Protein AF-A0A9X5BFE5-F1 (afdb_monomer_lite)

Foldseek 3Di:
DDDDDDDDDDPPPPPPDPPPPDDDDDDDDDDDDDDDDDDDDDDDDDDDDDDDDPPPQDPPPAPFWDWDWFADDVDGPDIDIDIGGPPWDHDRQWIWDDDQQKTKIKGFDDDDALVVRVVVVLVVVQVVVVVLQALLHQFQDKDKDRWDDDPSKIKMKIWGWGADPVRHIFIKIWIWIWDQDPVRITMTMIMIGGLVRHDPCNVSVQVVVCVVSVHDDQCRDRPDDDDDPPAFQDADDDDPFWDFDDFPPASFKGWTWAADPVRPDIAIDIDGRTNPWDGDRAKTWDDDQQKIKIKGKDWQPDLHDPLNVVCVVVVVRQVSQVPPVVFKDPWDKDAWDAAPLADLKTKIKIKIWGQHRVDSDTAIKIWMWIWGDLDPTIIMTMIMIGRPNSHDPCSVVVVVVVCLQGVDDPVVRHDPVPPDDPCPVPPPPPPDPPDDDDDDDDPPDDDRTHHSSVRSVRPPDPPPDPFDPLLQLLLLLLCVLVLSNSVFDSSALLRDDQDPSLLVVLCVVCCPVPVDNALVSLVVLLVCLQPQNCLVVLQVLLVVCVVVVLLPDDPVVNVVVVVVDPDPPQLSNVLSSVCVVVVHHSCLLSSQSLSVSLSSLSSCCSNVNDPPQRSSVSSLVSLVVVLVSDPASVSSVVSNLSNVCSVVSFPVPDPPTPSVVSVVSQVVLVPDPNHSRVSGSPDDNDDDD

Organism: NCBI:txid2320879

Sequence (689 aa):
MKAVCKSRFMLVVLMVLPVVMLSGCEMRSNGASVSFRKETAAEKDSSEASDSGMEAEAESPYTYLAKKEIEDINDRGSVYEIYMPKDVDIIDGYASLSQHGISYSADVYGYGEAEERYASFEDHLTLKQKYAHEADSDYIDVADTGIIENGEDRYFIFMGKGVDYDGASFELRELYYLEMQPSGAGILWIVTVYDDYADEDTEPLIDELAACHSINLDLIKPGSTWEVSEDQDTYQAGEGDKVLEDLEGYQYMGLTSISDYYREAECNLMLPKARIADIDRTNAYSFLHGVLVSADVEEIYSGSALVTEMKSTADIKYETALHNTSTIRNVQRSAMMPVPGFENALQMAISYEKKGYQSDEYLPRVEALCYIPIDDTFYLALEIFLSYEQKDAATDAVIRELETAYGIDLFKYCNEQYQTDALDPGNAALEQRGANTGAKTDTAGEAAPLTMAMLMGGEGDIMQEPSLPDTVLWFNATYAPLTYSNGFNWHLVGGLKITEEHQELIDWGLRNSWSITDRESALEVVERLKEKGHRQTCQECMDQLKEMGLLDLDEKEFRKKFLQSQLSNDYRYVIAYNMYQEGHDANYMAAWDLCRVNQLYADFYICGYMTYEEAMDGSLENSLVLQQLYSSWEEMVDGYMLGFQFWSRDSASKDDSSTRERYRYYEMLKESDDSPYELDWNMELKKSW

pLDDT: mean 78.31, std 22.19, range [20.11, 98.69]

Structure (mmCIF, N/CA/C/O backbone):
data_AF-A0A9X5BFE5-F1
#
_entry.id   AF-A0A9X5BFE5-F1
#
loop_
_atom_site.group_PDB
_atom_site.id
_atom_site.type_symbol
_atom_site.label_atom_id
_atom_site.label_alt_id
_atom_site.label_comp_id
_atom_site.label_asym_id
_atom_site.label_entity_id
_atom_site.label_seq_id
_atom_site.p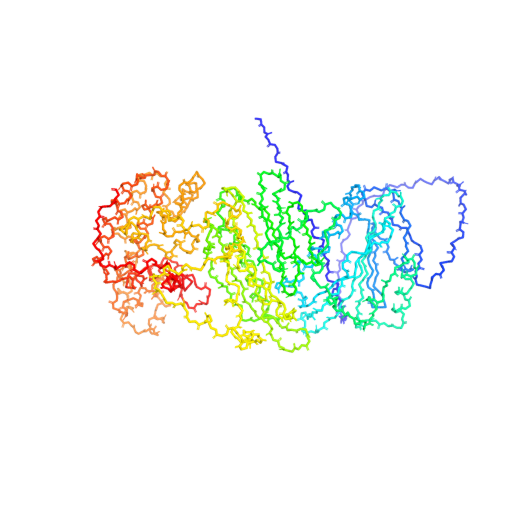dbx_PDB_ins_code
_atom_site.Cartn_x
_atom_site.Cartn_y
_atom_site.Cartn_z
_atom_site.occupancy
_atom_site.B_iso_or_equiv
_atom_site.auth_seq_id
_atom_site.auth_comp_id
_atom_site.auth_asym_id
_atom_site.auth_atom_id
_atom_site.pdbx_PDB_model_num
ATOM 1 N N . MET A 1 1 ? 27.709 -21.818 19.571 1.00 30.39 1 MET A N 1
ATOM 2 C CA . MET A 1 1 ? 28.479 -21.775 18.310 1.00 30.39 1 MET A CA 1
ATOM 3 C C . MET A 1 1 ? 27.759 -20.786 17.421 1.00 30.39 1 MET A C 1
ATOM 5 O O . MET A 1 1 ? 26.562 -20.932 17.248 1.00 30.39 1 MET A O 1
ATOM 9 N N . LYS A 1 2 ? 28.444 -19.700 17.056 1.00 24.75 2 LYS A N 1
ATOM 10 C CA . LYS A 1 2 ? 27.868 -18.501 16.438 1.00 24.75 2 LYS A CA 1
ATOM 11 C C . LYS A 1 2 ? 27.609 -18.757 14.951 1.00 24.75 2 LYS A C 1
ATOM 13 O O . LYS A 1 2 ? 28.565 -19.053 14.240 1.00 24.75 2 LYS A O 1
ATOM 18 N N . ALA A 1 3 ? 26.357 -18.633 14.515 1.00 23.02 3 ALA A N 1
ATOM 19 C CA . ALA A 1 3 ? 26.013 -18.451 13.112 1.00 23.02 3 ALA A CA 1
ATOM 20 C C . ALA A 1 3 ? 26.301 -16.988 12.751 1.00 23.02 3 ALA A C 1
ATOM 22 O O . ALA A 1 3 ? 25.899 -16.067 13.462 1.00 23.02 3 ALA A O 1
ATOM 23 N N . VAL A 1 4 ? 27.121 -16.800 11.725 1.00 24.89 4 VAL A N 1
ATOM 24 C CA . VAL A 1 4 ? 27.561 -15.501 11.227 1.00 24.89 4 VAL A CA 1
ATOM 25 C C . VAL A 1 4 ? 26.560 -15.059 10.170 1.00 24.89 4 VAL A C 1
ATOM 27 O O . VAL A 1 4 ? 26.432 -15.708 9.137 1.00 24.89 4 VAL A O 1
ATOM 30 N N . CYS A 1 5 ? 25.878 -13.957 10.478 1.00 24.69 5 CYS A N 1
ATOM 31 C CA . CYS A 1 5 ? 25.140 -13.092 9.565 1.00 24.69 5 CYS A CA 1
ATOM 32 C C . CYS A 1 5 ? 25.933 -12.886 8.263 1.00 24.69 5 CYS A C 1
ATOM 34 O O . CYS A 1 5 ? 27.031 -12.323 8.302 1.00 24.69 5 CYS A O 1
ATOM 36 N N . LYS A 1 6 ? 25.393 -13.326 7.123 1.00 23.80 6 LYS A N 1
ATOM 37 C CA . LYS A 1 6 ? 25.827 -12.858 5.805 1.00 23.80 6 LYS A CA 1
ATOM 38 C C . LYS A 1 6 ? 24.846 -11.782 5.360 1.00 23.80 6 LYS A C 1
ATOM 40 O O . LYS A 1 6 ? 23.656 -12.028 5.234 1.00 23.80 6 LYS A O 1
ATOM 45 N N . SER A 1 7 ? 25.397 -10.583 5.233 1.00 23.41 7 SER A N 1
ATOM 46 C CA . SER A 1 7 ? 24.735 -9.357 4.813 1.00 23.41 7 SER A CA 1
ATOM 47 C C . SER A 1 7 ? 24.173 -9.488 3.398 1.00 23.41 7 SER A C 1
ATOM 49 O O . SER A 1 7 ? 24.847 -10.029 2.522 1.00 23.41 7 SER A O 1
ATOM 51 N N . ARG A 1 8 ? 22.964 -8.946 3.221 1.00 27.58 8 ARG A N 1
ATOM 52 C CA . ARG A 1 8 ? 22.264 -8.693 1.958 1.00 27.58 8 ARG A CA 1
ATOM 53 C C . ARG A 1 8 ? 23.175 -7.979 0.947 1.00 27.58 8 ARG A C 1
ATOM 55 O O . ARG A 1 8 ? 23.847 -7.011 1.313 1.00 27.58 8 ARG A O 1
ATOM 62 N N . PHE A 1 9 ? 23.170 -8.455 -0.300 1.00 22.34 9 PHE A N 1
ATOM 63 C CA . PHE A 1 9 ? 23.581 -7.680 -1.470 1.00 22.34 9 PHE A CA 1
ATOM 64 C C . PHE A 1 9 ? 22.474 -6.660 -1.728 1.00 22.34 9 PHE A C 1
ATOM 66 O O . PHE A 1 9 ? 21.385 -7.004 -2.168 1.00 22.34 9 PHE A O 1
ATOM 73 N N . MET A 1 10 ? 22.736 -5.416 -1.347 1.00 22.00 10 MET A N 1
ATOM 74 C CA . MET A 1 10 ? 21.948 -4.271 -1.770 1.00 22.00 10 MET A CA 1
ATOM 75 C C . MET A 1 10 ? 22.433 -3.940 -3.182 1.00 22.00 10 MET A C 1
ATOM 77 O O . MET A 1 10 ? 23.614 -3.625 -3.350 1.00 22.00 10 MET A O 1
ATOM 81 N N . LEU A 1 11 ? 21.561 -4.082 -4.180 1.00 22.78 11 LEU A N 1
ATOM 82 C CA . LEU A 1 11 ? 21.797 -3.556 -5.519 1.00 22.78 11 LEU A CA 1
ATOM 83 C C . LEU A 1 11 ? 22.006 -2.044 -5.349 1.00 22.78 11 LEU A C 1
ATOM 85 O O . LEU A 1 11 ? 21.109 -1.321 -4.914 1.00 22.78 11 LEU A O 1
ATOM 89 N N . VAL A 1 12 ? 23.234 -1.577 -5.561 1.00 20.98 12 VAL A N 1
ATOM 90 C CA . VAL A 1 12 ? 23.532 -0.147 -5.564 1.00 20.98 12 VAL A CA 1
ATOM 91 C C . VAL A 1 12 ? 22.971 0.384 -6.873 1.00 20.98 12 VAL A C 1
ATOM 93 O O . VAL A 1 12 ? 23.605 0.250 -7.915 1.00 20.98 12 VAL A O 1
ATOM 96 N N . VAL A 1 13 ? 21.772 0.963 -6.813 1.00 24.44 13 VAL A N 1
ATOM 97 C CA . VAL A 1 13 ? 21.282 1.872 -7.849 1.00 24.44 13 VAL A CA 1
ATOM 98 C C . VAL A 1 13 ? 22.319 2.986 -7.962 1.00 24.44 13 VAL A C 1
ATOM 100 O O . VAL A 1 13 ? 22.527 3.768 -7.028 1.00 24.44 13 VAL A O 1
ATOM 103 N N . LEU A 1 14 ? 23.039 3.001 -9.079 1.00 23.00 14 LEU A N 1
ATOM 104 C CA . LEU A 1 14 ? 23.960 4.067 -9.430 1.00 23.00 14 LEU A CA 1
ATOM 105 C C . LEU A 1 14 ? 23.098 5.308 -9.690 1.00 23.00 14 LEU A C 1
ATOM 107 O O . LEU A 1 14 ? 22.490 5.448 -10.745 1.00 23.00 14 LEU A O 1
ATOM 111 N N . MET A 1 15 ? 22.984 6.180 -8.683 1.00 21.92 15 MET A N 1
ATOM 112 C CA . MET A 1 15 ? 22.417 7.515 -8.858 1.00 21.92 15 MET A CA 1
ATOM 113 C C . MET A 1 15 ? 23.209 8.227 -9.956 1.00 21.92 15 MET A C 1
ATOM 115 O O . MET A 1 15 ? 24.350 8.641 -9.735 1.00 21.92 15 MET A O 1
ATOM 119 N N . VAL A 1 16 ? 22.597 8.397 -11.125 1.00 25.27 16 VAL A N 1
ATOM 120 C CA . VAL A 1 16 ? 23.046 9.376 -12.111 1.00 25.27 16 VAL A CA 1
ATOM 121 C C . VAL A 1 16 ? 22.824 10.749 -11.480 1.00 25.27 16 VAL A C 1
ATOM 123 O O . VAL A 1 16 ? 21.698 11.186 -11.257 1.00 25.27 16 VAL A O 1
ATOM 126 N N . LEU A 1 17 ? 23.917 11.406 -11.096 1.00 20.81 17 LEU A N 1
ATOM 127 C CA . LEU A 1 17 ? 23.900 12.790 -10.634 1.00 20.81 17 LEU A CA 1
ATOM 128 C C . LEU A 1 17 ? 23.407 13.687 -11.782 1.00 20.81 17 LEU A C 1
ATOM 130 O O . LEU A 1 17 ? 24.047 13.689 -12.836 1.00 20.81 17 LEU A O 1
ATOM 134 N N . PRO A 1 18 ? 22.360 14.513 -11.602 1.00 24.31 18 PRO A N 1
ATOM 135 C CA . PRO A 1 18 ? 22.051 15.545 -12.577 1.00 24.31 18 PRO A CA 1
ATOM 136 C C . PRO A 1 18 ? 23.194 16.568 -12.587 1.00 24.31 18 PRO A C 1
ATOM 138 O O . PRO A 1 18 ? 23.511 17.205 -11.575 1.00 24.31 18 PRO A O 1
ATOM 141 N N . VAL A 1 19 ? 23.843 16.714 -13.743 1.00 24.97 19 VAL A N 1
ATOM 142 C CA . VAL A 1 19 ? 24.841 17.756 -13.996 1.00 24.97 19 VAL A CA 1
ATOM 143 C C . VAL A 1 19 ? 24.119 19.102 -14.012 1.00 24.97 19 VAL A C 1
ATOM 145 O O . VAL A 1 19 ? 23.584 19.544 -15.024 1.00 24.97 19 VAL A O 1
ATOM 148 N N . VAL A 1 20 ? 24.099 19.781 -12.865 1.00 24.25 20 VAL A N 1
ATOM 149 C CA . VAL A 1 20 ? 23.640 21.170 -12.776 1.00 24.25 20 VAL A CA 1
ATOM 150 C C . VAL A 1 20 ? 24.659 22.067 -13.487 1.00 24.25 20 VAL A C 1
ATOM 152 O O . VAL A 1 20 ? 25.732 22.369 -12.960 1.00 24.25 20 VAL A O 1
ATOM 155 N N . MET A 1 21 ? 24.307 22.533 -14.685 1.00 23.47 21 MET A N 1
ATOM 156 C CA . MET A 1 21 ? 25.000 23.605 -15.403 1.00 23.47 21 MET A CA 1
ATOM 157 C C . MET A 1 21 ? 24.857 24.937 -14.642 1.00 23.47 21 MET A C 1
ATOM 159 O O . MET A 1 21 ? 23.950 25.732 -14.887 1.00 23.47 21 MET A O 1
ATOM 163 N N . LEU A 1 22 ? 25.771 25.225 -13.711 1.00 22.89 22 LEU A N 1
ATOM 164 C CA . LEU A 1 22 ? 25.873 26.550 -13.091 1.00 22.89 22 LEU A CA 1
ATOM 165 C C . LEU A 1 22 ? 26.573 27.535 -14.037 1.00 22.89 22 LEU A C 1
ATOM 167 O O . LEU A 1 22 ? 27.797 27.677 -14.042 1.00 22.89 22 LEU A O 1
ATOM 171 N N . SER A 1 23 ? 25.767 28.268 -14.804 1.00 25.42 23 SER A N 1
ATOM 172 C CA . SER A 1 23 ? 26.195 29.493 -15.484 1.00 25.42 23 SER A CA 1
ATOM 173 C C . SER A 1 23 ? 26.510 30.591 -14.458 1.00 25.42 23 SER A C 1
ATOM 175 O O . SER A 1 23 ? 25.739 30.867 -13.540 1.00 25.42 23 SER A O 1
ATOM 177 N N . GLY A 1 24 ? 27.700 31.178 -14.591 1.00 21.36 24 GLY A N 1
ATOM 178 C CA . GLY A 1 24 ? 28.359 31.962 -13.552 1.00 21.36 24 GLY A CA 1
ATOM 179 C C . GLY A 1 24 ? 27.802 33.357 -13.252 1.00 21.36 24 GLY A C 1
ATOM 180 O O . GLY A 1 24 ? 27.110 33.989 -14.045 1.00 21.36 24 GLY A O 1
ATOM 181 N N . CYS A 1 25 ? 28.244 33.886 -12.109 1.00 22.38 25 CYS A N 1
ATOM 182 C CA . CYS A 1 25 ? 28.357 35.320 -11.876 1.00 22.38 25 CYS A CA 1
ATOM 183 C C . CYS A 1 25 ? 29.565 35.600 -10.957 1.00 22.38 25 CYS A C 1
ATOM 185 O O . CYS A 1 25 ? 29.637 35.124 -9.824 1.00 22.38 25 CYS A O 1
ATOM 187 N N . GLU A 1 26 ? 30.544 36.348 -11.471 1.00 20.81 26 GLU A N 1
ATOM 188 C CA . GLU A 1 26 ? 31.743 36.814 -10.761 1.00 20.81 26 GLU A CA 1
ATOM 189 C C . GLU A 1 26 ? 31.410 37.731 -9.564 1.00 20.81 26 GLU A C 1
ATOM 191 O O . GLU A 1 26 ? 30.596 38.639 -9.704 1.00 20.81 26 GLU A O 1
ATOM 196 N N . MET A 1 27 ? 32.116 37.601 -8.425 1.00 21.28 27 MET A N 1
ATOM 197 C CA . MET A 1 27 ? 33.156 38.561 -7.975 1.00 21.28 27 MET A CA 1
ATOM 198 C C . MET A 1 27 ? 33.677 38.305 -6.537 1.00 21.28 27 MET A C 1
ATOM 200 O O . MET A 1 27 ? 32.957 38.418 -5.554 1.00 21.28 27 MET A O 1
ATOM 204 N N . ARG A 1 28 ? 35.012 38.166 -6.456 1.00 21.81 28 ARG A N 1
ATOM 205 C CA . ARG A 1 28 ? 35.966 38.700 -5.449 1.00 21.81 28 ARG A CA 1
ATOM 206 C C . ARG A 1 28 ? 35.940 38.255 -3.965 1.00 21.81 28 ARG A C 1
ATOM 208 O O . ARG A 1 28 ? 35.337 38.886 -3.107 1.00 21.81 28 ARG A O 1
ATOM 215 N N . SER A 1 29 ? 36.990 37.482 -3.660 1.00 21.66 29 SER A N 1
ATOM 216 C CA . SER A 1 29 ? 38.187 37.877 -2.876 1.00 21.66 29 SER A CA 1
ATOM 217 C C . SER A 1 29 ? 38.419 37.271 -1.482 1.00 21.66 29 SER A C 1
ATOM 219 O O . SER A 1 29 ? 37.594 37.357 -0.584 1.00 21.66 29 SER A O 1
ATOM 221 N N . ASN A 1 30 ? 39.680 36.837 -1.338 1.00 21.73 30 ASN A N 1
ATOM 222 C CA . ASN A 1 30 ? 40.520 36.697 -0.145 1.00 21.73 30 ASN A CA 1
ATOM 223 C C . ASN A 1 30 ? 40.314 35.503 0.802 1.00 21.73 30 ASN A C 1
ATOM 225 O O . ASN A 1 30 ? 39.560 35.573 1.761 1.00 21.73 30 ASN A O 1
ATOM 229 N N . GLY A 1 31 ? 41.271 34.572 0.720 1.00 21.30 31 GLY A N 1
ATOM 230 C CA . GLY A 1 31 ? 42.332 34.573 1.731 1.00 21.30 31 GLY A CA 1
ATOM 231 C C . GLY A 1 31 ? 42.587 33.258 2.471 1.00 21.30 31 GLY A C 1
ATOM 232 O O . GLY A 1 31 ? 41.694 32.682 3.070 1.00 21.30 31 GLY A O 1
ATOM 233 N N . ALA A 1 32 ? 43.880 32.931 2.536 1.00 23.22 32 ALA A N 1
ATOM 234 C CA . ALA A 1 32 ? 44.555 32.095 3.533 1.00 23.22 32 ALA A CA 1
ATOM 235 C C . ALA A 1 32 ? 44.580 30.567 3.321 1.00 23.22 32 ALA A C 1
ATOM 237 O O . ALA A 1 32 ? 43.824 29.786 3.883 1.00 23.22 32 ALA A O 1
ATOM 238 N N . SER A 1 33 ? 45.630 30.184 2.597 1.00 22.16 33 SER A N 1
ATOM 239 C CA . SER A 1 33 ? 46.471 29.001 2.791 1.00 22.16 33 SER A CA 1
ATOM 240 C C . SER A 1 33 ? 46.660 28.539 4.245 1.00 22.16 33 SER A C 1
ATOM 242 O O . SER A 1 33 ? 47.031 29.356 5.091 1.00 22.16 33 SER A O 1
ATOM 244 N N . VAL A 1 34 ? 46.657 27.220 4.467 1.00 22.97 34 VAL A N 1
ATOM 245 C CA . VAL A 1 34 ? 47.535 26.556 5.448 1.00 22.97 34 VAL A CA 1
ATOM 246 C C . VAL A 1 34 ? 48.057 25.242 4.854 1.00 22.97 34 VAL A C 1
ATOM 248 O O . VAL A 1 34 ? 47.302 24.324 4.559 1.00 22.97 34 VAL A O 1
ATOM 251 N N . SER A 1 35 ? 49.376 25.185 4.663 1.00 21.62 35 SER A N 1
ATOM 252 C CA . SER A 1 35 ? 50.167 24.001 4.304 1.00 21.62 35 SER A CA 1
ATOM 253 C C . SER A 1 35 ? 50.472 23.130 5.525 1.00 21.62 35 SER A C 1
ATOM 255 O O . SER A 1 35 ? 50.530 23.688 6.610 1.00 21.62 35 SER A O 1
ATOM 257 N N . PHE A 1 36 ? 50.849 21.859 5.339 1.00 20.11 36 PHE A N 1
ATOM 258 C CA . PHE A 1 36 ? 52.134 21.245 5.772 1.00 20.11 36 PHE A CA 1
ATOM 259 C C . PHE A 1 36 ? 52.109 19.744 5.376 1.00 20.11 36 PHE A C 1
ATOM 261 O O . PHE A 1 36 ? 51.265 19.006 5.862 1.00 20.11 36 PHE A O 1
ATOM 268 N N . ARG A 1 37 ? 52.844 19.312 4.329 1.00 21.12 37 ARG A N 1
ATOM 269 C CA . ARG A 1 37 ? 54.184 18.648 4.350 1.00 21.12 37 ARG A CA 1
ATOM 270 C C . ARG A 1 37 ? 54.216 17.385 5.228 1.00 21.12 37 ARG A C 1
ATOM 272 O O . ARG A 1 37 ? 54.021 17.501 6.428 1.00 21.12 37 ARG A O 1
ATOM 279 N N . LYS A 1 38 ? 54.534 16.188 4.721 1.00 22.86 38 LYS A N 1
ATOM 280 C CA . LYS A 1 38 ? 55.826 15.658 4.199 1.00 22.86 38 LYS A CA 1
ATOM 281 C C . LYS A 1 38 ? 55.551 14.173 3.815 1.00 22.86 38 LYS A C 1
ATOM 283 O O . LYS A 1 38 ? 54.595 13.625 4.337 1.00 22.86 38 LYS A O 1
ATOM 288 N N . GLU A 1 39 ? 56.287 13.435 2.986 1.00 23.14 39 GLU A N 1
ATOM 289 C CA . GLU A 1 39 ? 57.735 13.360 2.797 1.00 23.14 39 GLU A CA 1
ATOM 290 C C . GLU A 1 39 ? 58.052 12.564 1.513 1.00 23.14 39 GLU A C 1
ATOM 292 O O . GLU A 1 39 ? 57.328 11.650 1.132 1.00 23.14 39 GLU A O 1
ATOM 297 N N . THR A 1 40 ? 59.146 12.936 0.858 1.00 23.12 40 THR A N 1
ATOM 298 C CA . THR A 1 40 ? 59.719 12.356 -0.359 1.00 23.12 40 THR A CA 1
ATOM 299 C C . THR A 1 40 ? 60.621 11.148 -0.073 1.00 23.12 40 THR A C 1
ATOM 301 O O . THR A 1 40 ? 61.417 11.179 0.863 1.00 23.12 40 THR A O 1
ATOM 304 N N . ALA A 1 41 ? 60.602 10.155 -0.965 1.00 23.92 41 ALA A N 1
ATOM 305 C CA . ALA A 1 41 ? 61.705 9.225 -1.240 1.00 23.92 41 ALA A CA 1
ATOM 306 C C . ALA A 1 41 ? 61.569 8.807 -2.719 1.00 23.92 41 ALA A C 1
ATOM 308 O O . ALA A 1 41 ? 60.558 8.234 -3.093 1.00 23.92 41 ALA A O 1
ATOM 309 N N . ALA A 1 42 ? 62.395 9.307 -3.638 1.00 24.64 42 ALA A N 1
ATOM 310 C CA . ALA A 1 42 ? 63.769 8.899 -3.951 1.00 24.64 42 ALA A CA 1
ATOM 311 C C . ALA A 1 42 ? 63.777 8.299 -5.370 1.00 24.64 42 ALA A C 1
ATOM 313 O O . ALA A 1 42 ? 63.386 7.154 -5.577 1.00 24.64 42 ALA A O 1
ATOM 314 N N . GLU A 1 43 ? 64.213 9.117 -6.330 1.00 23.78 43 GLU A N 1
ATOM 315 C CA . GLU A 1 43 ? 64.534 8.722 -7.701 1.00 23.78 43 GLU A CA 1
ATOM 316 C C . GLU A 1 43 ? 65.534 7.560 -7.715 1.00 23.78 43 GLU A C 1
ATOM 318 O O . GLU A 1 43 ? 66.582 7.599 -7.059 1.00 23.78 43 GLU A O 1
ATOM 323 N N . LYS A 1 44 ? 65.236 6.553 -8.535 1.00 25.78 44 LYS A N 1
ATOM 324 C CA . LYS A 1 44 ? 66.244 5.683 -9.129 1.00 25.78 44 LYS A CA 1
ATOM 325 C C . LYS A 1 44 ? 66.050 5.703 -10.634 1.00 25.78 44 LYS A C 1
ATOM 327 O O . LYS A 1 44 ? 65.154 5.070 -11.173 1.00 25.78 44 LYS A O 1
ATOM 332 N N . ASP A 1 45 ? 66.927 6.471 -11.253 1.00 22.84 45 ASP A N 1
ATOM 333 C CA . ASP A 1 45 ? 67.193 6.489 -12.676 1.00 22.84 45 ASP A CA 1
ATOM 334 C C . ASP A 1 45 ? 67.884 5.163 -13.048 1.00 22.84 45 ASP A C 1
ATOM 336 O O . ASP A 1 45 ? 68.972 4.849 -12.551 1.00 22.84 45 ASP A O 1
ATOM 340 N N . SER A 1 46 ? 67.237 4.353 -13.881 1.00 26.28 46 SER A N 1
ATOM 341 C CA . SER A 1 46 ? 67.901 3.312 -14.664 1.00 26.28 46 SER A CA 1
ATOM 342 C C . SER A 1 46 ? 67.223 3.232 -16.019 1.00 26.28 46 SER A C 1
ATOM 344 O O . SER A 1 46 ? 66.144 2.663 -16.168 1.00 26.28 46 SER A O 1
ATOM 346 N N . SER A 1 47 ? 67.889 3.843 -16.988 1.00 25.62 47 SER A N 1
ATOM 347 C CA . SER A 1 47 ? 67.628 3.714 -18.405 1.00 25.62 47 SER A CA 1
ATOM 348 C C . SER A 1 47 ? 67.909 2.286 -18.876 1.00 25.62 47 SER A C 1
ATOM 350 O O . SER A 1 47 ? 69.057 1.855 -18.945 1.00 25.62 47 SER A O 1
ATOM 352 N N . GLU A 1 48 ? 66.861 1.579 -19.281 1.00 25.33 48 GLU A N 1
ATOM 353 C CA . GLU A 1 48 ? 66.957 0.559 -20.320 1.00 25.33 48 GLU A CA 1
ATOM 354 C C . GLU A 1 48 ? 65.928 0.908 -21.391 1.00 25.33 48 GLU A C 1
ATOM 356 O O . GLU A 1 48 ? 64.721 0.819 -21.195 1.00 25.33 48 GLU A O 1
ATOM 361 N N . ALA A 1 49 ? 66.442 1.393 -22.520 1.00 28.30 49 ALA A N 1
ATOM 362 C CA . ALA A 1 49 ? 65.676 1.539 -23.738 1.00 28.30 49 ALA A CA 1
ATOM 363 C C . ALA A 1 49 ? 65.323 0.139 -24.249 1.00 28.30 49 ALA A C 1
ATOM 365 O O . ALA A 1 49 ? 66.206 -0.600 -24.688 1.00 28.30 49 ALA A O 1
ATOM 366 N N . SER A 1 50 ? 64.039 -0.201 -24.225 1.00 26.11 50 SER A N 1
ATOM 367 C CA . SER A 1 50 ? 63.472 -1.188 -25.134 1.00 26.11 50 SER A CA 1
ATOM 368 C C . SER A 1 50 ? 62.620 -0.436 -26.145 1.00 26.11 50 SER A C 1
ATOM 370 O O . SER A 1 50 ? 61.534 0.054 -25.846 1.00 26.11 50 SER A O 1
ATOM 372 N N . ASP A 1 51 ? 63.205 -0.314 -27.326 1.00 30.62 51 ASP A N 1
ATOM 373 C CA . ASP A 1 51 ? 62.576 0.033 -28.588 1.00 30.62 51 ASP A CA 1
ATOM 374 C C . ASP A 1 51 ? 61.416 -0.946 -28.837 1.00 30.62 51 ASP A C 1
ATOM 376 O O . ASP A 1 51 ? 61.635 -2.139 -29.052 1.00 30.62 51 ASP A O 1
ATOM 380 N N . SER A 1 52 ? 60.183 -0.456 -28.734 1.00 28.66 52 SER A N 1
ATOM 381 C CA . SER A 1 52 ? 59.004 -1.092 -29.319 1.00 28.66 52 SER A CA 1
ATOM 382 C C . SER A 1 52 ? 58.249 0.004 -30.060 1.00 28.66 52 SER A C 1
ATOM 384 O O . SER A 1 52 ? 58.111 1.122 -29.564 1.00 28.66 52 SER A O 1
ATOM 386 N N . GLY A 1 53 ? 57.969 -0.281 -31.328 1.00 29.48 53 GLY A N 1
ATOM 387 C CA . GLY A 1 53 ? 57.742 0.714 -32.359 1.00 29.48 53 GLY A CA 1
ATOM 388 C C . GLY A 1 53 ? 56.543 1.611 -32.096 1.00 29.48 53 GLY A C 1
ATOM 389 O O . GLY A 1 53 ? 55.519 1.178 -31.585 1.00 29.48 53 GLY A O 1
ATOM 390 N N . MET A 1 54 ? 56.676 2.859 -32.541 1.00 31.52 54 MET A N 1
ATOM 391 C CA . MET A 1 54 ? 55.534 3.665 -32.951 1.00 31.52 54 MET A CA 1
ATOM 392 C C . MET A 1 54 ? 54.773 2.886 -34.032 1.00 31.52 54 MET A C 1
ATOM 394 O O . MET A 1 54 ? 55.163 2.905 -35.203 1.00 31.52 54 MET A O 1
ATOM 398 N N . GLU A 1 55 ? 53.721 2.170 -33.645 1.00 33.47 55 GLU A N 1
ATOM 399 C CA . GLU A 1 55 ? 52.644 1.857 -34.572 1.00 33.47 55 GLU A CA 1
ATOM 400 C C . GLU A 1 55 ? 51.969 3.182 -34.917 1.00 33.47 55 GLU A C 1
ATOM 402 O O . GLU A 1 55 ? 51.591 3.964 -34.047 1.00 33.47 55 GLU A O 1
ATOM 407 N N . ALA A 1 56 ? 51.943 3.496 -36.209 1.00 35.78 56 ALA A N 1
ATOM 408 C CA . ALA A 1 56 ? 51.205 4.636 -36.711 1.00 35.78 56 ALA A CA 1
ATOM 409 C C . ALA A 1 56 ? 49.733 4.446 -36.325 1.00 35.78 56 ALA A C 1
ATOM 411 O O . ALA A 1 56 ? 49.146 3.444 -36.730 1.00 35.78 56 ALA A O 1
ATOM 412 N N . GLU A 1 57 ? 49.163 5.385 -35.562 1.00 43.25 57 GLU A N 1
ATOM 413 C CA . GLU A 1 57 ? 47.716 5.481 -35.361 1.00 43.25 57 GLU A CA 1
ATOM 414 C C . GLU A 1 57 ? 47.059 5.403 -36.742 1.00 43.25 57 GLU A C 1
ATOM 416 O O . GLU A 1 57 ? 47.242 6.285 -37.587 1.00 43.25 57 GLU A O 1
ATOM 421 N N . ALA A 1 58 ? 46.375 4.295 -37.023 1.00 51.97 58 ALA A N 1
ATOM 422 C CA . ALA A 1 58 ? 45.567 4.194 -38.221 1.00 51.97 58 ALA A CA 1
ATOM 423 C C . ALA A 1 58 ? 44.499 5.288 -38.118 1.00 51.97 58 ALA A C 1
ATOM 425 O O . ALA A 1 58 ? 43.723 5.288 -37.163 1.00 51.97 58 ALA A O 1
ATOM 426 N N . GLU A 1 59 ? 44.491 6.243 -39.057 1.00 61.78 59 GLU A N 1
ATOM 427 C CA . GLU A 1 59 ? 43.446 7.268 -39.115 1.00 61.78 59 GLU A CA 1
ATOM 428 C C . GLU A 1 59 ? 42.083 6.571 -39.064 1.00 61.78 59 GLU A C 1
ATOM 430 O O . GLU A 1 59 ? 41.797 5.693 -39.884 1.00 61.78 59 GLU A O 1
ATOM 435 N N . SER A 1 60 ? 41.273 6.935 -38.064 1.00 72.81 60 SER A N 1
ATOM 436 C CA . SER A 1 60 ? 39.915 6.416 -37.939 1.00 72.81 60 SER A CA 1
ATOM 437 C C . SER A 1 60 ? 39.170 6.647 -39.258 1.00 72.81 60 SER A C 1
ATOM 439 O O . SER A 1 60 ? 39.241 7.757 -39.794 1.00 72.81 60 SER A O 1
ATOM 441 N N . PRO A 1 61 ? 38.439 5.647 -39.789 1.00 82.31 61 PRO A N 1
ATOM 442 C CA . PRO A 1 61 ? 37.611 5.842 -40.978 1.00 82.31 61 PRO A CA 1
ATOM 443 C C . PRO A 1 61 ? 36.436 6.802 -40.722 1.00 82.31 61 PRO A C 1
ATOM 445 O O . PRO A 1 61 ? 35.750 7.176 -41.671 1.00 82.31 61 PRO A O 1
ATOM 448 N N . TYR A 1 62 ? 36.224 7.187 -39.460 1.00 87.50 62 TYR A N 1
ATOM 449 C CA . TYR A 1 62 ? 35.142 8.028 -38.974 1.00 87.50 62 TYR A CA 1
ATOM 450 C C . TYR A 1 62 ? 35.634 9.440 -38.618 1.00 87.50 62 TYR A C 1
ATOM 452 O O . TYR A 1 62 ? 36.763 9.662 -38.153 1.00 87.50 62 TYR A O 1
ATOM 460 N N . THR A 1 63 ? 34.769 10.420 -38.847 1.00 88.56 63 THR A N 1
ATOM 461 C CA . THR A 1 63 ? 34.992 11.847 -38.610 1.00 88.56 63 THR A CA 1
ATOM 462 C C . THR A 1 63 ? 34.947 12.158 -37.122 1.00 88.56 63 THR A C 1
ATOM 464 O O . THR A 1 63 ? 35.852 12.837 -36.632 1.00 88.56 63 THR A O 1
ATOM 467 N N . TYR A 1 64 ? 33.981 11.599 -36.395 1.00 88.12 64 TYR A N 1
ATOM 468 C CA . TYR A 1 64 ? 33.729 11.881 -34.982 1.00 88.12 64 TYR A CA 1
ATOM 469 C C . TYR A 1 64 ? 34.200 10.751 -34.063 1.00 88.12 64 TYR A C 1
ATOM 471 O O . TYR A 1 64 ? 34.669 11.025 -32.958 1.00 88.12 64 TYR A O 1
ATOM 479 N N . LEU A 1 65 ? 34.143 9.496 -34.522 1.00 89.88 65 LEU A N 1
ATOM 480 C CA . LEU A 1 65 ? 34.524 8.326 -33.723 1.00 89.88 65 LEU A CA 1
ATOM 481 C C . LEU A 1 65 ? 35.980 7.895 -33.955 1.00 89.88 65 LEU A C 1
ATOM 483 O O . LEU A 1 65 ? 36.555 8.091 -35.030 1.00 89.88 65 LEU A O 1
ATOM 487 N N . ALA A 1 66 ? 36.600 7.284 -32.952 1.00 89.94 66 ALA A N 1
ATOM 488 C CA . ALA A 1 66 ? 37.901 6.631 -33.033 1.00 89.94 66 ALA A CA 1
ATOM 489 C C . ALA A 1 66 ? 37.980 5.459 -32.053 1.00 89.94 66 ALA A C 1
ATOM 491 O O . ALA A 1 66 ? 37.287 5.427 -31.040 1.00 89.94 66 ALA A O 1
ATOM 492 N N . LYS A 1 67 ? 38.873 4.510 -32.339 1.00 89.38 67 LYS A N 1
ATOM 493 C CA . LYS A 1 67 ? 39.184 3.450 -31.385 1.00 89.38 67 LYS A CA 1
ATOM 494 C C . LYS A 1 67 ? 39.876 4.025 -30.150 1.00 89.38 67 LYS A C 1
ATOM 496 O O . LYS A 1 67 ? 40.796 4.836 -30.271 1.00 89.38 67 LYS A O 1
ATOM 501 N N . LYS A 1 68 ? 39.433 3.587 -28.981 1.00 89.62 68 LYS A N 1
ATOM 502 C CA . LYS A 1 68 ? 39.973 3.897 -27.659 1.00 89.62 68 LYS A CA 1
ATOM 503 C C . LYS A 1 68 ? 40.091 2.607 -26.856 1.00 89.62 68 LYS A C 1
ATOM 505 O O . LYS A 1 68 ? 39.512 1.592 -27.225 1.00 89.62 68 LYS A O 1
ATOM 510 N N . GLU A 1 69 ? 40.833 2.663 -25.763 1.00 89.88 69 GLU A N 1
ATOM 511 C CA . GLU A 1 69 ? 41.009 1.544 -24.843 1.00 89.88 69 GLU A CA 1
ATOM 512 C C . GLU A 1 69 ? 40.294 1.839 -23.523 1.00 89.88 69 GLU A C 1
ATOM 514 O O . GLU A 1 69 ? 40.424 2.940 -22.982 1.00 89.88 69 GLU A O 1
ATOM 519 N N . ILE A 1 70 ? 39.561 0.858 -22.998 1.00 88.19 70 ILE A N 1
ATOM 520 C CA . ILE A 1 70 ? 38.919 0.907 -21.681 1.00 88.19 70 ILE A CA 1
ATOM 521 C C . ILE A 1 70 ? 39.424 -0.261 -20.826 1.00 88.19 70 ILE A C 1
ATOM 523 O O . ILE A 1 70 ? 39.464 -1.403 -21.284 1.00 88.19 70 ILE A O 1
ATOM 527 N N . GLU A 1 71 ? 39.868 0.028 -19.601 1.00 86.94 71 GLU A N 1
ATOM 528 C CA . GLU A 1 71 ? 40.375 -0.976 -18.656 1.00 86.94 71 GLU A CA 1
ATOM 529 C C . GLU A 1 71 ? 39.269 -1.425 -17.697 1.00 86.94 71 GLU A C 1
ATOM 531 O O . GLU A 1 71 ? 38.530 -0.601 -17.161 1.00 86.94 71 GLU A O 1
ATOM 536 N N . ASP A 1 72 ? 39.208 -2.719 -17.399 1.00 83.50 72 ASP A N 1
ATOM 537 C CA . ASP A 1 72 ? 38.357 -3.240 -16.334 1.00 83.50 72 ASP A CA 1
ATOM 538 C C . ASP A 1 72 ? 38.934 -2.891 -14.944 1.00 83.50 72 ASP A C 1
ATOM 540 O O . ASP A 1 72 ? 39.804 -3.584 -14.414 1.00 83.50 72 ASP A O 1
ATOM 544 N N . ILE A 1 73 ? 38.417 -1.829 -14.314 1.00 79.50 73 ILE A N 1
ATOM 545 C CA . ILE A 1 73 ? 37.770 -1.972 -12.995 1.00 79.50 73 ILE A CA 1
ATOM 546 C C . ILE A 1 73 ? 38.370 -2.995 -12.022 1.00 79.50 73 ILE A C 1
ATOM 548 O O . ILE A 1 73 ? 39.207 -2.763 -11.136 1.00 79.50 73 ILE A O 1
ATOM 552 N N . ASN A 1 74 ? 37.806 -4.174 -12.181 1.00 76.88 74 ASN A N 1
ATOM 553 C CA . ASN A 1 74 ? 37.770 -5.268 -11.242 1.00 76.88 74 ASN A CA 1
ATOM 554 C C . ASN A 1 74 ? 38.793 -6.335 -11.608 1.00 76.88 74 ASN A C 1
ATOM 556 O O . ASN A 1 74 ? 39.147 -7.147 -10.752 1.00 76.88 74 ASN A O 1
ATOM 560 N N . ASP A 1 75 ? 39.317 -6.276 -12.832 1.00 79.31 75 ASP A N 1
ATOM 561 C CA . ASP A 1 75 ? 40.410 -7.094 -13.333 1.00 79.31 75 ASP A CA 1
ATOM 562 C C . ASP A 1 75 ? 41.489 -6.221 -13.986 1.00 79.31 75 ASP A C 1
ATOM 564 O O . ASP A 1 75 ? 41.666 -6.175 -15.205 1.00 79.31 75 ASP A O 1
ATOM 568 N N . ARG A 1 76 ? 42.227 -5.501 -13.132 1.00 77.12 76 ARG A N 1
ATOM 569 C CA . ARG A 1 76 ? 43.299 -4.592 -13.562 1.00 77.12 76 ARG A CA 1
ATOM 570 C C . ARG A 1 76 ? 44.298 -5.300 -14.478 1.00 77.12 76 ARG A C 1
ATOM 572 O O . ARG A 1 76 ? 44.979 -6.240 -14.054 1.00 77.12 76 ARG A O 1
ATOM 579 N N . GLY A 1 77 ? 44.441 -4.784 -15.696 1.00 75.62 77 GLY A N 1
ATOM 580 C CA . GLY A 1 77 ? 45.230 -5.365 -16.786 1.00 75.62 77 GLY A CA 1
ATOM 581 C C . GLY A 1 77 ? 44.410 -5.948 -17.943 1.00 75.62 77 GLY A C 1
ATOM 582 O O . GLY A 1 77 ? 44.995 -6.206 -18.997 1.00 75.62 77 GLY A O 1
ATOM 583 N N . SER A 1 78 ? 43.097 -6.118 -17.784 1.00 84.31 78 SER A N 1
ATOM 584 C CA . SER A 1 78 ? 42.178 -6.451 -18.875 1.00 84.31 78 SER A CA 1
ATOM 585 C C . SER A 1 78 ? 41.716 -5.168 -19.568 1.00 84.31 78 SER A C 1
ATOM 587 O O . SER A 1 78 ? 41.076 -4.318 -18.955 1.00 84.31 78 SER A O 1
ATOM 589 N N . VAL A 1 79 ? 42.091 -5.011 -20.841 1.00 87.00 79 VAL A N 1
ATOM 590 C CA . VAL A 1 79 ? 41.850 -3.806 -21.650 1.00 87.00 79 VAL A CA 1
ATOM 591 C C . VAL A 1 79 ? 41.106 -4.188 -22.924 1.00 87.00 79 VAL A C 1
ATOM 593 O O . VAL A 1 79 ? 41.491 -5.146 -23.600 1.00 87.00 79 VAL A O 1
ATOM 596 N N . TYR A 1 80 ? 40.065 -3.429 -23.253 1.00 88.00 80 TYR A N 1
ATOM 597 C CA . TYR A 1 80 ? 39.197 -3.658 -24.406 1.00 88.00 80 TYR A CA 1
ATOM 598 C C . TYR A 1 80 ? 39.236 -2.466 -25.364 1.00 88.00 80 TYR A C 1
ATOM 600 O O . TYR A 1 80 ? 39.290 -1.315 -24.928 1.00 88.00 80 TYR A O 1
ATOM 608 N N . GLU A 1 81 ? 39.215 -2.739 -26.670 1.00 88.44 81 GLU A N 1
ATOM 609 C CA . GLU A 1 81 ? 39.137 -1.702 -27.703 1.00 88.44 81 GLU A CA 1
ATOM 610 C C . GLU A 1 81 ? 37.672 -1.338 -27.977 1.00 88.44 81 GLU A C 1
ATOM 612 O O . GLU A 1 81 ? 36.885 -2.208 -28.334 1.00 88.44 81 GLU A O 1
ATOM 617 N N . ILE A 1 82 ? 37.329 -0.052 -27.886 1.00 86.56 82 ILE A N 1
ATOM 618 C CA . ILE A 1 82 ? 35.972 0.481 -28.076 1.00 86.56 82 ILE A CA 1
ATOM 619 C C . ILE A 1 82 ? 35.952 1.685 -29.026 1.00 86.56 82 ILE A C 1
ATOM 621 O O . ILE A 1 82 ? 36.905 2.464 -29.067 1.00 86.56 82 ILE A O 1
ATOM 625 N N . TYR A 1 83 ? 34.875 1.872 -29.794 1.00 86.81 83 TYR A N 1
ATOM 626 C CA . TYR A 1 83 ? 34.732 2.994 -30.738 1.00 86.81 83 TYR A CA 1
ATOM 627 C C . TYR A 1 83 ? 34.028 4.206 -30.130 1.00 86.81 83 TYR A C 1
ATOM 629 O O . TYR A 1 83 ? 32.811 4.319 -30.155 1.00 86.81 83 TYR A O 1
ATOM 637 N N . MET A 1 84 ? 34.798 5.155 -29.618 1.00 84.75 84 MET A N 1
ATOM 638 C CA . MET A 1 84 ? 34.269 6.301 -28.883 1.00 84.75 84 MET A CA 1
ATOM 639 C C . MET A 1 84 ? 34.438 7.618 -29.639 1.00 84.75 84 MET A C 1
ATOM 641 O O . MET A 1 84 ? 35.312 7.718 -30.508 1.00 84.75 84 MET A O 1
ATOM 645 N N . PRO A 1 85 ? 33.681 8.673 -29.283 1.00 86.75 85 PRO A N 1
ATOM 646 C CA . PRO A 1 85 ? 34.005 10.028 -29.704 1.00 86.75 85 PRO A CA 1
ATOM 647 C C . PRO A 1 85 ? 35.484 10.361 -29.468 1.00 86.75 85 PRO A C 1
ATOM 649 O O . PRO A 1 85 ? 36.060 10.030 -28.429 1.00 86.75 85 PRO A O 1
ATOM 652 N N . LYS A 1 86 ? 36.125 11.019 -30.438 1.00 88.06 86 LYS A N 1
ATOM 653 C CA . LYS A 1 86 ? 37.576 11.293 -30.412 1.00 88.06 86 LYS A CA 1
ATOM 654 C C . LYS A 1 86 ? 38.040 12.021 -29.151 1.00 88.06 86 LYS A C 1
ATOM 656 O O . LYS A 1 86 ? 39.128 11.713 -28.653 1.00 88.06 86 LYS A O 1
ATOM 661 N N . ASP A 1 87 ? 37.199 12.913 -28.642 1.00 86.75 87 ASP A N 1
ATOM 662 C CA . ASP A 1 87 ? 37.467 13.775 -27.491 1.00 86.75 87 ASP A CA 1
ATOM 663 C C . ASP A 1 87 ? 36.968 13.187 -26.158 1.00 86.75 87 ASP A C 1
ATOM 665 O O . ASP A 1 87 ? 36.933 13.896 -25.157 1.00 86.75 87 ASP A O 1
ATOM 669 N N . VAL A 1 88 ? 36.575 11.905 -26.124 1.00 86.00 88 VAL A N 1
ATOM 670 C CA . VAL A 1 88 ? 36.129 11.258 -24.884 1.00 86.00 88 VAL A CA 1
ATOM 671 C C . VAL A 1 88 ? 37.262 11.199 -23.856 1.00 86.00 88 VAL A C 1
ATOM 673 O O . VAL A 1 88 ? 38.397 10.823 -24.178 1.00 86.00 88 VAL A O 1
ATOM 676 N N . ASP A 1 89 ? 36.927 11.509 -22.606 1.00 82.88 89 ASP A N 1
ATOM 677 C CA . ASP A 1 89 ? 37.783 11.250 -21.455 1.00 82.88 89 ASP A CA 1
ATOM 678 C C . ASP A 1 89 ? 37.422 9.879 -20.863 1.00 82.88 89 ASP A C 1
ATOM 680 O O . ASP A 1 89 ? 36.262 9.612 -20.540 1.00 82.88 89 ASP A O 1
ATOM 684 N N . ILE A 1 90 ? 38.425 9.007 -20.720 1.00 84.50 90 ILE A N 1
ATOM 685 C CA . ILE A 1 90 ? 38.287 7.683 -20.096 1.00 84.50 90 ILE A CA 1
ATOM 686 C C . ILE A 1 90 ? 39.048 7.705 -18.776 1.00 84.50 90 ILE A C 1
ATOM 688 O O . ILE A 1 90 ? 40.257 7.951 -18.747 1.00 84.50 90 ILE A O 1
ATOM 692 N N . ILE A 1 91 ? 38.338 7.465 -17.678 1.00 80.25 91 ILE A N 1
ATOM 693 C CA . ILE A 1 91 ? 38.889 7.480 -16.324 1.00 80.25 91 ILE A CA 1
ATOM 694 C C . ILE A 1 91 ? 38.413 6.221 -15.622 1.00 80.25 91 ILE A C 1
ATOM 696 O O . ILE A 1 91 ? 37.212 6.013 -15.502 1.00 80.25 91 ILE A O 1
ATOM 700 N N . ASP A 1 92 ? 39.365 5.414 -15.145 1.00 76.56 92 ASP A N 1
ATOM 701 C CA . ASP A 1 92 ? 39.106 4.220 -14.338 1.00 76.56 92 ASP A CA 1
ATOM 702 C C . ASP A 1 92 ? 37.955 3.377 -14.916 1.00 76.56 92 ASP A C 1
ATOM 704 O O . ASP A 1 92 ? 36.929 3.236 -14.272 1.00 76.56 92 ASP A O 1
ATOM 708 N N . GLY A 1 93 ? 38.081 2.876 -16.150 1.00 77.06 93 GLY A N 1
ATOM 709 C CA . GLY A 1 93 ? 37.091 1.968 -16.755 1.00 77.06 93 GLY A CA 1
ATOM 710 C C . GLY A 1 93 ? 35.712 2.555 -17.069 1.00 77.06 93 GLY A C 1
ATOM 711 O O . GLY A 1 93 ? 34.801 1.796 -17.390 1.00 77.06 93 GLY A O 1
ATOM 712 N N . TYR A 1 94 ? 35.564 3.879 -17.002 1.00 84.69 94 TYR A N 1
ATOM 713 C CA . TYR A 1 94 ? 34.363 4.609 -17.393 1.00 84.69 94 TYR A CA 1
ATOM 714 C C . TYR A 1 94 ? 34.714 5.690 -18.419 1.00 84.69 94 TYR A C 1
ATOM 716 O O . TYR A 1 94 ? 35.648 6.477 -18.229 1.00 84.69 94 TYR A O 1
ATOM 724 N N . ALA A 1 95 ? 33.963 5.731 -19.513 1.00 85.44 95 ALA A N 1
ATOM 725 C CA . ALA A 1 95 ? 34.054 6.752 -20.545 1.00 85.44 95 ALA A CA 1
ATOM 726 C C . ALA A 1 95 ? 32.825 7.657 -20.465 1.00 85.44 95 ALA A C 1
ATOM 728 O O . ALA A 1 95 ? 31.712 7.150 -20.351 1.00 85.44 95 ALA A O 1
ATOM 729 N N . SER A 1 96 ? 32.997 8.979 -20.565 1.00 88.12 96 SER A N 1
ATOM 730 C CA . SER A 1 96 ? 31.853 9.882 -20.749 1.00 88.12 96 SER A CA 1
ATOM 731 C C . SER A 1 96 ? 32.195 11.138 -21.534 1.00 88.12 96 SER A C 1
ATOM 733 O O . SER A 1 96 ? 33.297 11.675 -21.415 1.00 88.12 96 SER A O 1
ATOM 735 N N . LEU A 1 97 ? 31.240 11.616 -22.328 1.00 88.56 97 LEU A N 1
ATOM 736 C CA . LEU A 1 97 ? 31.346 12.868 -23.072 1.00 88.56 97 LEU A CA 1
ATOM 737 C C . LEU A 1 97 ? 29.954 13.394 -23.407 1.00 88.56 97 LEU A C 1
ATOM 739 O O . LEU A 1 97 ? 29.105 12.623 -23.835 1.00 88.56 97 LEU A O 1
ATOM 743 N N . SER A 1 98 ? 29.742 14.705 -23.312 1.00 87.94 98 SER A N 1
ATOM 744 C CA . SER A 1 98 ? 28.530 15.341 -23.839 1.00 87.94 98 SER A CA 1
ATOM 745 C C . SER A 1 98 ? 28.902 16.391 -24.884 1.00 87.94 98 SER A C 1
ATOM 747 O O . SER A 1 98 ? 29.607 17.353 -24.576 1.00 87.94 98 SER A O 1
ATOM 749 N N . GLN A 1 99 ? 28.442 16.206 -26.121 1.00 87.88 99 GLN A N 1
ATOM 750 C CA . GLN A 1 99 ? 28.687 17.112 -27.247 1.00 87.88 99 GLN A CA 1
ATOM 751 C C . GLN A 1 99 ? 27.588 16.981 -28.303 1.00 87.88 99 GLN A C 1
ATOM 753 O O . GLN A 1 99 ? 27.003 15.911 -28.443 1.00 87.88 99 GLN A O 1
ATOM 758 N N . HIS A 1 100 ? 27.331 18.048 -29.065 1.00 90.88 100 HIS A N 1
ATOM 759 C CA . HIS A 1 100 ? 26.374 18.029 -30.182 1.00 90.88 100 HIS A CA 1
ATOM 760 C C . HIS A 1 100 ? 24.983 17.498 -29.790 1.00 90.88 100 HIS A C 1
ATOM 762 O O . HIS A 1 100 ? 24.375 16.722 -30.518 1.00 90.88 100 HIS A O 1
ATOM 768 N N . GLY A 1 101 ? 24.514 17.832 -28.583 1.00 88.00 101 GLY A N 1
ATOM 769 C CA . GLY A 1 101 ? 23.237 17.342 -28.053 1.00 88.00 101 GLY A CA 1
ATOM 770 C C . GLY A 1 101 ? 23.200 15.855 -27.691 1.00 88.00 101 GLY A C 1
ATOM 771 O O . GLY A 1 101 ? 22.130 15.346 -27.372 1.00 88.00 101 GLY A O 1
ATOM 772 N N . ILE A 1 102 ? 24.342 15.163 -27.705 1.00 91.38 102 ILE A N 1
ATOM 773 C CA . ILE A 1 102 ? 24.452 13.746 -27.361 1.00 91.38 102 ILE A CA 1
ATOM 774 C C . ILE A 1 102 ? 25.330 13.581 -26.124 1.00 91.38 102 ILE A C 1
ATOM 776 O O . ILE A 1 102 ? 26.447 14.102 -26.067 1.00 91.38 102 ILE A O 1
ATOM 780 N N . SER A 1 103 ? 24.837 12.836 -25.141 1.00 92.25 103 SER A N 1
ATOM 781 C CA . SER A 1 103 ? 25.616 12.349 -24.010 1.00 92.25 103 SER A CA 1
ATOM 782 C C . SER A 1 103 ? 25.979 10.885 -24.225 1.00 92.25 103 SER A C 1
ATOM 784 O O . SER A 1 103 ? 25.110 10.057 -24.470 1.00 92.25 103 SER A O 1
ATOM 786 N N . TYR A 1 104 ? 27.264 10.577 -24.121 1.00 89.31 104 TYR A N 1
ATOM 787 C CA . TYR A 1 104 ? 27.827 9.238 -24.213 1.00 89.31 104 TYR A CA 1
ATOM 788 C C . TYR A 1 104 ? 28.295 8.802 -22.838 1.00 89.31 104 TYR A C 1
ATOM 790 O O . TYR A 1 104 ? 29.002 9.557 -22.162 1.00 89.31 104 TYR A O 1
ATOM 798 N N . SER A 1 105 ? 28.004 7.560 -22.485 1.00 91.12 105 SER A N 1
ATOM 799 C CA . SER A 1 105 ? 28.762 6.832 -21.482 1.00 91.12 105 SER A CA 1
ATOM 800 C C . SER A 1 105 ? 29.007 5.396 -21.914 1.00 91.12 105 SER A C 1
ATOM 802 O O . SER A 1 105 ? 28.163 4.796 -22.578 1.00 91.12 105 SER A O 1
ATOM 804 N N . ALA A 1 106 ? 30.143 4.836 -21.511 1.00 90.50 106 ALA A N 1
ATOM 805 C CA . ALA A 1 106 ? 30.278 3.389 -21.470 1.00 90.50 106 ALA A CA 1
ATOM 806 C C . ALA A 1 106 ? 31.138 2.923 -20.309 1.00 90.50 106 ALA A C 1
ATOM 808 O O . ALA A 1 106 ? 32.066 3.612 -19.872 1.00 90.50 106 ALA A O 1
ATOM 809 N N . ASP A 1 107 ? 30.848 1.707 -19.881 1.00 90.25 107 ASP A N 1
ATOM 810 C CA . ASP A 1 107 ? 31.547 1.000 -18.827 1.00 90.25 107 ASP A CA 1
ATOM 811 C C . ASP A 1 107 ? 31.583 -0.501 -19.109 1.00 90.25 107 ASP A C 1
ATOM 813 O O . ASP A 1 107 ? 30.792 -1.047 -19.884 1.00 90.25 107 ASP A O 1
ATOM 817 N N . VAL A 1 108 ? 32.551 -1.171 -18.485 1.00 86.06 108 VAL A N 1
ATOM 818 C CA . VAL A 1 108 ? 32.608 -2.633 -18.489 1.00 86.06 108 VAL A CA 1
ATOM 819 C C . VAL A 1 108 ? 31.449 -3.159 -17.639 1.00 86.06 108 VAL A C 1
ATOM 821 O O . VAL A 1 108 ? 31.383 -2.901 -16.437 1.00 86.06 108 VAL A O 1
ATOM 824 N N . TYR A 1 109 ? 30.551 -3.913 -18.272 1.00 81.00 109 TYR A N 1
ATOM 825 C CA . TYR A 1 109 ? 29.236 -4.256 -17.748 1.00 81.00 109 TYR A CA 1
ATOM 826 C C . TYR A 1 109 ? 29.105 -5.734 -17.374 1.00 81.00 109 TYR A C 1
ATOM 828 O O . TYR A 1 109 ? 29.380 -6.636 -18.173 1.00 81.00 109 TYR A O 1
ATOM 836 N N . GLY A 1 110 ? 28.595 -5.960 -16.160 1.00 66.75 110 GLY A N 1
ATOM 837 C CA . GLY A 1 110 ? 28.212 -7.273 -15.645 1.00 66.75 110 GLY A CA 1
ATOM 838 C C . GLY A 1 110 ? 29.382 -8.213 -15.315 1.00 66.75 110 GLY A C 1
ATOM 839 O O . GLY A 1 110 ? 30.429 -8.229 -15.963 1.00 66.75 110 GLY A O 1
ATOM 840 N N . TYR A 1 111 ? 29.182 -9.067 -14.309 1.00 62.97 111 TYR A N 1
ATOM 841 C CA . TYR A 1 111 ? 30.090 -10.172 -13.971 1.00 62.97 111 TYR A CA 1
ATOM 842 C C . TYR A 1 111 ? 29.332 -11.484 -14.119 1.00 62.97 111 TYR A C 1
ATOM 844 O O . TYR A 1 111 ? 28.190 -11.558 -13.681 1.00 62.97 111 TYR A O 1
ATOM 852 N N . GLY A 1 112 ? 29.968 -12.509 -14.687 1.00 70.44 112 GLY A N 1
ATOM 853 C CA . GLY A 1 112 ? 29.310 -13.795 -14.909 1.00 70.44 112 GLY A CA 1
ATOM 854 C C . GLY A 1 112 ? 29.643 -14.438 -16.248 1.00 70.44 112 GLY A C 1
ATOM 855 O O . GLY A 1 112 ? 30.548 -13.996 -16.966 1.00 70.44 112 GLY A O 1
ATOM 856 N N . GLU A 1 113 ? 28.905 -15.487 -16.587 1.00 80.00 113 GLU A N 1
ATOM 857 C CA . GLU A 1 113 ? 28.882 -16.045 -17.945 1.00 80.00 113 GLU A CA 1
ATOM 858 C C . GLU A 1 113 ? 28.033 -15.155 -18.878 1.00 80.00 113 GLU A C 1
ATOM 860 O O . GLU A 1 113 ? 27.367 -14.223 -18.431 1.00 80.00 113 GLU A O 1
ATOM 865 N N . ALA A 1 114 ? 28.087 -15.377 -20.195 1.00 81.56 114 ALA A N 1
ATOM 866 C CA . ALA A 1 114 ? 27.364 -14.537 -21.164 1.00 81.56 114 ALA A CA 1
ATOM 867 C C . ALA A 1 114 ? 25.844 -14.492 -20.905 1.00 81.56 114 ALA A C 1
ATOM 869 O O . ALA A 1 114 ? 25.261 -13.413 -20.923 1.00 81.56 114 ALA A O 1
ATOM 870 N N . GLU A 1 115 ? 25.236 -15.636 -20.576 1.00 80.44 115 GLU A N 1
ATOM 871 C CA . GLU A 1 115 ? 23.800 -15.754 -20.272 1.00 80.44 115 GLU A CA 1
ATOM 872 C C . GLU A 1 115 ? 23.367 -14.852 -19.102 1.00 80.44 115 GLU A C 1
ATOM 874 O O . GLU A 1 115 ? 22.343 -14.184 -19.185 1.00 80.44 115 GLU A O 1
ATOM 879 N N . GLU A 1 116 ? 24.179 -14.758 -18.042 1.00 80.25 116 GLU A N 1
ATOM 880 C CA . GLU A 1 116 ? 23.883 -13.908 -16.877 1.00 80.25 116 GLU A CA 1
ATOM 881 C C . GLU A 1 116 ? 23.943 -12.409 -17.224 1.00 80.25 116 GLU A C 1
ATOM 883 O O . GLU A 1 116 ? 23.228 -11.604 -16.629 1.00 80.25 116 GLU A O 1
ATOM 888 N N . ARG A 1 117 ? 24.773 -12.017 -18.203 1.00 86.12 117 ARG A N 1
ATOM 889 C CA . ARG A 1 117 ? 24.836 -10.622 -18.675 1.00 86.12 117 ARG A CA 1
ATOM 890 C C . ARG A 1 117 ? 23.655 -10.252 -19.546 1.00 86.12 117 ARG A C 1
ATOM 892 O O . ARG A 1 117 ? 23.182 -9.127 -19.422 1.00 86.12 117 ARG A O 1
ATOM 899 N N . TYR A 1 118 ? 23.218 -11.163 -20.415 1.00 85.19 118 TYR A N 1
ATOM 900 C CA . TYR A 1 118 ? 22.011 -10.935 -21.198 1.00 85.19 118 TYR A CA 1
ATOM 901 C C . TYR A 1 118 ? 20.838 -10.726 -20.251 1.00 85.19 118 TYR A C 1
ATOM 903 O O . TYR A 1 118 ? 20.286 -9.637 -20.282 1.00 85.19 118 TYR A O 1
ATOM 911 N N . ALA A 1 119 ? 20.598 -11.645 -19.308 1.00 80.75 119 ALA A N 1
ATOM 912 C CA . ALA A 1 119 ? 19.543 -11.502 -18.300 1.00 80.75 119 ALA A CA 1
ATOM 913 C C . ALA A 1 119 ? 19.612 -10.157 -17.549 1.00 80.75 119 ALA A C 1
ATOM 915 O O . ALA A 1 119 ? 18.633 -9.426 -17.503 1.00 80.75 119 ALA A O 1
ATOM 916 N N . SER A 1 120 ? 20.796 -9.755 -17.064 1.00 83.38 120 SER A N 1
ATOM 917 C CA . SER A 1 120 ? 20.969 -8.451 -16.398 1.00 83.38 120 SER A CA 1
ATOM 918 C C . SER A 1 120 ? 20.647 -7.248 -17.298 1.00 83.38 120 SER A C 1
ATOM 920 O O . SER A 1 120 ? 20.281 -6.185 -16.792 1.00 83.38 120 SER A O 1
ATOM 922 N N . PHE A 1 121 ? 20.849 -7.368 -18.610 1.00 87.50 121 PHE A N 1
ATOM 923 C CA . PHE A 1 121 ? 20.513 -6.330 -19.580 1.00 87.50 121 PHE A CA 1
ATOM 924 C C . PHE A 1 121 ? 19.007 -6.285 -19.862 1.00 87.50 121 PHE A C 1
ATOM 926 O O . PHE A 1 121 ? 18.461 -5.193 -20.023 1.00 87.50 121 PHE A O 1
ATOM 933 N N . GLU A 1 122 ? 18.331 -7.437 -19.862 1.00 83.00 122 GLU A N 1
ATOM 934 C CA . GLU A 1 122 ? 16.868 -7.516 -19.966 1.00 83.00 122 GLU A CA 1
ATOM 935 C C . GLU A 1 122 ? 16.201 -6.932 -18.715 1.00 83.00 122 GLU A C 1
ATOM 937 O O . GLU A 1 122 ? 15.390 -6.011 -18.838 1.00 83.00 122 GLU A O 1
ATOM 942 N N . ASP A 1 123 ? 16.682 -7.307 -17.522 1.00 81.81 123 ASP A N 1
ATOM 943 C CA . ASP A 1 123 ? 16.271 -6.729 -16.233 1.00 81.81 123 ASP A CA 1
ATOM 944 C C . ASP A 1 123 ? 16.358 -5.195 -16.245 1.00 81.81 123 ASP A C 1
ATOM 946 O O . ASP A 1 123 ? 15.528 -4.496 -15.658 1.00 81.81 123 ASP A O 1
ATOM 950 N N . HIS A 1 124 ? 17.376 -4.640 -16.913 1.00 86.00 124 HIS A N 1
ATOM 951 C CA . HIS A 1 124 ? 17.555 -3.196 -16.998 1.00 86.00 124 HIS A CA 1
ATOM 952 C C . HIS A 1 124 ? 16.422 -2.514 -17.773 1.00 86.00 124 HIS A C 1
ATOM 954 O O . HIS A 1 124 ? 15.949 -1.458 -17.344 1.00 86.00 124 HIS A O 1
ATOM 960 N N . LEU A 1 125 ? 15.967 -3.103 -18.884 1.00 84.94 125 LEU A N 1
ATOM 961 C CA . LEU A 1 125 ? 14.816 -2.601 -19.635 1.00 84.94 125 LEU A CA 1
ATOM 962 C C . LEU A 1 125 ? 13.535 -2.708 -18.797 1.00 84.94 125 LEU A C 1
ATOM 964 O O . LEU A 1 125 ? 12.814 -1.716 -18.668 1.00 84.94 125 LEU A O 1
ATOM 968 N N . THR A 1 126 ? 13.298 -3.864 -18.173 1.00 79.94 126 THR A N 1
ATOM 969 C CA . THR A 1 126 ? 12.115 -4.132 -17.340 1.00 79.94 126 THR A CA 1
ATOM 970 C C . THR A 1 126 ? 12.014 -3.154 -16.169 1.00 79.94 126 THR A C 1
ATOM 972 O O . THR A 1 126 ? 10.987 -2.496 -15.979 1.00 79.94 126 THR A O 1
ATOM 975 N N . LEU A 1 127 ? 13.106 -2.952 -15.422 1.00 83.69 127 LEU A N 1
ATOM 976 C CA . LEU A 1 127 ? 13.162 -1.966 -14.338 1.00 83.69 127 LEU A CA 1
ATOM 977 C C . LEU A 1 127 ? 12.917 -0.550 -14.851 1.00 83.69 127 LEU A C 1
ATOM 979 O O . LEU A 1 127 ? 12.199 0.227 -14.223 1.00 83.69 127 LEU A O 1
ATOM 983 N N . LYS A 1 128 ? 13.497 -0.199 -15.998 1.00 85.75 128 LYS A N 1
ATOM 984 C CA . LYS A 1 128 ? 13.337 1.134 -16.565 1.00 85.75 128 LYS A CA 1
ATOM 985 C C . LYS A 1 128 ? 11.892 1.423 -16.951 1.00 85.75 128 LYS A C 1
ATOM 987 O O . LYS A 1 128 ? 11.407 2.516 -16.661 1.00 85.75 128 LYS A O 1
ATOM 992 N N . GLN A 1 129 ? 11.200 0.455 -17.545 1.00 79.50 129 GLN A N 1
ATOM 993 C CA . GLN A 1 129 ? 9.771 0.582 -17.784 1.00 79.50 129 GLN A CA 1
ATOM 994 C C . GLN A 1 129 ? 8.987 0.683 -16.475 1.00 79.50 129 GLN A C 1
ATOM 996 O O . GLN A 1 129 ? 8.188 1.600 -16.328 1.00 79.50 129 GLN A O 1
ATOM 1001 N N . LYS A 1 130 ? 9.246 -0.184 -15.487 1.00 80.62 130 LYS A N 1
ATOM 1002 C CA . LYS A 1 130 ? 8.580 -0.132 -14.173 1.00 80.62 130 LYS A CA 1
ATOM 1003 C C . LYS A 1 130 ? 8.679 1.260 -13.532 1.00 80.62 130 LYS A C 1
ATOM 1005 O O . LYS A 1 130 ? 7.653 1.854 -13.206 1.00 80.62 130 LYS A O 1
ATOM 1010 N N . TYR A 1 131 ? 9.887 1.815 -13.430 1.00 83.94 131 TYR A N 1
ATOM 1011 C CA . TYR A 1 131 ? 10.130 3.124 -12.807 1.00 83.94 131 TYR A CA 1
ATOM 1012 C C . TYR A 1 131 ? 9.654 4.314 -13.651 1.00 83.94 131 TYR A C 1
ATOM 1014 O O . TYR A 1 131 ? 9.414 5.402 -13.125 1.00 83.94 131 TYR A O 1
ATOM 1022 N N . ALA A 1 132 ? 9.480 4.142 -14.961 1.00 83.56 132 ALA A N 1
ATOM 1023 C CA . ALA A 1 132 ? 8.947 5.198 -15.816 1.00 83.56 132 ALA A CA 1
ATOM 1024 C C . ALA A 1 132 ? 7.496 5.583 -15.485 1.00 83.56 132 ALA A C 1
ATOM 1026 O O . ALA A 1 132 ? 7.050 6.678 -15.826 1.00 83.56 132 ALA A O 1
ATOM 1027 N N . HIS A 1 133 ? 6.762 4.696 -14.818 1.00 78.88 133 HIS A N 1
ATOM 1028 C CA . HIS A 1 133 ? 5.346 4.876 -14.520 1.00 78.88 133 HIS A CA 1
ATOM 1029 C C . HIS A 1 133 ? 5.064 5.303 -13.073 1.00 78.88 133 HIS A C 1
ATOM 1031 O O . HIS A 1 133 ? 3.912 5.562 -12.731 1.00 78.88 133 HIS A O 1
ATOM 1037 N N . GLU A 1 134 ? 6.092 5.431 -12.233 1.00 80.81 134 GLU A N 1
ATOM 1038 C CA . GLU A 1 134 ? 5.934 5.882 -10.849 1.00 80.81 134 GLU A CA 1
ATOM 1039 C C . GLU A 1 134 ? 5.561 7.376 -10.750 1.00 80.81 134 GLU A C 1
ATOM 1041 O O . GLU A 1 134 ? 5.770 8.187 -11.665 1.00 80.81 134 GLU A O 1
ATOM 1046 N N . ALA A 1 135 ? 4.974 7.761 -9.615 1.00 75.62 135 ALA A N 1
ATOM 1047 C CA . ALA A 1 135 ? 4.465 9.112 -9.389 1.00 75.62 135 ALA A CA 1
ATOM 1048 C C . ALA A 1 135 ? 5.553 10.211 -9.401 1.00 75.62 135 ALA A C 1
ATOM 1050 O O . ALA A 1 135 ? 5.275 11.348 -9.792 1.00 75.62 135 ALA A O 1
ATOM 1051 N N . ASP A 1 136 ? 6.781 9.909 -8.980 1.00 77.94 136 ASP A N 1
ATOM 1052 C CA . ASP A 1 136 ? 7.941 10.814 -9.024 1.00 77.94 136 ASP A CA 1
ATOM 1053 C C . ASP A 1 136 ? 8.710 10.774 -10.342 1.00 77.94 136 ASP A C 1
ATOM 1055 O O . ASP A 1 136 ? 9.608 11.589 -10.539 1.00 77.94 136 ASP A O 1
ATOM 1059 N N . SER A 1 137 ? 8.346 9.876 -11.255 1.00 84.06 137 SER A N 1
ATOM 1060 C CA . SER A 1 137 ? 8.961 9.833 -12.569 1.00 84.06 137 SER A CA 1
ATOM 1061 C C . SER A 1 137 ? 8.694 11.132 -13.329 1.00 84.06 137 SER A C 1
ATOM 1063 O O . SER A 1 137 ? 7.542 11.568 -13.443 1.00 84.06 137 SER A O 1
ATOM 1065 N N . ASP A 1 138 ? 9.738 11.730 -13.902 1.00 81.38 138 ASP A N 1
ATOM 1066 C CA . ASP A 1 138 ? 9.597 12.881 -14.804 1.00 81.38 138 ASP A CA 1
ATOM 1067 C C . ASP A 1 138 ? 8.924 12.475 -16.130 1.00 81.38 138 ASP A C 1
ATOM 1069 O O . ASP A 1 138 ? 8.429 13.323 -16.880 1.00 81.38 138 ASP A O 1
ATOM 1073 N N . TYR A 1 139 ? 8.861 11.167 -16.408 1.00 84.62 139 TYR A N 1
ATOM 1074 C CA . TYR A 1 139 ? 8.163 10.614 -17.554 1.00 84.62 139 TYR A CA 1
ATOM 1075 C C . TYR A 1 139 ? 6.639 10.637 -17.363 1.00 84.62 139 TYR A C 1
ATOM 1077 O O . TYR A 1 139 ? 6.074 10.360 -16.298 1.00 84.62 139 TYR A O 1
ATOM 1085 N N . ILE A 1 140 ? 5.959 10.989 -18.447 1.00 77.44 140 ILE A N 1
ATOM 1086 C CA . ILE A 1 140 ? 4.501 10.952 -18.586 1.00 77.44 140 ILE A CA 1
ATOM 1087 C C . ILE A 1 140 ? 4.101 9.826 -19.539 1.00 77.44 140 ILE A C 1
ATOM 1089 O O . ILE A 1 140 ? 3.086 9.164 -19.311 1.00 77.44 140 ILE A O 1
ATOM 1093 N N . ASP A 1 141 ? 4.908 9.633 -20.582 1.00 79.50 141 ASP A N 1
ATOM 1094 C CA . ASP A 1 141 ? 4.749 8.627 -21.621 1.00 79.50 141 ASP A CA 1
ATOM 1095 C C . ASP A 1 141 ? 6.131 8.076 -21.985 1.00 79.50 141 ASP A C 1
ATOM 1097 O O . ASP A 1 141 ? 7.099 8.836 -22.112 1.00 79.50 141 ASP A O 1
ATOM 1101 N N . VAL A 1 142 ? 6.224 6.758 -22.127 1.00 83.12 142 VAL A N 1
ATOM 1102 C CA . VAL A 1 142 ? 7.462 6.064 -22.483 1.00 83.12 142 VAL A CA 1
ATOM 1103 C C . VAL A 1 142 ? 7.195 4.988 -23.515 1.00 83.12 142 VAL A C 1
ATOM 1105 O O . VAL A 1 142 ? 6.096 4.442 -23.600 1.00 83.12 142 VAL A O 1
ATOM 1108 N N . ALA A 1 143 ? 8.221 4.689 -24.299 1.00 80.50 143 ALA A N 1
ATOM 1109 C CA . ALA A 1 143 ? 8.204 3.622 -25.278 1.00 80.50 143 ALA A CA 1
ATOM 1110 C C . ALA A 1 143 ? 9.606 3.055 -25.479 1.00 80.50 143 ALA A C 1
ATOM 1112 O O . ALA A 1 143 ? 10.604 3.732 -25.230 1.00 80.50 143 ALA A O 1
ATOM 1113 N N . ASP A 1 144 ? 9.684 1.843 -26.008 1.00 84.94 144 ASP A N 1
ATOM 1114 C CA . ASP A 1 144 ? 10.945 1.212 -26.358 1.00 84.94 144 ASP A CA 1
ATOM 1115 C C . ASP A 1 144 ? 10.790 0.207 -27.505 1.00 84.94 144 ASP A C 1
ATOM 1117 O O . ASP A 1 144 ? 9.691 -0.185 -27.905 1.00 84.94 144 ASP A O 1
ATOM 1121 N N . THR A 1 145 ? 11.923 -0.209 -28.061 1.00 82.69 145 THR A N 1
ATOM 1122 C CA . THR A 1 145 ? 11.977 -1.153 -29.183 1.00 82.69 145 THR A CA 1
ATOM 1123 C C . THR A 1 145 ? 11.785 -2.617 -28.792 1.00 82.69 145 THR A C 1
ATOM 1125 O O . THR A 1 145 ? 11.673 -3.466 -29.682 1.00 82.69 145 THR A O 1
ATOM 1128 N N . GLY A 1 146 ? 11.781 -2.939 -27.501 1.00 78.81 146 GLY A N 1
ATOM 1129 C CA . GLY A 1 146 ? 12.226 -4.230 -27.000 1.00 78.81 146 GLY A CA 1
ATOM 1130 C C . GLY A 1 146 ? 13.710 -4.461 -27.294 1.00 78.81 146 GLY A C 1
ATOM 1131 O O . GLY A 1 146 ? 14.393 -3.631 -27.911 1.00 78.81 146 GLY A O 1
ATOM 1132 N N . ILE A 1 147 ? 14.201 -5.620 -26.875 1.00 84.69 147 ILE A N 1
ATOM 1133 C CA . ILE A 1 147 ? 15.588 -6.024 -27.092 1.00 84.69 147 ILE A CA 1
ATOM 1134 C C . ILE A 1 147 ? 15.757 -6.526 -28.523 1.00 84.69 147 ILE A C 1
ATOM 1136 O O . ILE A 1 147 ? 15.019 -7.385 -29.006 1.00 84.69 147 ILE A O 1
ATOM 1140 N N . ILE A 1 148 ? 16.746 -5.970 -29.211 1.00 87.31 148 ILE A N 1
ATOM 1141 C CA . ILE A 1 148 ? 17.126 -6.317 -30.572 1.00 87.31 148 ILE A CA 1
ATOM 1142 C C . ILE A 1 148 ? 18.458 -7.064 -30.520 1.00 87.31 148 ILE A C 1
ATOM 1144 O O . ILE A 1 148 ? 19.449 -6.577 -29.969 1.00 87.31 148 ILE A O 1
ATOM 1148 N N . GLU A 1 149 ? 18.491 -8.245 -31.133 1.00 89.62 149 GLU A N 1
ATOM 1149 C CA . GLU A 1 149 ? 19.715 -9.029 -31.283 1.00 89.62 149 GLU A CA 1
ATOM 1150 C C . GLU A 1 149 ? 20.576 -8.521 -32.448 1.00 89.62 149 GLU A C 1
ATOM 1152 O O . GLU A 1 149 ? 20.088 -8.337 -33.567 1.00 89.62 149 GLU A O 1
ATOM 1157 N N . ASN A 1 150 ? 21.879 -8.356 -32.210 1.00 91.19 150 ASN A N 1
ATOM 1158 C CA . ASN A 1 150 ? 22.875 -7.997 -33.220 1.00 91.19 150 ASN A CA 1
ATOM 1159 C C . ASN A 1 150 ? 24.088 -8.941 -33.141 1.00 91.19 150 ASN A C 1
ATOM 1161 O O . ASN A 1 150 ? 25.174 -8.578 -32.695 1.00 91.19 150 ASN A O 1
ATOM 1165 N N . GLY A 1 151 ? 23.897 -10.197 -33.552 1.00 90.62 151 GLY A N 1
ATOM 1166 C CA . GLY A 1 151 ? 24.901 -11.240 -33.328 1.00 90.62 151 GLY A CA 1
ATOM 1167 C C . GLY A 1 151 ? 24.969 -11.612 -31.845 1.00 90.62 151 GLY A C 1
ATOM 1168 O O . GLY A 1 151 ? 23.961 -12.033 -31.281 1.00 90.62 151 GLY A O 1
ATOM 1169 N N . GLU A 1 152 ? 26.139 -11.460 -31.222 1.00 90.81 152 GLU A N 1
ATOM 1170 C CA . GLU A 1 152 ? 26.296 -11.607 -29.762 1.00 90.81 152 GLU A CA 1
ATOM 1171 C C . GLU A 1 152 ? 25.915 -10.317 -29.014 1.00 90.81 152 GLU A C 1
ATOM 1173 O O . GLU A 1 152 ? 25.663 -10.342 -27.819 1.00 90.81 152 GLU A O 1
ATOM 1178 N N . ASP A 1 153 ? 25.807 -9.184 -29.706 1.00 93.25 153 ASP A N 1
ATOM 1179 C CA . ASP A 1 153 ? 25.452 -7.922 -29.066 1.00 93.25 153 ASP A CA 1
ATOM 1180 C C . ASP A 1 153 ? 23.931 -7.824 -28.885 1.00 93.25 153 ASP A C 1
ATOM 1182 O O . ASP A 1 153 ? 23.145 -8.469 -29.598 1.00 93.25 153 ASP A O 1
ATOM 1186 N N . ARG A 1 154 ? 23.496 -7.012 -27.924 1.00 92.62 154 ARG A N 1
ATOM 1187 C CA . ARG A 1 154 ? 22.078 -6.742 -27.642 1.00 92.62 154 ARG A CA 1
ATOM 1188 C C . ARG A 1 154 ? 21.872 -5.252 -27.480 1.00 92.62 154 ARG A C 1
ATOM 1190 O O . ARG A 1 154 ? 22.723 -4.573 -26.915 1.00 92.62 154 ARG A O 1
ATOM 1197 N N . TYR A 1 155 ? 20.753 -4.729 -27.962 1.00 93.81 155 TYR A N 1
ATOM 1198 C CA . TYR A 1 155 ? 20.447 -3.322 -27.750 1.00 93.81 155 TYR A CA 1
ATOM 1199 C C . TYR A 1 155 ? 18.959 -3.037 -27.724 1.00 93.81 155 TYR A C 1
ATOM 1201 O O . TYR A 1 155 ? 18.168 -3.766 -28.312 1.00 93.81 155 TYR A O 1
ATOM 1209 N N . PHE A 1 156 ? 18.587 -1.945 -27.076 1.00 91.50 156 PHE A N 1
ATOM 1210 C CA . PHE A 1 156 ? 17.248 -1.384 -27.170 1.00 91.50 156 PHE A CA 1
ATOM 1211 C C . PHE A 1 156 ? 17.334 0.137 -27.230 1.00 91.50 156 PHE A C 1
ATOM 1213 O O . PHE A 1 156 ? 18.310 0.748 -26.786 1.00 91.50 156 PHE A O 1
ATOM 1220 N N . ILE A 1 157 ? 16.304 0.751 -27.801 1.00 91.38 157 ILE A N 1
ATOM 1221 C CA . ILE A 1 157 ? 16.118 2.198 -27.769 1.00 91.38 157 ILE A CA 1
ATOM 1222 C C . ILE A 1 157 ? 14.939 2.475 -26.854 1.00 91.38 157 ILE A C 1
ATOM 1224 O O . ILE A 1 157 ? 13.863 1.926 -27.069 1.00 91.38 157 ILE A O 1
ATOM 1228 N N . PHE A 1 158 ? 15.154 3.324 -25.859 1.00 90.19 158 PHE A N 1
ATOM 1229 C CA . PHE A 1 158 ? 14.142 3.839 -24.953 1.00 90.19 158 PHE A CA 1
ATOM 1230 C C . PHE A 1 158 ? 13.841 5.293 -25.305 1.00 90.19 158 PHE A C 1
ATOM 1232 O O . PHE A 1 158 ? 14.745 6.083 -25.578 1.00 90.19 158 PHE A O 1
ATOM 1239 N N . MET A 1 159 ? 12.571 5.662 -25.276 1.00 88.25 159 MET A N 1
ATOM 1240 C CA . MET A 1 159 ? 12.112 7.025 -25.473 1.00 88.25 159 MET A CA 1
ATOM 1241 C C . MET A 1 159 ? 11.248 7.439 -24.303 1.00 88.25 159 MET A C 1
ATOM 1243 O O . MET A 1 159 ? 10.313 6.736 -23.925 1.00 88.25 159 MET A O 1
ATOM 1247 N N . GLY A 1 160 ? 11.559 8.608 -23.763 1.00 87.44 160 GLY A N 1
ATOM 1248 C CA . GLY A 1 160 ? 10.821 9.205 -22.670 1.00 87.44 160 GLY A CA 1
ATOM 1249 C C . GLY A 1 160 ? 10.308 10.579 -23.056 1.00 87.44 160 GLY A C 1
ATOM 1250 O O . GLY A 1 160 ? 11.048 11.413 -23.582 1.00 87.44 160 GLY A O 1
ATOM 1251 N N . LYS A 1 161 ? 9.035 10.819 -22.768 1.00 84.88 161 LYS A N 1
ATOM 1252 C CA . LYS A 1 161 ? 8.391 12.122 -22.885 1.00 84.88 161 LYS A CA 1
ATOM 1253 C C . LYS A 1 161 ? 7.908 12.543 -21.519 1.00 84.88 161 LYS A C 1
ATOM 1255 O O . LYS A 1 161 ? 7.253 11.773 -20.814 1.00 84.88 161 LYS A O 1
ATOM 1260 N N . GLY A 1 162 ? 8.231 13.766 -21.147 1.00 84.12 162 GLY A N 1
ATOM 1261 C CA . GLY A 1 162 ? 8.017 14.218 -19.788 1.00 84.12 162 GLY A CA 1
ATOM 1262 C C . GLY A 1 162 ? 7.954 15.721 -19.665 1.00 84.12 162 GLY A C 1
ATOM 1263 O O . GLY A 1 162 ? 7.982 16.456 -20.655 1.00 84.12 162 GLY A O 1
ATOM 1264 N N . VAL A 1 163 ? 7.841 16.163 -18.423 1.00 78.19 163 VAL A N 1
ATOM 1265 C CA . VAL A 1 163 ? 7.878 17.570 -18.047 1.00 78.19 163 VAL A CA 1
ATOM 1266 C C . VAL A 1 163 ? 8.904 17.708 -16.934 1.00 78.19 163 VAL A C 1
ATOM 1268 O O . VAL A 1 163 ? 8.819 17.002 -15.935 1.00 78.19 163 VAL A O 1
ATOM 1271 N N . ASP A 1 164 ? 9.880 18.590 -17.124 1.00 76.19 164 ASP A N 1
ATOM 1272 C CA . ASP A 1 164 ? 10.931 18.821 -16.140 1.00 76.19 164 ASP A CA 1
ATOM 1273 C C . ASP A 1 164 ? 10.422 19.600 -14.910 1.00 76.19 164 ASP A C 1
ATOM 1275 O O . ASP A 1 164 ? 9.265 20.029 -14.825 1.00 76.19 164 ASP A O 1
ATOM 1279 N N . TYR A 1 165 ? 11.315 19.827 -13.943 1.00 69.56 165 TYR A N 1
ATOM 1280 C CA . TYR A 1 165 ? 11.007 20.573 -12.720 1.00 69.56 165 TYR A CA 1
ATOM 1281 C C . TYR A 1 165 ? 10.473 21.998 -12.973 1.00 69.56 165 TYR A C 1
ATOM 1283 O O . TYR A 1 165 ? 9.679 22.511 -12.178 1.00 69.56 165 TYR A O 1
ATOM 1291 N N . ASP A 1 166 ? 10.887 22.639 -14.070 1.00 74.44 166 ASP A N 1
ATOM 1292 C CA . ASP A 1 166 ? 10.465 23.990 -14.449 1.00 74.44 166 ASP A CA 1
ATOM 1293 C C . ASP A 1 166 ? 9.148 23.994 -15.251 1.00 74.44 166 ASP A C 1
ATOM 1295 O O . ASP A 1 166 ? 8.606 25.060 -15.571 1.00 74.44 166 ASP A O 1
ATOM 1299 N N . GLY A 1 167 ? 8.584 22.817 -15.533 1.00 71.62 167 GLY A N 1
ATOM 1300 C CA . GLY A 1 167 ? 7.354 22.662 -16.295 1.00 71.62 167 GLY A CA 1
ATOM 1301 C C . GLY A 1 167 ? 7.568 22.649 -17.810 1.00 71.62 167 GLY A C 1
ATOM 1302 O O . GLY A 1 167 ? 6.583 22.769 -18.547 1.00 71.62 167 GLY A O 1
ATOM 1303 N N . ALA A 1 168 ? 8.812 22.542 -18.285 1.00 79.69 168 ALA A N 1
ATOM 1304 C CA . ALA A 1 168 ? 9.133 22.444 -19.701 1.00 79.69 168 ALA A CA 1
ATOM 1305 C C . ALA A 1 168 ? 9.025 20.992 -20.176 1.00 79.69 168 ALA A C 1
ATOM 1307 O O . ALA A 1 168 ? 9.560 20.072 -19.561 1.00 79.69 168 ALA A O 1
ATOM 1308 N N . SER A 1 169 ? 8.311 20.789 -21.281 1.00 82.50 169 SER A N 1
ATOM 1309 C CA . SER A 1 169 ? 8.233 19.483 -21.926 1.00 82.50 169 SER A CA 1
ATOM 1310 C C . SER A 1 169 ? 9.602 19.093 -22.472 1.00 82.50 169 SER A C 1
ATOM 1312 O O . SER A 1 169 ? 10.237 19.904 -23.143 1.00 82.50 169 SER A O 1
ATOM 1314 N N . PHE A 1 170 ? 10.012 17.850 -22.248 1.00 83.62 170 PHE A N 1
ATOM 1315 C CA . PHE A 1 170 ? 11.214 17.289 -22.852 1.00 83.62 170 PHE A CA 1
ATOM 1316 C C . PHE A 1 170 ? 10.888 16.003 -23.606 1.00 83.62 170 PHE A C 1
ATOM 1318 O O . PHE A 1 170 ? 9.958 15.267 -23.263 1.00 83.62 170 PHE A O 1
ATOM 1325 N N . GLU A 1 171 ? 11.678 15.741 -24.641 1.00 86.19 171 G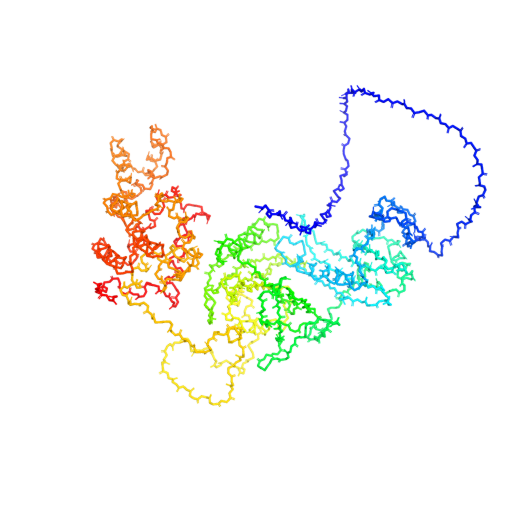LU A N 1
ATOM 1326 C CA . GLU A 1 171 ? 11.743 14.449 -25.308 1.00 86.19 171 GLU A CA 1
ATOM 1327 C C . GLU A 1 171 ? 13.189 13.969 -25.265 1.00 86.19 171 GLU A C 1
ATOM 1329 O O . GLU A 1 171 ? 14.131 14.714 -25.544 1.00 86.19 171 GLU A O 1
ATOM 1334 N N . LEU A 1 172 ? 13.338 12.726 -24.840 1.00 88.38 172 LEU A N 1
ATOM 1335 C CA . LEU A 1 172 ? 14.599 12.070 -24.570 1.00 88.38 172 LEU A CA 1
ATOM 1336 C C . LEU A 1 172 ? 14.624 10.759 -25.347 1.00 88.38 172 LEU A C 1
ATOM 1338 O O . LEU A 1 172 ? 13.651 10.002 -25.312 1.00 88.38 172 LEU A O 1
ATOM 1342 N N . ARG A 1 173 ? 15.750 10.468 -26.000 1.00 90.81 173 ARG A N 1
ATOM 1343 C CA . ARG A 1 173 ? 15.966 9.212 -26.724 1.00 90.81 173 ARG A CA 1
ATOM 1344 C C . ARG A 1 173 ? 17.269 8.593 -26.268 1.00 90.81 173 ARG A C 1
ATOM 1346 O O . ARG A 1 173 ? 18.302 9.258 -26.284 1.00 90.81 173 ARG A O 1
ATOM 1353 N N . GLU A 1 174 ? 17.232 7.331 -25.883 1.00 93.62 174 GLU A N 1
ATOM 1354 C CA . GLU A 1 174 ? 18.378 6.658 -25.287 1.00 93.62 174 GLU A CA 1
ATOM 1355 C C . GLU A 1 174 ? 18.602 5.303 -25.938 1.00 93.62 174 GLU A C 1
ATOM 1357 O O . GLU A 1 174 ? 17.708 4.463 -25.966 1.00 93.62 174 GLU A O 1
ATOM 1362 N N . LEU A 1 175 ? 19.806 5.079 -26.449 1.00 94.94 175 LEU A N 1
ATOM 1363 C CA . LEU A 1 175 ? 20.283 3.770 -26.867 1.00 94.94 175 LEU A CA 1
ATOM 1364 C C . LEU A 1 175 ? 21.017 3.130 -25.697 1.00 94.94 175 LEU A C 1
ATOM 1366 O O . LEU A 1 175 ? 21.962 3.712 -25.168 1.00 94.94 175 LEU A O 1
ATOM 1370 N N . TYR A 1 176 ? 20.628 1.904 -25.385 1.00 94.94 176 TYR A N 1
ATOM 1371 C CA . TYR A 1 176 ? 21.382 0.993 -24.541 1.00 94.94 176 TYR A CA 1
ATOM 1372 C C . TYR A 1 176 ? 21.932 -0.097 -25.441 1.00 94.94 176 TYR A C 1
ATOM 1374 O O . TYR A 1 176 ? 21.154 -0.793 -26.089 1.00 94.94 176 TYR A O 1
ATOM 1382 N N . TYR A 1 177 ? 23.251 -0.226 -25.518 1.00 95.19 177 TYR A N 1
ATOM 1383 C CA . TYR A 1 177 ? 23.917 -1.194 -26.386 1.00 95.19 177 TYR A CA 1
ATOM 1384 C C . TYR A 1 177 ? 24.925 -2.006 -25.578 1.00 95.19 177 TYR A C 1
ATOM 1386 O O . TYR A 1 177 ? 25.931 -1.476 -25.115 1.00 95.19 177 TYR A O 1
ATOM 1394 N N . LEU A 1 178 ? 24.642 -3.291 -25.393 1.00 94.25 178 LEU A N 1
ATOM 1395 C CA . LEU A 1 178 ? 25.542 -4.261 -24.792 1.00 94.25 178 LEU A CA 1
ATOM 1396 C C . LEU A 1 178 ? 26.420 -4.877 -25.886 1.00 94.25 178 LEU A C 1
ATOM 1398 O O . LEU A 1 178 ? 25.962 -5.708 -26.672 1.00 94.25 178 LEU A O 1
ATOM 1402 N N . GLU A 1 179 ? 27.687 -4.476 -25.908 1.00 92.81 179 GLU A N 1
ATOM 1403 C CA . GLU A 1 179 ? 28.715 -5.012 -26.798 1.00 92.81 179 GLU A CA 1
ATOM 1404 C C . GLU A 1 179 ? 29.447 -6.181 -26.129 1.00 92.81 179 GLU A C 1
ATOM 1406 O O . GLU A 1 179 ? 30.096 -6.010 -25.091 1.00 92.81 179 GLU A O 1
ATOM 1411 N N . MET A 1 180 ? 29.393 -7.365 -26.733 1.00 91.19 180 MET A N 1
ATOM 1412 C CA . MET A 1 180 ? 30.045 -8.567 -26.227 1.00 91.19 180 MET A CA 1
ATOM 1413 C C . MET A 1 180 ? 31.444 -8.726 -26.821 1.00 91.19 180 MET A C 1
ATOM 1415 O O . MET A 1 180 ? 31.647 -9.001 -28.005 1.00 91.19 180 MET A O 1
ATOM 1419 N N . GLN A 1 181 ? 32.451 -8.604 -25.961 1.00 87.56 181 GLN A N 1
ATOM 1420 C CA . GLN A 1 181 ? 33.847 -8.768 -26.339 1.00 87.56 181 GLN A CA 1
ATOM 1421 C C . GLN A 1 181 ? 34.192 -10.250 -26.558 1.00 87.56 181 GLN A C 1
ATOM 1423 O O . GLN A 1 181 ? 33.676 -11.122 -25.855 1.00 87.56 181 GLN A O 1
ATOM 1428 N N . PRO A 1 182 ? 35.163 -10.580 -27.435 1.00 84.06 182 PRO A N 1
ATOM 1429 C CA . PRO A 1 182 ? 35.611 -11.962 -27.647 1.00 84.06 182 PRO A CA 1
ATOM 1430 C C . PRO A 1 182 ? 36.143 -12.671 -26.391 1.00 84.06 182 PRO A C 1
ATOM 1432 O O . PRO A 1 182 ? 36.215 -13.898 -26.357 1.00 84.06 182 PRO A O 1
ATOM 1435 N N . SER A 1 183 ? 36.557 -11.909 -25.374 1.00 80.12 183 SER A N 1
ATOM 1436 C CA . SER A 1 183 ? 36.946 -12.422 -24.054 1.00 80.12 183 SER A CA 1
ATOM 1437 C C . SER A 1 183 ? 35.760 -12.931 -23.226 1.00 80.12 183 SER A C 1
ATOM 1439 O O . SER A 1 183 ? 35.978 -13.608 -22.224 1.00 80.12 183 SER A O 1
ATOM 1441 N N . GLY A 1 184 ? 34.532 -12.593 -23.625 1.00 80.56 184 GLY A N 1
ATOM 1442 C CA . GLY A 1 184 ? 33.300 -12.777 -22.866 1.00 80.56 184 GLY A CA 1
ATOM 1443 C C . GLY A 1 184 ? 32.910 -11.571 -22.006 1.00 80.56 184 GLY A C 1
ATOM 1444 O O . GLY A 1 184 ? 31.870 -11.628 -21.363 1.00 80.56 184 GLY A O 1
ATOM 1445 N N . ALA A 1 185 ? 33.704 -10.494 -21.964 1.00 84.75 185 ALA A N 1
ATOM 1446 C CA . ALA A 1 185 ? 33.337 -9.277 -21.236 1.00 84.75 185 ALA A CA 1
ATOM 1447 C C . ALA A 1 185 ? 32.233 -8.498 -21.969 1.00 84.75 185 ALA A C 1
ATOM 1449 O O . ALA A 1 185 ? 32.269 -8.404 -23.191 1.00 84.75 185 ALA A O 1
ATOM 1450 N N . GLY A 1 186 ? 31.282 -7.929 -21.228 1.00 89.19 186 GLY A N 1
ATOM 1451 C CA . GLY A 1 186 ? 30.282 -7.014 -21.775 1.00 89.19 186 GLY A CA 1
ATOM 1452 C C . GLY A 1 186 ? 30.736 -5.566 -21.621 1.00 89.19 186 GLY A C 1
ATOM 1453 O O . GLY A 1 186 ? 31.359 -5.217 -20.619 1.00 89.19 186 GLY A O 1
ATOM 1454 N N . ILE A 1 187 ? 30.429 -4.719 -22.595 1.00 90.12 187 ILE A N 1
ATOM 1455 C CA . ILE A 1 187 ? 30.592 -3.266 -22.501 1.00 90.12 187 ILE A CA 1
ATOM 1456 C C . ILE A 1 187 ? 29.221 -2.653 -22.736 1.00 90.12 187 ILE A C 1
ATOM 1458 O O . ILE A 1 187 ? 28.648 -2.830 -23.810 1.00 90.12 187 ILE A O 1
ATOM 1462 N N . LEU A 1 188 ? 28.682 -1.965 -21.731 1.00 92.44 188 LEU A N 1
ATOM 1463 C CA . LEU A 1 188 ? 27.408 -1.272 -21.864 1.00 92.44 188 LEU A CA 1
ATOM 1464 C C . LEU A 1 188 ? 27.665 0.147 -22.338 1.00 92.44 188 LEU A C 1
ATOM 1466 O O . LEU A 1 188 ? 28.356 0.920 -21.681 1.00 92.44 188 LEU A O 1
ATOM 1470 N N . TRP A 1 189 ? 27.060 0.487 -23.462 1.00 92.38 189 TRP A N 1
ATOM 1471 C CA . TRP A 1 189 ? 27.001 1.834 -23.988 1.00 92.38 189 TRP A CA 1
ATOM 1472 C C . TRP A 1 189 ? 25.635 2.423 -23.696 1.00 92.38 189 TRP A C 1
ATOM 1474 O O . TRP A 1 189 ? 24.611 1.795 -23.971 1.00 92.38 189 TRP A O 1
ATOM 1484 N N . ILE A 1 190 ? 25.632 3.653 -23.202 1.00 94.19 190 ILE A N 1
ATOM 1485 C CA . ILE A 1 190 ? 24.431 4.463 -23.057 1.00 94.19 190 ILE A CA 1
ATOM 1486 C C . ILE A 1 190 ? 24.658 5.731 -23.868 1.00 94.19 190 ILE A C 1
ATOM 1488 O O . ILE A 1 190 ? 25.611 6.481 -23.636 1.00 94.19 190 ILE A O 1
ATOM 1492 N N . VAL A 1 191 ? 23.803 5.944 -24.861 1.00 94.12 191 VAL A N 1
ATOM 1493 C CA . VAL A 1 191 ? 23.842 7.129 -25.715 1.00 94.12 191 VAL A CA 1
ATOM 1494 C C . VAL A 1 191 ? 22.513 7.834 -25.591 1.00 94.12 191 VAL A C 1
ATOM 1496 O O . VAL A 1 191 ? 21.492 7.296 -25.998 1.00 94.12 191 VAL A O 1
ATOM 1499 N N . THR A 1 192 ? 22.540 9.042 -25.053 1.00 94.44 192 THR A N 1
ATOM 1500 C CA . THR A 1 192 ? 21.361 9.856 -24.794 1.00 94.44 192 THR A CA 1
ATOM 1501 C C . THR A 1 192 ? 21.346 11.056 -25.732 1.00 94.44 192 THR A C 1
ATOM 1503 O O . THR A 1 192 ? 22.279 11.857 -25.722 1.00 94.44 192 THR A O 1
ATOM 1506 N N . VAL A 1 193 ? 20.289 11.206 -26.526 1.00 93.19 193 VAL A N 1
ATOM 1507 C CA . VAL A 1 193 ? 20.079 12.335 -27.438 1.00 93.19 193 VAL A CA 1
ATOM 1508 C C . VAL A 1 193 ? 19.041 13.279 -26.843 1.00 93.19 193 VAL A C 1
ATOM 1510 O O . VAL A 1 193 ? 17.936 12.866 -26.486 1.00 93.19 193 VAL A O 1
ATOM 1513 N N . TYR A 1 194 ? 19.416 14.554 -26.756 1.00 87.81 194 TYR A N 1
ATOM 1514 C CA . TYR A 1 194 ? 18.547 15.643 -26.338 1.00 87.81 194 TYR A CA 1
ATOM 1515 C C . TYR A 1 194 ? 18.195 16.506 -27.548 1.00 87.81 194 TYR A C 1
ATOM 1517 O O . TYR A 1 194 ? 19.029 17.282 -28.026 1.00 87.81 194 TYR A O 1
ATOM 1525 N N . ASP A 1 195 ? 16.953 16.398 -28.019 1.00 85.88 195 ASP A N 1
ATOM 1526 C CA . ASP A 1 195 ? 16.489 17.065 -29.243 1.00 85.88 195 ASP A CA 1
ATOM 1527 C C . ASP A 1 195 ? 16.708 18.595 -29.193 1.00 85.88 195 ASP A C 1
ATOM 1529 O O . ASP A 1 195 ? 17.120 19.194 -30.186 1.00 85.88 195 ASP A O 1
ATOM 1533 N N . ASP A 1 196 ? 16.542 19.226 -28.024 1.00 83.25 196 ASP A N 1
ATOM 1534 C CA . ASP A 1 196 ? 16.720 20.677 -27.829 1.00 83.25 196 ASP A CA 1
ATOM 1535 C C . ASP A 1 196 ? 18.169 21.170 -27.974 1.00 83.25 196 ASP A C 1
ATOM 1537 O O . ASP A 1 196 ? 18.412 22.364 -28.187 1.00 83.25 196 ASP A O 1
ATOM 1541 N N . TYR A 1 197 ? 19.141 20.266 -27.844 1.00 86.69 197 TYR A N 1
ATOM 1542 C CA . TYR A 1 197 ? 20.568 20.575 -27.925 1.00 86.69 197 TYR A CA 1
ATOM 1543 C C . TYR A 1 197 ? 21.227 20.018 -29.190 1.00 86.69 197 TYR A C 1
ATOM 1545 O O . TYR A 1 197 ? 22.440 20.173 -29.351 1.00 86.69 197 TYR A O 1
ATOM 1553 N N . ALA A 1 198 ? 20.454 19.382 -30.074 1.00 89.81 198 ALA A N 1
ATOM 1554 C CA . ALA A 1 198 ? 20.948 18.865 -31.339 1.00 89.81 198 ALA A CA 1
ATOM 1555 C C . ALA A 1 198 ? 21.395 19.995 -32.288 1.00 89.81 198 ALA A C 1
ATOM 1557 O O . ALA A 1 198 ? 20.783 21.064 -32.367 1.00 89.81 198 ALA A O 1
ATOM 1558 N N . ASP A 1 199 ? 22.468 19.749 -33.033 1.00 93.44 199 ASP A N 1
ATOM 1559 C CA . ASP A 1 199 ? 23.054 20.648 -34.021 1.00 93.44 199 ASP A CA 1
ATOM 1560 C C . ASP A 1 199 ? 23.347 19.921 -35.351 1.00 93.44 199 ASP A C 1
ATOM 1562 O O . ASP A 1 199 ? 22.876 18.810 -35.598 1.00 93.44 199 ASP A O 1
ATOM 1566 N N . GLU A 1 200 ? 24.072 20.579 -36.263 1.00 93.25 200 GLU A N 1
ATOM 1567 C CA . GLU A 1 200 ? 24.362 20.035 -37.598 1.00 93.25 200 GLU A CA 1
ATOM 1568 C C . GLU A 1 200 ? 25.267 18.790 -37.591 1.00 93.25 200 GLU A C 1
ATOM 1570 O O . GLU A 1 200 ? 25.300 18.068 -38.589 1.00 93.25 200 GLU A O 1
ATOM 1575 N N . ASP A 1 201 ? 25.963 18.525 -36.482 1.00 93.38 201 ASP A N 1
ATOM 1576 C CA . ASP A 1 201 ? 26.877 17.396 -36.313 1.00 93.38 201 ASP A CA 1
ATOM 1577 C C . ASP A 1 201 ? 26.218 16.205 -35.585 1.00 93.38 201 ASP A C 1
ATOM 1579 O O . ASP A 1 201 ? 26.744 15.092 -35.642 1.00 93.38 201 ASP A O 1
ATOM 1583 N N . THR A 1 202 ? 25.046 16.389 -34.959 1.00 93.50 202 THR A N 1
ATOM 1584 C CA . THR A 1 202 ? 24.317 15.339 -34.217 1.00 93.50 202 THR A CA 1
ATOM 1585 C C . THR A 1 202 ? 23.972 14.125 -35.084 1.00 93.50 202 THR A C 1
ATOM 1587 O O . THR A 1 202 ? 24.373 13.005 -34.769 1.00 93.50 202 THR A O 1
ATOM 1590 N N . GLU A 1 203 ? 23.232 14.319 -36.182 1.00 94.12 203 GLU A N 1
ATOM 1591 C CA . GLU A 1 203 ? 22.825 13.218 -37.071 1.00 94.12 203 GLU A CA 1
ATOM 1592 C C . GLU A 1 203 ? 24.022 12.513 -37.737 1.00 94.12 203 GLU A C 1
ATOM 1594 O O . GLU A 1 203 ? 24.059 11.281 -37.697 1.00 94.12 203 GLU A O 1
ATOM 1599 N N . PRO A 1 204 ? 25.028 13.229 -38.291 1.00 94.31 204 PRO A N 1
ATOM 1600 C CA . PRO A 1 204 ? 26.241 12.598 -38.807 1.00 94.31 204 PRO A CA 1
ATOM 1601 C C . PRO A 1 204 ? 26.963 11.714 -37.787 1.00 94.31 204 PRO A C 1
ATOM 1603 O O . PRO A 1 204 ? 27.468 10.651 -38.149 1.00 94.31 204 PRO A O 1
ATOM 1606 N N . LEU A 1 205 ? 27.007 12.125 -36.517 1.00 91.69 205 LEU A N 1
ATOM 1607 C CA . LEU A 1 205 ? 27.617 11.328 -35.458 1.00 91.69 205 LEU A CA 1
ATOM 1608 C C . LEU A 1 205 ? 26.812 10.040 -35.211 1.00 91.69 205 LEU A C 1
ATOM 1610 O O . LEU A 1 205 ? 27.389 8.953 -35.164 1.00 91.69 205 LEU A O 1
ATOM 1614 N N . ILE A 1 206 ? 25.482 10.138 -35.121 1.00 93.25 206 ILE A N 1
ATOM 1615 C CA . ILE A 1 206 ? 24.594 8.972 -34.974 1.00 93.25 206 ILE A CA 1
ATOM 1616 C C . ILE A 1 206 ? 24.758 8.005 -36.158 1.00 93.25 206 ILE A C 1
ATOM 1618 O O . ILE A 1 206 ? 24.827 6.794 -35.951 1.00 93.25 206 ILE A O 1
ATOM 1622 N N . ASP A 1 207 ? 24.874 8.514 -37.387 1.00 94.12 207 ASP A N 1
ATOM 1623 C CA . ASP A 1 207 ? 25.109 7.695 -38.583 1.00 94.12 207 ASP A CA 1
ATOM 1624 C C . ASP A 1 207 ? 26.465 6.968 -38.534 1.00 94.12 207 ASP A C 1
ATOM 1626 O O . ASP A 1 207 ? 26.560 5.805 -38.936 1.00 94.12 207 ASP A O 1
ATOM 1630 N N . GLU A 1 208 ? 27.519 7.614 -38.021 1.00 93.50 208 GLU A N 1
ATOM 1631 C CA . GLU A 1 208 ? 28.815 6.960 -37.804 1.00 93.50 208 GLU A CA 1
ATOM 1632 C C . GLU A 1 208 ? 28.735 5.866 -36.733 1.00 93.50 208 GLU A C 1
ATOM 1634 O O . GLU A 1 208 ? 29.308 4.793 -36.931 1.00 93.50 208 GLU A O 1
ATOM 1639 N N . LEU A 1 209 ? 27.994 6.091 -35.643 1.00 90.75 209 LEU A N 1
ATOM 1640 C CA . LEU A 1 209 ? 27.763 5.087 -34.599 1.00 90.75 209 LEU A CA 1
ATOM 1641 C C . LEU A 1 209 ? 26.995 3.877 -35.152 1.00 90.75 209 LEU A C 1
ATOM 1643 O O . LEU A 1 209 ? 27.416 2.732 -34.973 1.00 90.75 209 LEU A O 1
ATOM 1647 N N . ALA A 1 210 ? 25.921 4.130 -35.902 1.00 92.31 210 ALA A N 1
ATOM 1648 C CA . ALA A 1 210 ? 25.136 3.107 -36.583 1.00 92.31 210 ALA A CA 1
ATOM 1649 C C . ALA A 1 210 ? 25.998 2.276 -37.548 1.00 92.31 210 ALA A C 1
ATOM 1651 O O . ALA A 1 210 ? 25.954 1.045 -37.530 1.00 92.31 210 ALA A O 1
ATOM 1652 N N . ALA A 1 211 ? 26.836 2.934 -38.357 1.00 91.94 211 ALA A N 1
ATOM 1653 C CA . ALA A 1 211 ? 27.751 2.265 -39.280 1.00 91.94 211 ALA A CA 1
ATOM 1654 C C . ALA A 1 211 ? 28.834 1.454 -38.555 1.00 91.94 211 ALA A C 1
ATOM 1656 O O . ALA A 1 211 ? 29.202 0.373 -39.019 1.00 91.94 211 ALA A O 1
ATOM 1657 N N . CYS A 1 212 ? 29.327 1.957 -37.422 1.00 88.56 212 CYS A N 1
ATOM 1658 C CA . CYS A 1 212 ? 30.356 1.306 -36.622 1.00 88.56 212 CYS A CA 1
ATOM 1659 C C . CYS A 1 212 ? 29.888 -0.037 -36.056 1.00 88.56 212 CYS A C 1
ATOM 1661 O O . CYS A 1 212 ? 30.586 -1.040 -36.210 1.00 88.56 212 CYS A O 1
ATOM 1663 N N . HIS A 1 213 ? 28.686 -0.069 -35.485 1.00 87.62 213 HIS A N 1
ATOM 1664 C CA . HIS A 1 213 ? 28.122 -1.265 -34.851 1.00 87.62 213 HIS A CA 1
ATOM 1665 C C . HIS A 1 213 ? 27.188 -2.063 -35.777 1.00 87.62 213 HIS A C 1
ATOM 1667 O O . HIS A 1 213 ? 26.684 -3.118 -35.403 1.00 87.62 213 HIS A O 1
ATOM 1673 N N . SER A 1 214 ? 26.992 -1.604 -37.019 1.00 90.38 214 SER A N 1
ATOM 1674 C CA . SER A 1 214 ? 26.070 -2.202 -37.999 1.00 90.38 214 SER A CA 1
ATOM 1675 C C . SER A 1 214 ? 24.619 -2.306 -37.499 1.00 90.38 214 SER A C 1
ATOM 1677 O O . SER A 1 214 ? 23.917 -3.262 -37.825 1.00 90.38 214 SER A O 1
ATOM 1679 N N . ILE A 1 215 ? 24.163 -1.303 -36.746 1.00 91.31 215 ILE A N 1
ATOM 1680 C CA . ILE A 1 215 ? 22.820 -1.229 -36.149 1.00 91.31 215 ILE A CA 1
ATOM 1681 C C . ILE A 1 215 ? 21.973 -0.114 -36.766 1.00 91.31 215 ILE A C 1
ATOM 1683 O O . ILE A 1 215 ? 22.496 0.815 -37.379 1.00 91.31 215 ILE A O 1
ATOM 1687 N N . ASN A 1 216 ? 20.650 -0.194 -36.599 1.00 89.94 216 ASN A N 1
ATOM 1688 C CA . ASN A 1 216 ? 19.736 0.878 -36.997 1.00 89.94 216 ASN A CA 1
ATOM 1689 C C . ASN A 1 216 ? 19.471 1.818 -35.811 1.00 89.94 216 ASN A C 1
ATOM 1691 O O . ASN A 1 216 ? 18.921 1.382 -34.801 1.00 89.94 216 ASN A O 1
ATOM 1695 N N . LEU A 1 217 ? 19.826 3.098 -35.973 1.00 92.38 217 LEU A N 1
ATOM 1696 C CA . LEU A 1 217 ? 19.615 4.166 -34.989 1.00 92.38 217 LEU A CA 1
ATOM 1697 C C . LEU A 1 217 ? 18.702 5.289 -35.501 1.00 92.38 217 LEU A C 1
ATOM 1699 O O . LEU A 1 217 ? 18.735 6.399 -34.981 1.00 92.38 217 LEU A O 1
ATOM 1703 N N . ASP A 1 218 ? 17.866 5.043 -36.510 1.00 90.50 218 ASP A N 1
ATOM 1704 C CA . ASP A 1 218 ? 16.978 6.083 -37.049 1.00 90.50 218 ASP A CA 1
ATOM 1705 C C . ASP A 1 218 ? 16.002 6.631 -35.989 1.00 90.50 218 ASP A C 1
ATOM 1707 O O . ASP A 1 218 ? 15.654 7.808 -36.033 1.00 90.50 218 ASP A O 1
ATOM 1711 N N . LEU A 1 219 ? 15.620 5.811 -35.002 1.00 88.56 219 LEU A N 1
ATOM 1712 C CA . LEU A 1 219 ? 14.717 6.188 -33.904 1.00 88.56 219 LEU A CA 1
ATOM 1713 C C . LEU A 1 219 ? 15.355 7.064 -32.817 1.00 88.56 219 LEU A C 1
ATOM 1715 O O . LEU A 1 219 ? 14.629 7.668 -32.028 1.00 88.56 219 LEU A O 1
ATOM 1719 N N . ILE A 1 220 ? 16.689 7.134 -32.746 1.00 90.81 220 ILE A N 1
ATOM 1720 C CA . ILE A 1 220 ? 17.373 8.014 -31.785 1.00 90.81 220 ILE A CA 1
ATOM 1721 C C . ILE A 1 220 ? 17.655 9.400 -32.378 1.00 90.81 220 ILE A C 1
ATOM 1723 O O . ILE A 1 220 ? 18.075 10.309 -31.667 1.00 90.81 220 ILE A O 1
ATOM 1727 N N . LYS A 1 221 ? 17.430 9.585 -33.685 1.00 91.38 221 LYS A N 1
ATOM 1728 C CA . LYS A 1 221 ? 17.669 10.868 -34.350 1.00 91.38 221 LYS A CA 1
ATOM 1729 C C . LYS A 1 221 ? 16.665 11.924 -33.870 1.00 91.38 221 LYS A C 1
ATOM 1731 O O . LYS A 1 221 ? 15.487 11.587 -33.693 1.00 91.38 221 LYS A O 1
ATOM 1736 N N . PRO A 1 222 ? 17.092 13.191 -33.715 1.00 88.25 222 PRO A N 1
ATOM 1737 C CA . PRO A 1 222 ? 16.202 14.272 -33.309 1.00 88.25 222 PRO A CA 1
ATOM 1738 C C . PRO A 1 222 ? 14.965 14.387 -34.205 1.00 88.25 222 PRO A C 1
ATOM 1740 O O . PRO A 1 222 ? 15.056 14.314 -35.431 1.00 88.25 222 PRO A O 1
ATOM 1743 N N . GLY A 1 223 ? 13.791 14.562 -33.598 1.00 83.38 223 GLY A N 1
ATOM 1744 C CA . GLY A 1 223 ? 12.520 14.694 -34.315 1.00 83.38 223 GLY A CA 1
ATOM 1745 C C . GLY A 1 223 ? 12.005 13.422 -35.001 1.00 83.38 223 GLY A C 1
ATOM 1746 O O . GLY A 1 223 ? 11.018 13.495 -35.740 1.00 83.38 223 GLY A O 1
ATOM 1747 N N . SER A 1 224 ? 12.632 12.262 -34.781 1.00 83.81 224 SER A N 1
ATOM 1748 C CA . SER A 1 224 ? 12.091 10.988 -35.256 1.00 83.81 224 SER A CA 1
ATOM 1749 C C . SER A 1 224 ? 10.779 10.658 -34.535 1.00 83.81 224 SER A C 1
ATOM 1751 O O . SER A 1 224 ? 10.666 10.697 -33.311 1.00 83.81 224 SER A O 1
ATOM 1753 N N . THR A 1 225 ? 9.736 10.347 -35.298 1.00 72.62 225 THR A N 1
ATOM 1754 C CA . THR A 1 225 ? 8.455 9.943 -34.716 1.00 72.62 225 THR A CA 1
ATOM 1755 C C . THR A 1 225 ? 8.487 8.463 -34.390 1.00 72.62 225 THR A C 1
ATOM 1757 O O . THR A 1 225 ? 8.731 7.640 -35.273 1.00 72.62 225 THR A O 1
ATOM 1760 N N . TRP A 1 226 ? 8.168 8.123 -33.149 1.00 68.38 226 TRP A N 1
ATOM 1761 C CA . TRP A 1 226 ? 7.804 6.760 -32.803 1.00 68.38 226 TRP A CA 1
ATOM 1762 C C . TRP A 1 226 ? 6.380 6.473 -33.281 1.00 68.38 226 TRP A C 1
ATOM 1764 O O . TRP A 1 226 ? 5.428 7.108 -32.822 1.00 68.38 226 TRP A O 1
ATOM 1774 N N . GLU A 1 227 ? 6.234 5.532 -34.211 1.00 55.53 227 GLU A N 1
ATOM 1775 C CA . GLU A 1 227 ? 4.956 4.853 -34.408 1.00 55.53 227 GLU A CA 1
ATOM 1776 C C . GLU A 1 227 ? 4.866 3.772 -33.330 1.00 55.53 227 GLU A C 1
ATOM 1778 O O . GLU A 1 227 ? 5.720 2.887 -33.268 1.00 55.53 227 GLU A O 1
ATOM 1783 N N . VAL A 1 228 ? 3.854 3.862 -32.460 1.00 53.06 228 VAL A N 1
ATOM 1784 C CA . VAL A 1 228 ? 3.503 2.765 -31.550 1.00 53.06 228 VAL A CA 1
ATOM 1785 C C . VAL A 1 228 ? 3.377 1.515 -32.412 1.00 53.06 228 VAL A C 1
ATOM 1787 O O . VAL A 1 228 ? 2.633 1.530 -33.392 1.00 53.06 228 VAL A O 1
ATOM 1790 N N . SER A 1 229 ? 4.124 0.458 -32.087 1.00 51.00 229 SER A N 1
ATOM 1791 C CA . SER A 1 229 ? 3.885 -0.859 -32.677 1.00 51.00 229 SER A CA 1
ATOM 1792 C C . SER A 1 229 ? 2.389 -1.146 -32.567 1.00 51.00 229 SER A C 1
ATOM 1794 O O . SER A 1 229 ? 1.898 -1.322 -31.456 1.00 51.00 229 SER A O 1
ATOM 1796 N N . GLU A 1 230 ? 1.661 -1.157 -33.692 1.00 53.25 230 GLU A N 1
ATOM 1797 C CA . GLU A 1 230 ? 0.203 -1.381 -33.684 1.00 53.25 230 GLU A CA 1
ATOM 1798 C C . GLU A 1 230 ? -0.160 -2.731 -33.041 1.00 53.25 230 GLU A C 1
ATOM 1800 O O . GLU A 1 230 ? -1.285 -2.925 -32.595 1.00 53.25 230 GLU A O 1
ATOM 1805 N N . ASP A 1 231 ? 0.805 -3.649 -32.969 1.00 70.00 231 ASP A N 1
ATOM 1806 C CA . ASP A 1 231 ? 0.664 -4.969 -32.376 1.00 70.00 231 ASP A CA 1
ATOM 1807 C C . ASP A 1 231 ? 1.294 -5.014 -30.971 1.00 70.00 231 ASP A C 1
ATOM 1809 O O . ASP A 1 231 ? 2.496 -5.261 -30.820 1.00 70.00 231 ASP A O 1
ATOM 1813 N N . GLN A 1 232 ? 0.488 -4.698 -29.951 1.00 74.31 232 GLN A N 1
ATOM 1814 C CA . GLN A 1 232 ? 0.816 -4.899 -28.528 1.00 74.31 232 GLN A CA 1
ATOM 1815 C C . GLN A 1 232 ? 0.381 -6.290 -28.026 1.00 74.31 232 GLN A C 1
ATOM 1817 O O . GLN A 1 232 ? 0.939 -6.792 -27.049 1.00 74.31 232 GLN A O 1
ATOM 1822 N N . ASP A 1 233 ? -0.575 -6.913 -28.724 1.00 82.94 233 ASP A N 1
ATOM 1823 C CA . ASP A 1 233 ? -1.252 -8.162 -28.348 1.00 82.94 233 ASP A CA 1
ATOM 1824 C C . ASP A 1 233 ? -0.438 -9.427 -28.655 1.00 82.94 233 ASP A C 1
ATOM 1826 O O . ASP A 1 233 ? -0.744 -10.522 -28.171 1.00 82.94 233 ASP A O 1
ATOM 1830 N N . THR A 1 234 ? 0.593 -9.319 -29.496 1.00 82.12 234 THR A N 1
ATOM 1831 C CA . THR A 1 234 ? 1.446 -10.462 -29.832 1.00 82.12 234 THR A CA 1
ATOM 1832 C C . THR A 1 234 ? 2.436 -10.758 -28.710 1.00 82.12 234 THR A C 1
ATOM 1834 O O . THR A 1 234 ? 3.525 -10.191 -28.648 1.00 82.12 234 THR A O 1
ATOM 1837 N N . TYR A 1 235 ? 2.074 -11.717 -27.860 1.00 83.50 235 TYR A N 1
ATOM 1838 C CA . TYR A 1 235 ? 2.973 -12.330 -26.883 1.00 83.50 235 TYR A CA 1
ATOM 1839 C C . TYR A 1 235 ? 3.899 -13.370 -27.527 1.00 83.50 235 TYR A C 1
ATOM 1841 O O . TYR A 1 235 ? 3.453 -14.272 -28.247 1.00 83.50 235 TYR A O 1
ATOM 1849 N N . GLN A 1 236 ? 5.185 -13.295 -27.190 1.00 79.00 236 GLN A N 1
ATOM 1850 C CA . GLN A 1 236 ? 6.178 -14.316 -27.498 1.00 79.00 236 GLN A CA 1
ATOM 1851 C C . GLN A 1 236 ? 7.076 -14.519 -26.274 1.00 79.00 236 GLN A C 1
ATOM 1853 O O . GLN A 1 236 ? 7.716 -13.578 -25.830 1.00 79.00 236 GLN A O 1
ATOM 1858 N N . ALA A 1 237 ? 7.127 -15.745 -25.746 1.00 75.81 237 ALA A N 1
ATOM 1859 C CA . ALA A 1 237 ? 8.009 -16.078 -24.627 1.00 75.81 237 ALA A CA 1
ATOM 1860 C C . ALA A 1 237 ? 9.489 -15.998 -25.041 1.00 75.81 237 ALA A C 1
ATOM 1862 O O . ALA A 1 237 ? 9.840 -16.491 -26.124 1.00 75.81 237 ALA A O 1
ATOM 1863 N N . GLY A 1 238 ? 10.338 -15.427 -24.181 1.00 66.94 238 GLY A N 1
ATOM 1864 C CA . GLY A 1 238 ? 11.789 -15.454 -24.333 1.00 66.94 238 GLY A CA 1
ATOM 1865 C C . GLY A 1 238 ? 12.365 -16.865 -24.186 1.00 66.94 238 GLY A C 1
ATOM 1866 O O . GLY A 1 238 ? 11.711 -17.806 -23.719 1.00 66.94 238 GLY A O 1
ATOM 1867 N N . GLU A 1 239 ? 13.598 -17.060 -24.654 1.00 62.31 239 GLU A N 1
ATOM 1868 C CA . GLU A 1 239 ? 14.264 -18.361 -24.576 1.00 62.31 239 GLU A CA 1
ATOM 1869 C C . GLU A 1 239 ? 14.742 -18.633 -23.142 1.00 62.31 239 GLU A C 1
ATOM 1871 O O . GLU A 1 239 ? 15.786 -18.154 -22.722 1.00 62.31 239 GLU A O 1
ATOM 1876 N N . GLY A 1 240 ? 13.991 -19.452 -22.401 1.00 65.19 240 GLY A N 1
ATOM 1877 C CA . GLY A 1 240 ? 14.298 -19.800 -21.006 1.00 65.19 240 GLY A CA 1
ATOM 1878 C C . GLY A 1 240 ? 13.245 -19.316 -20.010 1.00 65.19 240 GLY A C 1
ATOM 1879 O O . GLY A 1 240 ? 13.161 -19.875 -18.912 1.00 65.19 240 GLY A O 1
ATOM 1880 N N . ASP A 1 241 ? 12.399 -18.378 -20.435 1.00 69.12 241 ASP A N 1
ATOM 1881 C CA . ASP A 1 241 ? 11.312 -17.823 -19.637 1.00 69.12 241 ASP A CA 1
ATOM 1882 C C . ASP A 1 241 ? 10.183 -18.821 -19.427 1.00 69.12 241 ASP A C 1
ATOM 1884 O O . ASP A 1 241 ? 9.976 -19.786 -20.183 1.00 69.12 241 ASP A O 1
ATOM 1888 N N . LYS A 1 242 ? 9.387 -18.556 -18.393 1.00 78.38 242 LYS A N 1
ATOM 1889 C CA . LYS A 1 242 ? 8.117 -19.253 -18.233 1.00 78.38 242 LYS A CA 1
ATOM 1890 C C . LYS A 1 242 ? 7.103 -18.718 -19.241 1.00 78.38 242 LYS A C 1
ATOM 1892 O O . LYS A 1 242 ? 6.919 -17.518 -19.408 1.00 78.38 242 LYS A O 1
ATOM 1897 N N . VAL A 1 243 ? 6.409 -19.644 -19.893 1.00 86.56 243 VAL A N 1
ATOM 1898 C CA . VAL A 1 243 ? 5.412 -19.327 -20.919 1.00 86.56 243 VAL A CA 1
ATOM 1899 C C . VAL A 1 243 ? 4.080 -18.955 -20.263 1.00 86.56 243 VAL A C 1
ATOM 1901 O O . VAL A 1 243 ? 3.609 -19.686 -19.395 1.00 86.56 243 VAL A O 1
ATOM 1904 N N . LEU A 1 244 ? 3.441 -17.876 -20.728 1.00 90.19 244 LEU A N 1
ATOM 1905 C CA . LEU A 1 244 ? 2.033 -17.586 -20.442 1.00 90.19 244 LEU A CA 1
ATOM 1906 C C . LEU A 1 244 ? 1.131 -18.494 -21.277 1.00 90.19 244 LEU A C 1
ATOM 1908 O O . LEU A 1 244 ? 1.001 -18.327 -22.494 1.00 90.19 244 LEU A O 1
ATOM 1912 N N . GLU A 1 245 ? 0.494 -19.452 -20.614 1.00 91.81 245 GLU A N 1
ATOM 1913 C CA . GLU A 1 245 ? -0.484 -20.347 -21.223 1.00 91.81 245 GLU A CA 1
ATOM 1914 C C . GLU A 1 245 ? -1.819 -19.627 -21.464 1.00 91.81 245 GLU A C 1
ATOM 1916 O O . GLU A 1 245 ? -2.241 -18.789 -20.668 1.00 91.81 245 GLU A O 1
ATOM 1921 N N . ASP A 1 246 ? -2.500 -19.962 -22.565 1.00 90.31 246 ASP A N 1
ATOM 1922 C CA . ASP A 1 246 ? -3.824 -19.415 -22.877 1.00 90.31 246 ASP A CA 1
ATOM 1923 C C . ASP A 1 246 ? -4.866 -19.818 -21.825 1.00 90.31 246 ASP A C 1
ATOM 1925 O O . ASP A 1 246 ? -4.925 -20.971 -21.387 1.00 90.31 246 ASP A O 1
ATOM 1929 N N . LEU A 1 247 ? -5.750 -18.881 -21.487 1.00 89.75 247 LEU A N 1
ATOM 1930 C CA . LEU A 1 247 ? -6.826 -19.074 -20.522 1.00 89.75 247 LEU A CA 1
ATOM 1931 C C . LEU A 1 247 ? -8.199 -19.020 -21.199 1.00 89.75 247 LEU A C 1
ATOM 1933 O O . LEU A 1 247 ? -8.546 -18.060 -21.882 1.00 89.75 247 LEU A O 1
ATOM 1937 N N . GLU A 1 248 ? -9.025 -20.047 -20.987 1.00 89.06 248 GLU A N 1
ATOM 1938 C CA . GLU A 1 248 ? -10.406 -20.034 -21.479 1.00 89.06 248 GLU A CA 1
ATOM 1939 C C . GLU A 1 248 ? -11.218 -18.945 -20.758 1.00 89.06 248 GLU A C 1
ATOM 1941 O O . GLU A 1 248 ? -11.233 -18.876 -19.529 1.00 89.06 248 GLU A O 1
ATOM 1946 N N . GLY A 1 249 ? -11.904 -18.096 -21.528 1.00 88.12 249 GLY A N 1
ATOM 1947 C CA . GLY A 1 249 ? -12.682 -16.970 -20.998 1.00 88.12 249 GLY A CA 1
ATOM 1948 C C . GLY A 1 249 ? -11.907 -15.655 -20.876 1.00 88.12 249 GLY A C 1
ATOM 1949 O O . GLY A 1 249 ? -12.520 -14.649 -20.531 1.00 88.12 249 GLY A O 1
ATOM 1950 N N . TYR A 1 250 ? -10.615 -15.651 -21.214 1.00 93.12 250 TYR A N 1
ATOM 1951 C CA . TYR A 1 250 ? -9.759 -14.468 -21.233 1.00 93.12 250 TYR A CA 1
ATOM 1952 C C . TYR A 1 250 ? -9.217 -14.229 -22.643 1.00 93.12 250 TYR A C 1
ATOM 1954 O O . TYR A 1 250 ? -8.781 -15.162 -23.319 1.00 93.12 250 TYR A O 1
ATOM 1962 N N . GLN A 1 251 ? -9.276 -12.985 -23.111 1.00 93.38 251 GLN A N 1
ATOM 1963 C CA . GLN A 1 251 ? -8.697 -12.570 -24.385 1.00 93.38 251 GLN A CA 1
ATOM 1964 C C . GLN A 1 251 ? -7.249 -12.115 -24.204 1.00 93.38 251 GLN A C 1
ATOM 1966 O O . GLN A 1 251 ? -6.410 -12.427 -25.049 1.00 93.38 251 GLN A O 1
ATOM 1971 N N . TYR A 1 252 ? -6.969 -11.382 -23.127 1.00 94.19 252 TYR A N 1
ATOM 1972 C CA . TYR A 1 252 ? -5.688 -10.723 -22.903 1.00 94.19 252 TYR A CA 1
ATOM 1973 C C . TYR A 1 252 ? -4.876 -11.369 -21.786 1.00 94.19 252 TYR A C 1
ATOM 1975 O O . TYR A 1 252 ? -3.678 -11.143 -21.738 1.00 94.19 252 TYR A O 1
ATOM 1983 N N . MET A 1 253 ? -5.465 -12.173 -20.900 1.00 95.00 253 MET A N 1
ATOM 1984 C CA . MET A 1 253 ? -4.724 -12.814 -19.803 1.00 95.00 253 MET A CA 1
ATOM 1985 C C . MET A 1 253 ? -4.140 -14.181 -20.184 1.00 95.00 253 MET A C 1
ATOM 1987 O O . MET A 1 253 ? -4.716 -14.942 -20.963 1.00 95.00 253 MET A O 1
ATOM 1991 N N . GLY A 1 254 ? -3.014 -14.522 -19.563 1.00 94.31 254 GLY A N 1
ATOM 1992 C CA . GLY A 1 254 ? -2.394 -15.842 -19.607 1.00 94.31 254 GLY A CA 1
ATOM 1993 C C . GLY A 1 254 ? -1.993 -16.324 -18.217 1.00 94.31 254 GLY A C 1
ATOM 1994 O O . GLY A 1 254 ? -1.960 -15.545 -17.265 1.00 94.31 254 GLY A O 1
ATOM 1995 N N . LEU A 1 255 ? -1.716 -17.620 -18.096 1.00 94.38 255 LEU A N 1
ATOM 1996 C CA . LEU A 1 255 ? -1.366 -18.278 -16.838 1.00 94.38 255 LEU A CA 1
ATOM 1997 C C . LEU A 1 255 ? 0.098 -18.707 -16.828 1.00 94.38 255 LEU A C 1
ATOM 1999 O O . LEU A 1 255 ? 0.577 -19.332 -17.769 1.00 94.38 255 LEU A O 1
ATOM 2003 N N . THR A 1 256 ? 0.784 -18.423 -15.730 1.00 93.44 256 THR A N 1
ATOM 2004 C CA . THR A 1 256 ? 2.143 -18.890 -15.443 1.00 93.44 256 THR A CA 1
ATOM 2005 C C . THR A 1 256 ? 2.275 -19.200 -13.946 1.00 93.44 256 THR A C 1
ATOM 2007 O O . THR A 1 256 ? 1.285 -19.213 -13.210 1.00 93.44 256 THR A O 1
ATOM 2010 N N . SER A 1 257 ? 3.493 -19.447 -13.472 1.00 91.94 257 SER A N 1
ATOM 2011 C CA . SER A 1 257 ? 3.817 -19.452 -12.047 1.00 91.94 257 SER A CA 1
ATOM 2012 C C . SER A 1 257 ? 5.081 -18.646 -11.779 1.00 91.94 257 SER A C 1
ATOM 2014 O O . SER A 1 257 ? 5.979 -18.607 -12.610 1.00 91.94 257 SER A O 1
ATOM 2016 N N . ILE A 1 258 ? 5.216 -18.069 -10.595 1.00 92.06 258 ILE A N 1
ATOM 2017 C CA . ILE A 1 258 ? 6.462 -17.475 -10.089 1.00 92.06 258 ILE A CA 1
ATOM 2018 C C . ILE A 1 258 ? 6.761 -18.057 -8.703 1.00 92.06 258 ILE A C 1
ATOM 2020 O O . ILE A 1 258 ? 5.910 -18.711 -8.102 1.00 92.06 258 ILE A O 1
ATOM 2024 N N . SER A 1 259 ? 7.985 -17.916 -8.213 1.00 89.56 259 SER A N 1
ATOM 2025 C CA . SER A 1 259 ? 8.402 -18.441 -6.906 1.00 89.56 259 SER A CA 1
ATOM 2026 C C . SER A 1 259 ? 9.259 -17.435 -6.167 1.00 89.56 259 SER A C 1
ATOM 2028 O O . SER A 1 259 ? 9.937 -16.651 -6.813 1.00 89.56 259 SER A O 1
ATOM 2030 N N . ASP A 1 260 ? 9.345 -17.516 -4.845 1.00 88.25 260 ASP A N 1
ATOM 2031 C CA . ASP A 1 260 ? 10.315 -16.708 -4.106 1.00 88.25 260 ASP A CA 1
ATOM 2032 C C . ASP A 1 260 ? 11.771 -17.031 -4.524 1.00 88.25 260 ASP A C 1
ATOM 2034 O O . ASP A 1 260 ? 12.082 -18.024 -5.203 1.00 88.25 260 ASP A O 1
ATOM 2038 N N . TYR A 1 261 ? 12.712 -16.196 -4.082 1.00 80.19 261 TYR A N 1
ATOM 2039 C CA . TYR A 1 261 ? 14.123 -16.333 -4.441 1.00 80.19 261 TYR A CA 1
ATOM 2040 C C . TYR A 1 261 ? 14.744 -17.688 -4.041 1.00 80.19 261 TYR A C 1
ATOM 2042 O O . TYR A 1 261 ? 15.636 -18.198 -4.738 1.00 80.19 261 TYR A O 1
ATOM 2050 N N . TYR A 1 262 ? 14.291 -18.299 -2.949 1.00 83.06 262 TYR A N 1
ATOM 2051 C CA . TYR A 1 262 ? 14.787 -19.576 -2.439 1.00 83.06 262 TYR A CA 1
ATOM 2052 C C . TYR A 1 262 ? 13.969 -20.788 -2.903 1.00 83.06 262 TYR A C 1
ATOM 2054 O O . TYR A 1 262 ? 14.430 -21.918 -2.708 1.00 83.06 262 TYR A O 1
ATOM 2062 N N . ARG A 1 263 ? 12.858 -20.579 -3.626 1.00 81.38 263 ARG A N 1
ATOM 2063 C CA . ARG A 1 263 ? 11.936 -21.624 -4.116 1.00 81.38 263 ARG A CA 1
ATOM 2064 C C . ARG A 1 263 ? 11.275 -22.415 -2.987 1.00 81.38 263 ARG A C 1
ATOM 2066 O O . ARG A 1 263 ? 11.058 -23.623 -3.105 1.00 81.38 263 ARG A O 1
ATOM 2073 N N . GLU A 1 264 ? 11.028 -21.741 -1.881 1.00 84.50 264 GLU A N 1
ATOM 2074 C CA . GLU A 1 264 ? 10.265 -22.240 -0.749 1.00 84.50 264 GLU A CA 1
ATOM 2075 C C . GLU A 1 264 ? 8.756 -22.128 -1.015 1.00 84.50 264 GLU A C 1
ATOM 2077 O O . GLU A 1 264 ? 8.021 -23.050 -0.657 1.00 84.50 264 GLU A O 1
ATOM 2082 N N . ALA A 1 265 ? 8.322 -21.092 -1.740 1.00 85.75 265 ALA A N 1
ATOM 2083 C CA . ALA A 1 265 ? 6.947 -20.868 -2.168 1.00 85.75 265 ALA A CA 1
ATOM 2084 C C . ALA A 1 265 ? 6.849 -20.689 -3.689 1.00 85.75 265 ALA A C 1
ATOM 2086 O O . ALA A 1 265 ? 7.611 -19.947 -4.306 1.00 85.75 265 ALA A O 1
ATOM 2087 N N . GLU A 1 266 ? 5.875 -21.363 -4.300 1.00 89.38 266 GLU A N 1
ATOM 2088 C CA . GLU A 1 266 ? 5.497 -21.195 -5.705 1.00 89.38 266 GLU A CA 1
ATOM 2089 C C . GLU A 1 266 ? 4.038 -20.732 -5.769 1.00 89.38 266 GLU A C 1
ATOM 2091 O O . GLU A 1 266 ? 3.178 -21.264 -5.067 1.00 89.38 266 GLU A O 1
ATOM 2096 N N . CYS A 1 267 ? 3.762 -19.744 -6.612 1.00 91.44 267 CYS A N 1
ATOM 2097 C CA . CYS A 1 267 ? 2.456 -19.126 -6.773 1.00 91.44 267 CYS A CA 1
ATOM 2098 C C . CYS A 1 267 ? 2.056 -19.148 -8.250 1.00 91.44 267 CYS A C 1
ATOM 2100 O O . CYS A 1 267 ? 2.848 -18.772 -9.116 1.00 91.44 267 CYS A O 1
ATOM 2102 N N . ASN A 1 268 ? 0.830 -19.587 -8.545 1.00 93.38 268 ASN A N 1
ATOM 2103 C CA . ASN A 1 268 ? 0.249 -19.386 -9.873 1.00 93.38 268 ASN A CA 1
ATOM 2104 C C . ASN A 1 268 ? 0.012 -17.890 -10.090 1.00 93.38 268 ASN A C 1
ATOM 2106 O O . ASN A 1 268 ? -0.337 -17.188 -9.148 1.00 93.38 268 ASN A O 1
ATOM 2110 N N . LEU A 1 269 ? 0.159 -17.414 -11.322 1.00 94.75 269 LEU A N 1
ATOM 2111 C CA . LEU A 1 269 ? 0.005 -16.005 -11.659 1.00 94.75 269 LEU A CA 1
ATOM 2112 C C . LEU A 1 269 ? -0.763 -15.845 -12.970 1.00 94.75 269 LEU A C 1
ATOM 2114 O O . LEU A 1 269 ? -0.406 -16.455 -13.977 1.00 94.75 269 LEU A O 1
ATOM 2118 N N . MET A 1 270 ? -1.788 -14.995 -12.957 1.00 95.62 270 MET A N 1
ATOM 2119 C CA . MET A 1 270 ? -2.504 -14.570 -14.157 1.00 95.62 270 MET A CA 1
ATOM 2120 C C . MET A 1 270 ? -2.001 -13.187 -14.578 1.00 95.62 270 MET A C 1
ATOM 2122 O O . MET A 1 270 ? -2.198 -12.215 -13.858 1.00 95.62 270 MET A O 1
ATOM 2126 N N . LEU A 1 271 ? -1.380 -13.075 -15.748 1.00 95.31 271 LEU A N 1
ATOM 2127 C CA . LEU A 1 271 ? -0.750 -11.836 -16.222 1.00 95.31 271 LEU A CA 1
ATOM 2128 C C . LEU A 1 271 ? -1.256 -11.478 -17.628 1.00 95.31 271 LEU A C 1
ATOM 2130 O O . LEU A 1 271 ? -1.535 -12.400 -18.403 1.00 95.31 271 LEU A O 1
ATOM 2134 N N . PRO A 1 272 ? -1.374 -10.186 -17.997 1.00 94.62 272 PRO A N 1
ATOM 2135 C CA . PRO A 1 272 ? -1.642 -9.821 -19.381 1.00 94.62 272 PRO A CA 1
ATOM 2136 C C . PRO A 1 272 ? -0.571 -10.383 -20.333 1.00 94.62 272 PRO A C 1
ATOM 2138 O O . PRO A 1 272 ? 0.619 -10.411 -20.033 1.00 94.62 272 PRO A O 1
ATOM 2141 N N . LYS A 1 273 ? -1.005 -10.853 -21.498 1.00 91.31 273 LYS A N 1
ATOM 2142 C CA . LYS A 1 273 ? -0.180 -11.408 -22.569 1.00 91.31 273 LYS A CA 1
ATOM 2143 C C . LYS A 1 273 ? 0.238 -10.288 -23.504 1.00 91.31 273 LYS A C 1
ATOM 2145 O O . LYS A 1 273 ? -0.300 -10.145 -24.597 1.00 91.31 273 LYS A O 1
ATOM 2150 N N . ALA A 1 274 ? 1.188 -9.488 -23.049 1.00 84.88 274 ALA A N 1
ATOM 2151 C CA . ALA A 1 274 ? 1.748 -8.407 -23.839 1.00 84.88 274 ALA A CA 1
ATOM 2152 C C . ALA A 1 274 ? 2.942 -8.862 -24.677 1.00 84.88 274 ALA A C 1
ATOM 2154 O O . ALA A 1 274 ? 3.655 -9.795 -24.311 1.00 84.88 274 ALA A O 1
ATOM 2155 N N . ARG A 1 275 ? 3.254 -8.109 -25.734 1.00 76.12 275 ARG A N 1
ATOM 2156 C CA . ARG A 1 275 ? 4.593 -8.131 -26.344 1.00 76.12 275 ARG A CA 1
ATOM 2157 C C . ARG A 1 275 ? 5.696 -7.846 -25.316 1.00 76.12 275 ARG A C 1
ATOM 2159 O O . ARG A 1 275 ? 6.783 -8.397 -25.433 1.00 76.12 275 ARG A O 1
ATOM 2166 N N . ILE A 1 276 ? 5.414 -6.975 -24.346 1.00 73.69 276 ILE A N 1
ATOM 2167 C CA . ILE A 1 276 ? 6.350 -6.563 -23.295 1.00 73.69 276 ILE A CA 1
ATOM 2168 C C . ILE A 1 276 ? 5.982 -7.265 -21.983 1.00 73.69 276 ILE A C 1
ATOM 2170 O O . ILE A 1 276 ? 5.701 -6.631 -20.969 1.00 73.69 276 ILE A O 1
ATOM 2174 N N . ALA A 1 277 ? 5.873 -8.590 -22.049 1.00 83.94 277 ALA A N 1
ATOM 2175 C CA . ALA A 1 277 ? 5.731 -9.434 -20.875 1.00 83.94 277 ALA A CA 1
ATOM 2176 C C . ALA A 1 277 ? 7.074 -10.113 -20.606 1.00 83.94 277 ALA A C 1
ATOM 2178 O O . ALA A 1 277 ? 7.590 -10.813 -21.475 1.00 83.94 277 ALA A O 1
ATOM 2179 N N . ASP A 1 278 ? 7.601 -9.900 -19.409 1.00 81.75 278 ASP A N 1
ATOM 2180 C CA . ASP A 1 278 ? 8.847 -10.476 -18.919 1.00 81.75 278 ASP A CA 1
ATOM 2181 C C . ASP A 1 278 ? 8.533 -11.284 -17.660 1.00 81.75 278 ASP A C 1
ATOM 2183 O O . ASP A 1 278 ? 7.861 -10.803 -16.743 1.00 81.75 278 ASP A O 1
ATOM 2187 N N . ILE A 1 279 ? 8.906 -12.560 -17.667 1.00 84.75 279 ILE A N 1
ATOM 2188 C CA . ILE A 1 279 ? 8.568 -13.497 -16.598 1.00 84.75 279 ILE A CA 1
ATOM 2189 C C . ILE A 1 279 ? 9.813 -14.288 -16.274 1.00 84.75 279 ILE A C 1
ATOM 2191 O O . ILE A 1 279 ? 10.085 -15.347 -16.856 1.00 84.75 279 ILE A O 1
ATOM 2195 N N . ASP A 1 280 ? 10.519 -13.790 -15.273 1.00 76.94 280 ASP A N 1
ATOM 2196 C CA . ASP A 1 280 ? 11.611 -14.517 -14.679 1.00 76.94 280 ASP A CA 1
ATOM 2197 C C . ASP A 1 280 ? 11.068 -15.524 -13.639 1.00 76.94 280 ASP A C 1
ATOM 2199 O O . ASP A 1 280 ? 9.896 -15.922 -13.590 1.00 76.94 280 ASP A O 1
ATOM 2203 N N . ARG A 1 281 ? 11.963 -16.034 -12.801 1.00 77.75 281 ARG A N 1
ATOM 2204 C CA . ARG A 1 281 ? 11.594 -16.983 -11.753 1.00 77.75 281 ARG A CA 1
ATOM 2205 C C . ARG A 1 281 ? 10.853 -16.335 -10.571 1.00 77.75 281 ARG A C 1
ATOM 2207 O O . ARG A 1 281 ? 10.072 -17.035 -9.927 1.00 77.75 281 ARG A O 1
ATOM 2214 N N . THR A 1 282 ? 11.181 -15.097 -10.227 1.00 79.81 282 THR A N 1
ATOM 2215 C CA . THR A 1 282 ? 10.863 -14.399 -8.965 1.00 79.81 282 THR A CA 1
ATOM 2216 C C . THR A 1 282 ? 9.918 -13.213 -9.092 1.00 79.81 282 THR A C 1
ATOM 2218 O O . THR A 1 282 ? 9.276 -12.829 -8.117 1.00 79.81 282 THR A O 1
ATOM 2221 N N . ASN A 1 283 ? 9.824 -12.687 -10.294 1.00 85.69 283 ASN A N 1
ATOM 2222 C CA . ASN A 1 283 ? 9.192 -11.470 -10.722 1.00 85.69 283 ASN A CA 1
ATOM 2223 C C . ASN A 1 283 ? 8.437 -11.785 -12.018 1.00 85.69 283 ASN A C 1
ATOM 2225 O O . ASN A 1 283 ? 8.827 -12.631 -12.826 1.00 85.69 283 ASN A O 1
ATOM 2229 N N . ALA A 1 284 ? 7.330 -11.095 -12.212 1.00 89.69 284 ALA A N 1
ATOM 2230 C CA . ALA A 1 284 ? 6.712 -11.002 -13.510 1.00 89.69 284 ALA A CA 1
ATOM 2231 C C . ALA A 1 284 ? 6.269 -9.571 -13.763 1.00 89.69 284 ALA A C 1
ATOM 2233 O O . ALA A 1 284 ? 5.790 -8.870 -12.868 1.00 89.69 284 ALA A O 1
ATOM 2234 N N . TYR A 1 285 ? 6.379 -9.168 -15.013 1.00 89.62 285 TYR A N 1
ATOM 2235 C CA . TYR A 1 285 ? 6.061 -7.842 -15.482 1.00 89.62 285 TYR A CA 1
ATOM 2236 C C . TYR A 1 285 ? 5.305 -7.938 -16.805 1.00 89.62 285 TYR A C 1
ATOM 2238 O O . TYR A 1 285 ? 5.629 -8.754 -17.663 1.00 89.62 285 TYR A O 1
ATOM 2246 N N . SER A 1 286 ? 4.285 -7.107 -16.988 1.00 90.38 286 SER A N 1
ATOM 2247 C CA . SER A 1 286 ? 3.619 -6.949 -18.277 1.00 90.38 286 SER A CA 1
ATOM 2248 C C . SER A 1 286 ? 3.080 -5.541 -18.451 1.00 90.38 286 SER A C 1
ATOM 2250 O O . SER A 1 286 ? 2.453 -4.995 -17.543 1.00 90.38 286 SER A O 1
ATOM 2252 N N . PHE A 1 287 ? 3.210 -5.005 -19.662 1.00 86.88 287 PHE A N 1
ATOM 2253 C CA . PHE A 1 287 ? 2.600 -3.741 -20.063 1.00 86.88 287 PHE A CA 1
ATOM 2254 C C . PHE A 1 287 ? 1.740 -3.904 -21.322 1.00 86.88 287 PHE A C 1
ATOM 2256 O O . PHE A 1 287 ? 2.253 -4.232 -22.391 1.00 86.88 287 PHE A O 1
ATOM 2263 N N . LEU A 1 288 ? 0.429 -3.671 -21.202 1.00 87.69 288 LEU A N 1
ATOM 2264 C CA . LEU A 1 288 ? -0.540 -3.848 -22.287 1.00 87.69 288 LEU A CA 1
ATOM 2265 C C . LEU A 1 288 ? -1.606 -2.747 -22.263 1.00 87.69 288 LEU A C 1
ATOM 2267 O O . LEU A 1 288 ? -2.300 -2.588 -21.259 1.00 87.69 288 LEU A O 1
ATOM 2271 N N . HIS A 1 289 ? -1.780 -2.011 -23.365 1.00 86.25 289 HIS A N 1
ATOM 2272 C CA . HIS A 1 289 ? -2.869 -1.036 -23.534 1.00 86.25 289 HIS A CA 1
ATOM 2273 C C . HIS A 1 289 ? -2.989 -0.014 -22.383 1.00 86.25 289 HIS A C 1
ATOM 2275 O O . HIS A 1 289 ? -4.088 0.276 -21.906 1.00 86.25 289 HIS A O 1
ATOM 2281 N N . GLY A 1 290 ? -1.858 0.505 -21.890 1.00 82.50 290 GLY A N 1
ATOM 2282 C CA . GLY A 1 290 ? -1.823 1.477 -20.786 1.00 82.50 290 GLY A CA 1
ATOM 2283 C C . GLY A 1 290 ? -2.054 0.878 -19.391 1.00 82.50 290 GLY A C 1
ATOM 2284 O O . GLY A 1 290 ? -2.216 1.628 -18.423 1.00 82.50 290 GLY A O 1
ATOM 2285 N N . VAL A 1 291 ? -2.069 -0.455 -19.288 1.00 90.06 291 VAL A N 1
ATOM 2286 C CA . VAL A 1 291 ? -2.152 -1.216 -18.040 1.00 90.06 291 VAL A CA 1
ATOM 2287 C C . VAL A 1 291 ? -0.824 -1.922 -17.800 1.00 90.06 291 VAL A C 1
ATOM 2289 O O . VAL A 1 291 ? -0.434 -2.818 -18.549 1.00 90.06 291 VAL A O 1
ATOM 2292 N N . LEU A 1 292 ? -0.139 -1.517 -16.738 1.00 90.44 292 LEU A N 1
ATOM 2293 C CA . LEU A 1 292 ? 1.077 -2.157 -16.257 1.00 90.44 292 LEU A CA 1
ATOM 2294 C C . LEU A 1 292 ? 0.729 -3.064 -15.084 1.00 90.44 292 LEU A C 1
ATOM 2296 O O . LEU A 1 292 ? 0.025 -2.639 -14.169 1.00 90.44 292 LEU A O 1
ATOM 2300 N N . VAL A 1 293 ? 1.255 -4.284 -15.089 1.00 93.69 293 VAL A N 1
ATOM 2301 C CA . VAL A 1 293 ? 1.142 -5.234 -13.983 1.00 93.69 293 VAL A CA 1
ATOM 2302 C C . VAL A 1 293 ? 2.538 -5.724 -13.612 1.00 93.69 293 VAL A C 1
ATOM 2304 O O . VAL A 1 293 ? 3.259 -6.229 -14.468 1.00 93.69 293 VAL A O 1
ATOM 2307 N N . SER A 1 294 ? 2.910 -5.579 -12.342 1.00 92.75 294 SER A N 1
ATOM 2308 C CA . SER A 1 294 ? 4.111 -6.166 -11.737 1.00 92.75 294 SER A CA 1
ATOM 2309 C C . SER A 1 294 ? 3.672 -7.137 -10.650 1.00 92.75 294 SER A C 1
ATOM 2311 O O . SER A 1 294 ? 2.746 -6.846 -9.893 1.00 92.75 294 SER A O 1
ATOM 2313 N N . ALA A 1 295 ? 4.334 -8.281 -10.559 1.00 94.44 295 ALA A N 1
ATOM 2314 C CA . ALA A 1 295 ? 4.041 -9.308 -9.578 1.00 94.44 295 ALA A CA 1
ATOM 2315 C C . ALA A 1 295 ? 5.334 -9.885 -9.007 1.00 94.44 295 ALA A C 1
ATOM 2317 O O . ALA A 1 295 ? 6.205 -10.302 -9.763 1.00 94.44 295 ALA A O 1
ATOM 2318 N N . ASP A 1 296 ? 5.423 -9.966 -7.685 1.00 93.44 296 ASP A N 1
ATOM 2319 C CA . ASP A 1 296 ? 6.579 -10.511 -6.977 1.00 93.44 296 ASP A CA 1
ATOM 2320 C C . ASP A 1 296 ? 6.098 -11.460 -5.862 1.00 93.44 296 ASP A C 1
ATOM 2322 O O . ASP A 1 296 ? 5.048 -11.234 -5.251 1.00 93.44 296 ASP A O 1
ATOM 2326 N N . VAL A 1 297 ? 6.833 -12.546 -5.595 1.00 92.62 297 VAL A N 1
ATOM 2327 C CA . VAL A 1 297 ? 6.584 -13.399 -4.415 1.00 92.62 297 VAL A CA 1
ATOM 2328 C C . VAL A 1 297 ? 7.509 -12.962 -3.290 1.00 92.62 297 VAL A C 1
ATOM 2330 O O . VAL A 1 297 ? 8.723 -13.151 -3.363 1.00 92.62 297 VAL A O 1
ATOM 2333 N N . GLU A 1 298 ? 6.916 -12.412 -2.237 1.00 90.31 298 GLU A N 1
ATOM 2334 C CA . GLU A 1 298 ? 7.619 -11.766 -1.134 1.00 90.31 298 GLU A CA 1
ATOM 2335 C C . GLU A 1 298 ? 7.431 -12.519 0.186 1.00 90.31 298 GLU A C 1
ATOM 2337 O O . GLU A 1 298 ? 6.436 -13.212 0.411 1.00 90.31 298 GLU A O 1
ATOM 2342 N N . GLU A 1 299 ? 8.411 -12.371 1.077 1.00 86.50 299 GLU A N 1
ATOM 2343 C CA . GLU A 1 299 ? 8.399 -12.947 2.424 1.00 86.50 299 GLU A CA 1
ATOM 2344 C C . GLU A 1 299 ? 7.829 -11.939 3.435 1.00 86.50 299 GLU A C 1
ATOM 2346 O O . GLU A 1 299 ? 8.184 -10.757 3.451 1.00 86.50 299 GLU A O 1
ATOM 2351 N N . ILE A 1 300 ? 6.979 -12.416 4.339 1.00 76.38 300 ILE A N 1
ATOM 2352 C CA . ILE A 1 300 ? 6.516 -11.687 5.515 1.00 76.38 300 ILE A CA 1
ATOM 2353 C C . ILE A 1 300 ? 7.639 -11.717 6.564 1.00 76.38 300 ILE A C 1
ATOM 2355 O O . ILE A 1 300 ? 7.858 -12.699 7.273 1.00 76.38 300 ILE A O 1
ATOM 2359 N N . TYR A 1 301 ? 8.400 -10.628 6.672 1.00 62.66 301 TYR A N 1
ATOM 2360 C CA . TYR A 1 301 ? 9.596 -10.603 7.517 1.00 62.66 301 TYR A CA 1
ATOM 2361 C C . TYR A 1 301 ? 9.293 -10.593 9.026 1.00 62.66 301 TYR A C 1
ATOM 2363 O O . TYR A 1 301 ? 8.751 -9.630 9.557 1.00 62.66 301 TYR A O 1
ATOM 2371 N N . SER A 1 302 ? 9.808 -11.591 9.759 1.00 48.22 302 SER A N 1
ATOM 2372 C CA . SER A 1 302 ? 10.093 -11.533 11.214 1.00 48.22 302 SER A CA 1
ATOM 2373 C C . SER A 1 302 ? 8.991 -10.906 12.096 1.00 48.22 302 SER A C 1
ATOM 2375 O O . SER A 1 302 ? 9.278 -10.028 12.916 1.00 48.22 302 SER A O 1
ATOM 2377 N N . GLY A 1 303 ? 7.745 -11.364 11.951 1.00 45.69 303 GLY A N 1
ATOM 2378 C CA . GLY A 1 303 ? 6.607 -10.914 12.764 1.00 45.69 303 GLY A CA 1
ATOM 2379 C C . GLY A 1 303 ? 5.927 -9.629 12.275 1.00 45.69 303 GLY A C 1
ATOM 2380 O O . GLY A 1 303 ? 5.064 -9.095 12.977 1.00 45.69 303 GLY A O 1
ATOM 2381 N N . SER A 1 304 ? 6.295 -9.120 11.094 1.00 52.16 304 SER A N 1
ATOM 2382 C CA . SER A 1 304 ? 5.458 -8.178 10.346 1.00 52.16 304 SER A CA 1
ATOM 2383 C C . SER A 1 304 ? 4.119 -8.826 9.993 1.00 52.16 304 SER A C 1
ATOM 2385 O O . SER A 1 304 ? 4.049 -10.014 9.716 1.00 52.16 304 SER A O 1
ATOM 2387 N N . ALA A 1 305 ? 3.045 -8.039 9.968 1.00 66.44 305 ALA A N 1
ATOM 2388 C CA . ALA A 1 305 ? 1.772 -8.472 9.396 1.00 66.44 305 ALA A CA 1
ATOM 2389 C C . ALA A 1 305 ? 1.673 -7.992 7.943 1.00 66.44 305 ALA A C 1
ATOM 2391 O O . ALA A 1 305 ? 2.146 -6.896 7.641 1.00 66.44 305 ALA A O 1
ATOM 2392 N N . LEU A 1 306 ? 0.981 -8.736 7.073 1.00 73.31 306 LEU A N 1
ATOM 2393 C CA . LEU A 1 306 ? 0.780 -8.371 5.661 1.00 73.31 306 LEU A CA 1
ATOM 2394 C C . LEU A 1 306 ? 0.265 -6.931 5.472 1.00 73.31 306 LEU A C 1
ATOM 2396 O O . LEU A 1 306 ? 0.711 -6.201 4.591 1.00 73.31 306 LEU A O 1
ATOM 2400 N N . VAL A 1 307 ? -0.626 -6.486 6.362 1.00 65.69 307 VAL A N 1
ATOM 2401 C CA . VAL A 1 307 ? -1.130 -5.104 6.390 1.00 65.69 307 VAL A CA 1
ATOM 2402 C C . VAL A 1 307 ? -0.027 -4.065 6.602 1.00 65.69 307 VAL A C 1
ATOM 2404 O O . VAL A 1 307 ? -0.098 -2.967 6.063 1.00 65.69 307 VAL A O 1
ATOM 2407 N N . THR A 1 308 ? 0.991 -4.385 7.400 1.00 70.06 308 THR A N 1
ATOM 2408 C CA . THR A 1 308 ? 2.102 -3.472 7.689 1.00 70.06 308 THR A CA 1
ATOM 2409 C C . THR A 1 308 ? 2.983 -3.318 6.458 1.00 70.06 308 THR A C 1
ATOM 2411 O O . THR A 1 308 ? 3.375 -2.195 6.143 1.00 70.06 308 THR A O 1
ATOM 2414 N N . GLU A 1 309 ? 3.217 -4.415 5.735 1.00 82.06 309 GLU A N 1
ATOM 2415 C CA . GLU A 1 309 ? 3.944 -4.401 4.465 1.00 82.06 309 GLU A CA 1
ATOM 2416 C C . GLU A 1 309 ? 3.187 -3.577 3.412 1.00 82.06 309 GLU A C 1
ATOM 2418 O O . GLU A 1 309 ? 3.737 -2.612 2.879 1.00 82.06 309 GLU A O 1
ATOM 2423 N N . MET A 1 310 ? 1.890 -3.848 3.199 1.00 85.00 310 MET A N 1
ATOM 2424 C CA . MET A 1 310 ? 1.066 -3.060 2.266 1.00 85.00 310 MET A CA 1
ATOM 2425 C C . MET A 1 310 ? 1.027 -1.581 2.655 1.00 85.00 310 MET A C 1
ATOM 2427 O O . MET A 1 310 ? 1.198 -0.707 1.806 1.00 85.00 310 MET A O 1
ATOM 2431 N N . LYS A 1 311 ? 0.838 -1.283 3.945 1.00 77.00 311 LYS A N 1
ATOM 2432 C CA . LYS A 1 311 ? 0.806 0.091 4.443 1.00 77.00 311 LYS A CA 1
ATOM 2433 C C . LYS A 1 311 ? 2.106 0.830 4.155 1.00 77.00 311 LYS A C 1
ATOM 2435 O O . LYS A 1 311 ? 2.051 1.979 3.734 1.00 77.00 311 LYS A O 1
ATOM 2440 N N . SER A 1 312 ? 3.251 0.191 4.387 1.00 81.50 312 SER A N 1
ATOM 2441 C CA . SER A 1 312 ? 4.558 0.801 4.145 1.00 81.50 312 SER A CA 1
ATOM 2442 C C . SER A 1 312 ? 4.718 1.198 2.676 1.00 81.50 312 SER A C 1
ATOM 2444 O O . SER A 1 312 ? 5.048 2.349 2.389 1.00 81.50 312 SER A O 1
ATOM 2446 N N . THR A 1 313 ? 4.418 0.285 1.747 1.00 87.44 313 THR A N 1
ATOM 2447 C CA . THR A 1 313 ? 4.461 0.565 0.302 1.00 87.44 313 THR A CA 1
ATOM 2448 C C . THR A 1 313 ? 3.484 1.675 -0.087 1.00 87.44 313 THR A C 1
ATOM 2450 O O . THR A 1 313 ? 3.846 2.608 -0.807 1.00 87.44 313 THR A O 1
ATOM 2453 N N . ALA A 1 314 ? 2.257 1.622 0.428 1.00 83.19 314 ALA A N 1
ATOM 2454 C CA . ALA A 1 314 ? 1.221 2.593 0.109 1.00 83.19 314 ALA A CA 1
ATOM 2455 C C . ALA A 1 314 ? 1.509 3.995 0.652 1.00 83.19 314 ALA A C 1
ATOM 2457 O O . ALA A 1 314 ? 1.257 4.977 -0.043 1.00 83.19 314 ALA A O 1
ATOM 2458 N N . ASP A 1 315 ? 2.040 4.108 1.872 1.00 81.06 315 ASP A N 1
ATOM 2459 C CA . ASP A 1 315 ? 2.420 5.395 2.455 1.00 81.06 315 ASP A CA 1
ATOM 2460 C C . ASP A 1 315 ? 3.550 6.033 1.629 1.00 81.06 315 ASP A C 1
ATOM 2462 O O . ASP A 1 315 ? 3.475 7.222 1.338 1.00 81.06 315 ASP A O 1
ATOM 2466 N N . ILE A 1 316 ? 4.540 5.257 1.163 1.00 85.94 316 ILE A N 1
ATOM 2467 C CA . ILE A 1 316 ? 5.597 5.770 0.273 1.00 85.94 316 ILE A CA 1
ATOM 2468 C C . ILE A 1 316 ? 4.987 6.319 -1.021 1.00 85.94 316 ILE A C 1
ATOM 2470 O O . ILE A 1 316 ? 5.178 7.493 -1.327 1.00 85.94 316 ILE A O 1
ATOM 2474 N N . LYS A 1 317 ? 4.210 5.511 -1.750 1.00 89.19 317 LYS A N 1
ATOM 2475 C CA . LYS A 1 317 ? 3.602 5.919 -3.030 1.00 89.19 317 LYS A CA 1
ATOM 2476 C C . LYS A 1 317 ? 2.673 7.129 -2.868 1.00 89.19 317 LYS A C 1
ATOM 2478 O O . LYS A 1 317 ? 2.726 8.072 -3.658 1.00 89.19 317 LYS A O 1
ATOM 2483 N N . TYR A 1 318 ? 1.858 7.144 -1.812 1.00 84.00 318 TYR A N 1
ATOM 2484 C CA . TYR A 1 318 ? 0.941 8.246 -1.527 1.00 84.00 318 TYR A CA 1
ATOM 2485 C C . TYR A 1 318 ? 1.691 9.540 -1.207 1.00 84.00 318 TYR A C 1
ATOM 2487 O O . TYR A 1 318 ? 1.366 10.584 -1.768 1.00 84.00 318 TYR A O 1
ATOM 2495 N N . GLU A 1 319 ? 2.701 9.487 -0.335 1.00 82.56 319 GLU A N 1
ATOM 2496 C CA . GLU A 1 319 ? 3.497 10.663 0.021 1.00 82.56 319 GLU A CA 1
ATOM 2497 C C . GLU A 1 319 ? 4.296 11.184 -1.176 1.00 82.56 319 GLU A C 1
ATOM 2499 O O . GLU A 1 319 ? 4.373 12.400 -1.366 1.00 82.56 319 GLU A O 1
ATOM 2504 N N . THR A 1 320 ? 4.825 10.294 -2.018 1.00 87.00 320 THR A N 1
ATOM 2505 C CA . THR A 1 320 ? 5.488 10.657 -3.275 1.00 87.00 320 THR A CA 1
ATOM 2506 C C . THR A 1 320 ? 4.544 11.436 -4.194 1.00 87.00 320 THR A C 1
ATOM 2508 O O . THR A 1 320 ? 4.865 12.555 -4.604 1.00 87.00 320 THR A O 1
ATOM 2511 N N . ALA A 1 321 ? 3.339 10.913 -4.449 1.00 86.56 321 ALA A N 1
ATOM 2512 C CA . ALA A 1 321 ? 2.336 11.598 -5.264 1.00 86.56 321 ALA A CA 1
ATOM 2513 C C . ALA A 1 321 ? 1.880 12.929 -4.635 1.00 86.56 321 ALA A C 1
ATOM 2515 O O . ALA A 1 321 ? 1.722 13.932 -5.334 1.00 86.56 321 ALA A O 1
ATOM 2516 N N . LEU A 1 322 ? 1.696 12.966 -3.312 1.00 83.56 322 LEU A N 1
ATOM 2517 C CA . LEU A 1 322 ? 1.230 14.144 -2.577 1.00 83.56 322 LEU A CA 1
ATOM 2518 C C . LEU A 1 322 ? 2.233 15.307 -2.624 1.00 83.56 322 LEU A C 1
ATOM 2520 O O . LEU A 1 322 ? 1.829 16.471 -2.680 1.00 83.56 322 LEU A O 1
ATOM 2524 N N . HIS A 1 323 ? 3.534 15.009 -2.606 1.00 85.50 323 HIS A N 1
ATOM 2525 C CA . HIS A 1 323 ? 4.588 16.023 -2.616 1.00 85.50 323 HIS A CA 1
ATOM 2526 C C . HIS A 1 323 ? 4.940 16.533 -4.025 1.00 85.50 323 HIS A C 1
ATOM 2528 O O . HIS A 1 323 ? 5.471 17.644 -4.145 1.00 85.50 323 HIS A O 1
ATOM 2534 N N . ASN A 1 324 ? 4.587 15.807 -5.092 1.00 83.38 324 ASN A N 1
ATOM 2535 C CA . ASN A 1 324 ? 4.799 16.221 -6.486 1.00 83.38 324 ASN A CA 1
ATOM 2536 C C . ASN A 1 324 ? 3.729 17.221 -6.983 1.00 83.38 324 ASN A C 1
ATOM 2538 O O . ASN A 1 324 ? 2.984 16.990 -7.932 1.00 83.38 324 ASN A O 1
ATOM 2542 N N . THR A 1 325 ? 3.641 18.381 -6.335 1.00 84.25 325 THR A N 1
ATOM 2543 C CA . THR A 1 325 ? 2.592 19.384 -6.623 1.00 84.25 325 THR A CA 1
ATOM 2544 C C . THR A 1 325 ? 2.758 20.145 -7.948 1.00 84.25 325 THR A C 1
ATOM 2546 O O . THR A 1 325 ? 1.856 20.888 -8.339 1.00 84.25 325 THR A O 1
ATOM 2549 N N . SER A 1 326 ? 3.896 20.002 -8.636 1.00 80.31 326 SER A N 1
ATOM 2550 C CA . SER A 1 326 ? 4.152 20.643 -9.935 1.00 80.31 326 SER A CA 1
ATOM 2551 C C . SER A 1 326 ? 3.407 19.946 -11.073 1.00 80.31 326 SER A C 1
ATOM 2553 O O . SER A 1 326 ? 2.880 20.617 -11.962 1.00 80.31 326 SER A O 1
ATOM 2555 N N . THR A 1 327 ? 3.328 18.614 -11.030 1.00 82.69 327 THR A N 1
ATOM 2556 C CA . THR A 1 327 ? 2.755 17.794 -12.108 1.00 82.69 327 THR A CA 1
ATOM 2557 C C . THR A 1 327 ? 1.559 16.953 -11.666 1.00 82.69 327 THR A C 1
ATOM 2559 O O . THR A 1 327 ? 0.788 16.532 -12.526 1.00 82.69 327 THR A O 1
ATOM 2562 N N . ILE A 1 328 ? 1.335 16.767 -10.358 1.00 87.62 328 ILE A N 1
ATOM 2563 C CA . ILE A 1 328 ? 0.252 15.941 -9.807 1.00 87.62 328 ILE A CA 1
ATOM 2564 C C . ILE A 1 328 ? -0.752 16.783 -9.007 1.00 87.62 328 ILE A C 1
ATOM 2566 O O . ILE A 1 328 ? -0.404 17.739 -8.309 1.00 87.62 328 ILE A O 1
ATOM 2570 N N . ARG A 1 329 ? -2.036 16.418 -9.102 1.00 88.62 329 ARG A N 1
ATOM 2571 C CA . ARG A 1 329 ? -3.125 16.961 -8.275 1.00 88.62 329 ARG A CA 1
ATOM 2572 C C . ARG A 1 329 ? -4.172 15.895 -7.943 1.00 88.62 329 ARG A C 1
ATOM 2574 O O . ARG A 1 329 ? -4.152 14.800 -8.492 1.00 88.62 329 ARG A O 1
ATOM 2581 N N . ASN A 1 330 ? -5.124 16.253 -7.075 1.00 86.38 330 ASN A N 1
ATOM 2582 C CA . ASN A 1 330 ? -6.268 15.409 -6.697 1.00 86.38 330 ASN A CA 1
ATOM 2583 C C . ASN A 1 330 ? -5.867 14.020 -6.165 1.00 86.38 330 ASN A C 1
ATOM 2585 O O . ASN A 1 330 ? -6.557 13.040 -6.425 1.00 86.38 330 ASN A O 1
ATOM 2589 N N . VAL A 1 331 ? -4.766 13.946 -5.410 1.00 85.06 331 VAL A N 1
ATOM 2590 C CA . VAL A 1 331 ? -4.277 12.692 -4.824 1.00 85.06 331 VAL A CA 1
ATOM 2591 C C . VAL A 1 331 ? -5.261 12.179 -3.779 1.00 85.06 331 VAL A C 1
ATOM 2593 O O . VAL A 1 331 ? -5.659 12.900 -2.861 1.00 85.06 331 VAL A O 1
ATOM 2596 N N . GLN A 1 332 ? -5.651 10.921 -3.916 1.00 77.25 332 GLN A N 1
ATOM 2597 C CA . GLN A 1 332 ? -6.516 10.202 -2.997 1.00 77.25 332 GLN A CA 1
ATOM 2598 C C . GLN A 1 332 ? -5.951 8.804 -2.770 1.00 77.25 332 GLN A C 1
ATOM 2600 O O . GLN A 1 332 ? -5.296 8.235 -3.636 1.00 77.25 332 GLN A O 1
ATOM 2605 N N . ARG A 1 333 ? -6.246 8.242 -1.600 1.00 76.25 333 ARG A N 1
ATOM 2606 C CA . ARG A 1 333 ? -5.988 6.838 -1.284 1.00 76.25 333 ARG A CA 1
ATOM 2607 C C . ARG A 1 333 ? -7.267 6.179 -0.793 1.00 76.25 333 ARG A C 1
ATOM 2609 O O . ARG A 1 333 ? -8.023 6.796 -0.031 1.00 76.25 333 ARG A O 1
ATOM 2616 N N . SER A 1 334 ? -7.516 4.952 -1.229 1.00 69.19 334 SER A N 1
ATOM 2617 C CA . SER A 1 334 ? -8.567 4.107 -0.672 1.00 69.19 334 SER A CA 1
ATOM 2618 C C . SER A 1 334 ? -8.156 3.594 0.710 1.00 69.19 334 SER A C 1
ATOM 2620 O O . SER A 1 334 ? -6.994 3.684 1.110 1.00 69.19 334 SER A O 1
ATOM 2622 N N . ALA A 1 335 ? -9.106 3.018 1.447 1.00 55.53 335 ALA A N 1
ATOM 2623 C CA . ALA A 1 335 ? -8.720 2.129 2.537 1.00 55.53 335 ALA A CA 1
ATOM 2624 C C . ALA A 1 335 ? -8.123 0.834 1.974 1.00 55.53 335 ALA A C 1
ATOM 2626 O O . ALA A 1 335 ? -8.357 0.489 0.811 1.00 55.53 335 ALA A O 1
ATOM 2627 N N . MET A 1 336 ? -7.396 0.118 2.830 1.00 67.00 336 MET A N 1
ATOM 2628 C CA . MET A 1 336 ? -7.097 -1.290 2.603 1.00 67.00 336 MET A CA 1
ATOM 2629 C C . MET A 1 336 ? -8.387 -2.090 2.774 1.00 67.00 336 MET A C 1
ATOM 2631 O O . MET A 1 336 ? -9.035 -2.034 3.818 1.00 67.00 336 MET A O 1
ATOM 2635 N N . MET A 1 337 ? -8.781 -2.784 1.719 1.00 64.69 337 MET A N 1
ATOM 2636 C CA . MET A 1 337 ? -9.995 -3.582 1.628 1.00 64.69 337 MET A CA 1
ATOM 2637 C C . MET A 1 337 ? -9.613 -5.059 1.526 1.00 64.69 337 MET A C 1
ATOM 2639 O O . MET A 1 337 ? -8.568 -5.367 0.956 1.00 64.69 337 MET A O 1
ATOM 2643 N N . PRO A 1 338 ? -10.446 -5.990 2.012 1.00 66.56 338 PRO A N 1
ATOM 2644 C CA . PRO A 1 338 ? -10.261 -7.398 1.695 1.00 66.56 338 PRO A CA 1
ATOM 2645 C C . PRO A 1 338 ? -10.417 -7.645 0.186 1.00 66.56 338 PRO A C 1
ATOM 2647 O O . PRO A 1 338 ? -11.125 -6.906 -0.513 1.00 66.56 338 PRO A O 1
ATOM 2650 N N . VAL A 1 339 ? -9.778 -8.703 -0.313 1.00 75.12 339 VAL A N 1
ATOM 2651 C CA . VAL A 1 339 ? -9.974 -9.176 -1.691 1.00 75.12 339 VAL A CA 1
ATOM 2652 C C . VAL A 1 339 ? -11.038 -10.282 -1.702 1.00 75.12 339 VAL A C 1
ATOM 2654 O O . VAL A 1 339 ? -10.853 -11.310 -1.046 1.00 75.12 339 VAL A O 1
ATOM 2657 N N . PRO A 1 340 ? -12.160 -10.105 -2.422 1.00 73.69 340 PRO A N 1
ATOM 2658 C CA . PRO A 1 340 ? -13.178 -11.135 -2.589 1.00 73.69 340 PRO A CA 1
ATOM 2659 C C . PRO A 1 340 ? -12.597 -12.491 -3.014 1.00 73.69 340 PRO A C 1
ATOM 2661 O O . PRO A 1 340 ? -11.834 -12.584 -3.969 1.00 73.69 340 PRO A O 1
ATOM 2664 N N . GLY A 1 341 ? -12.998 -13.559 -2.319 1.00 68.44 341 GLY A N 1
ATOM 2665 C CA . GLY A 1 341 ? -12.588 -14.932 -2.635 1.00 68.44 341 GLY A CA 1
ATOM 2666 C C . GLY A 1 341 ? -11.255 -15.379 -2.026 1.00 68.44 341 GLY A C 1
ATOM 2667 O O . GLY A 1 341 ? -10.930 -16.559 -2.130 1.00 68.44 341 GLY A O 1
ATOM 2668 N N . PHE A 1 342 ? -10.523 -14.493 -1.348 1.00 70.12 342 PHE A N 1
ATOM 2669 C CA . PHE A 1 342 ? -9.273 -14.828 -0.667 1.00 70.12 342 PHE A CA 1
ATOM 2670 C C . PHE A 1 342 ? -9.371 -14.650 0.843 1.00 70.12 342 PHE A C 1
ATOM 2672 O O . PHE A 1 342 ? -10.034 -13.746 1.351 1.00 70.12 342 PHE A O 1
ATOM 2679 N N . GLU A 1 343 ? -8.648 -15.496 1.569 1.00 65.12 343 GLU A N 1
ATOM 2680 C CA . GLU A 1 343 ? -8.485 -15.349 3.007 1.00 65.12 343 GLU A CA 1
ATOM 2681 C C . GLU A 1 343 ? -7.317 -14.401 3.312 1.00 65.12 343 GLU A C 1
ATOM 2683 O O . GLU A 1 343 ? -6.220 -14.593 2.800 1.00 65.12 343 GLU A O 1
ATOM 2688 N N . ASN A 1 344 ? -7.543 -13.380 4.145 1.00 68.00 344 ASN A N 1
ATOM 2689 C CA . ASN A 1 344 ? -6.529 -12.416 4.611 1.00 68.00 344 ASN A CA 1
ATOM 2690 C C . ASN A 1 344 ? -5.788 -11.625 3.509 1.00 68.00 344 ASN A C 1
ATOM 2692 O O . ASN A 1 344 ? -4.837 -10.910 3.818 1.00 68.00 344 ASN A O 1
ATOM 2696 N N . ALA A 1 345 ? -6.226 -11.706 2.250 1.00 80.19 345 ALA A N 1
ATOM 2697 C CA . ALA A 1 345 ? -5.713 -10.860 1.182 1.00 80.19 345 ALA A CA 1
ATOM 2698 C C . ALA A 1 345 ? -6.231 -9.429 1.314 1.00 80.19 345 ALA A C 1
ATOM 2700 O O . ALA A 1 345 ? -7.380 -9.192 1.701 1.00 80.19 345 ALA A O 1
ATOM 2701 N N . LEU A 1 346 ? -5.379 -8.479 0.947 1.00 79.12 346 LEU A N 1
ATOM 2702 C CA . LEU A 1 346 ? -5.634 -7.051 1.049 1.00 79.12 346 LEU A CA 1
ATOM 2703 C C . LEU A 1 346 ? -5.464 -6.394 -0.315 1.00 79.12 346 LEU A C 1
ATOM 2705 O O . LEU A 1 346 ? -4.599 -6.777 -1.094 1.00 79.12 346 LEU A O 1
ATOM 2709 N N . GLN A 1 347 ? -6.259 -5.369 -0.584 1.00 84.38 347 GLN A N 1
ATOM 2710 C CA . GLN A 1 347 ? -6.108 -4.495 -1.739 1.00 84.38 347 GLN A CA 1
ATOM 2711 C C . GLN A 1 347 ? -6.271 -3.032 -1.342 1.00 84.38 347 GLN A C 1
ATOM 2713 O O . GLN A 1 347 ? -7.020 -2.706 -0.422 1.00 84.38 347 GLN A O 1
ATOM 2718 N N . MET A 1 348 ? -5.631 -2.131 -2.074 1.00 83.19 348 MET A N 1
ATOM 2719 C CA . MET A 1 348 ? -5.895 -0.697 -1.998 1.00 83.19 348 MET A CA 1
ATOM 2720 C C . MET A 1 348 ? -5.492 0.005 -3.289 1.00 83.19 348 MET A C 1
ATOM 2722 O O . MET A 1 348 ? -4.809 -0.575 -4.124 1.00 83.19 348 MET A O 1
ATOM 2726 N N . ALA A 1 349 ? -5.884 1.264 -3.439 1.00 85.94 349 ALA A N 1
ATOM 2727 C CA . ALA A 1 349 ? -5.515 2.077 -4.583 1.00 85.94 349 ALA A CA 1
ATOM 2728 C C . ALA A 1 349 ? -5.163 3.508 -4.181 1.00 85.94 349 ALA A C 1
ATOM 2730 O O . ALA A 1 349 ? -5.766 4.093 -3.276 1.00 85.94 349 ALA A O 1
ATOM 2731 N N . ILE A 1 350 ? -4.207 4.081 -4.901 1.00 86.88 350 ILE A N 1
ATOM 2732 C CA . ILE A 1 350 ? -3.856 5.496 -4.876 1.00 86.88 350 ILE A CA 1
ATOM 2733 C C . ILE A 1 350 ? -4.244 6.060 -6.238 1.00 86.88 350 ILE A C 1
ATOM 2735 O O . ILE A 1 350 ? -3.764 5.597 -7.267 1.00 86.88 350 ILE A O 1
ATOM 2739 N N . SER A 1 351 ? -5.138 7.042 -6.254 1.00 88.12 351 SER A N 1
ATOM 2740 C CA . SER A 1 351 ? -5.620 7.676 -7.480 1.00 88.12 351 SER A CA 1
ATOM 2741 C C . SER A 1 351 ? -5.247 9.148 -7.488 1.00 88.12 351 SER A C 1
ATOM 2743 O O . SER A 1 351 ? -5.395 9.834 -6.476 1.00 88.12 351 SER A O 1
ATOM 2745 N N . TYR A 1 352 ? -4.804 9.651 -8.628 1.00 89.12 352 TYR A N 1
ATOM 2746 C CA . TYR A 1 352 ? -4.438 11.051 -8.804 1.00 89.12 352 TYR A CA 1
ATOM 2747 C C . TYR A 1 352 ? -4.591 11.460 -10.266 1.00 89.12 352 TYR A C 1
ATOM 2749 O O . TYR A 1 352 ? -4.870 10.640 -11.139 1.00 89.12 352 TYR A O 1
ATOM 2757 N N . GLU A 1 353 ? -4.421 12.747 -10.548 1.00 89.19 353 GLU A N 1
ATOM 2758 C CA . GLU A 1 353 ? -4.318 13.236 -11.917 1.00 89.19 353 GLU A CA 1
ATOM 2759 C C . GLU A 1 353 ? -2.904 13.768 -12.152 1.00 89.19 353 GLU A C 1
ATOM 2761 O O . GLU A 1 353 ? -2.423 14.599 -11.374 1.00 89.19 353 GLU A O 1
ATOM 2766 N N . LYS A 1 354 ? -2.253 13.317 -13.228 1.00 86.75 354 LYS A N 1
ATOM 2767 C CA . LYS A 1 354 ? -0.919 13.777 -13.645 1.00 86.75 354 LYS A CA 1
ATOM 2768 C C . LYS A 1 354 ? -1.049 14.615 -14.914 1.00 86.75 354 LYS A C 1
ATOM 2770 O O . LYS A 1 354 ? -1.852 14.291 -15.792 1.00 86.75 354 LYS A O 1
ATOM 2775 N N . LYS A 1 355 ? -0.308 15.719 -14.989 1.00 84.62 355 LYS A N 1
ATOM 2776 C CA . LYS A 1 355 ? -0.288 16.604 -16.157 1.00 84.62 355 LYS A CA 1
ATOM 2777 C C . LYS A 1 355 ? 0.183 15.815 -17.384 1.00 84.62 355 LYS A C 1
ATOM 2779 O O . LYS A 1 355 ? 1.193 15.123 -17.302 1.00 84.62 355 LYS A O 1
ATOM 2784 N N . GLY A 1 356 ? -0.558 15.913 -18.483 1.00 77.94 356 GLY A N 1
ATOM 2785 C CA . GLY A 1 356 ? -0.228 15.266 -19.747 1.00 77.94 356 GLY A CA 1
ATOM 2786 C C . GLY A 1 356 ? 0.965 15.922 -20.441 1.00 77.94 356 GLY A C 1
ATOM 2787 O O . GLY A 1 356 ? 1.316 17.073 -20.170 1.00 77.94 356 GLY A O 1
ATOM 2788 N N . TYR A 1 357 ? 1.595 15.184 -21.354 1.00 71.69 357 TYR A N 1
ATOM 2789 C CA . TYR A 1 357 ? 2.746 15.683 -22.113 1.00 71.69 357 TYR A CA 1
ATOM 2790 C C . TYR A 1 357 ? 2.296 16.562 -23.285 1.00 71.69 357 TYR A C 1
ATOM 2792 O O . TYR A 1 357 ? 2.842 17.640 -23.520 1.00 71.69 357 TYR A O 1
ATOM 2800 N N . GLN A 1 358 ? 1.273 16.109 -24.019 1.00 65.38 358 GLN A N 1
ATOM 2801 C CA . GLN A 1 358 ? 0.816 16.758 -25.254 1.00 65.38 358 GLN A CA 1
ATOM 2802 C C . GLN A 1 358 ? -0.133 17.942 -25.012 1.00 65.38 358 GLN A C 1
ATOM 2804 O O . GLN A 1 358 ? -0.448 18.687 -25.944 1.00 65.38 358 GLN A O 1
ATOM 2809 N N . SER A 1 359 ? -0.624 18.121 -23.782 1.00 68.69 359 SER A N 1
ATOM 2810 C CA . SER A 1 359 ? -1.602 19.154 -23.444 1.00 68.69 359 SER A CA 1
ATOM 2811 C C . SER A 1 359 ? -1.491 19.609 -21.985 1.00 68.69 359 SER A C 1
ATOM 2813 O O . SER A 1 359 ? -0.898 18.939 -21.150 1.00 68.69 359 SER A O 1
ATOM 2815 N N . ASP A 1 360 ? -2.116 20.742 -21.652 1.00 73.25 360 ASP A N 1
ATOM 2816 C CA . ASP A 1 360 ? -2.288 21.178 -20.256 1.00 73.25 360 ASP A CA 1
ATOM 2817 C C . ASP A 1 360 ? -3.376 20.375 -19.501 1.00 73.25 360 ASP A C 1
ATOM 2819 O O . ASP A 1 360 ? -3.800 20.765 -18.407 1.00 73.25 360 ASP A O 1
ATOM 2823 N N . GLU A 1 361 ? -3.877 19.284 -20.089 1.00 84.81 361 GLU A N 1
ATOM 2824 C CA . GLU A 1 361 ? -4.837 18.388 -19.454 1.00 84.81 361 GLU A CA 1
ATOM 2825 C C . GLU A 1 361 ? -4.173 17.583 -18.334 1.00 84.81 361 GLU A C 1
ATOM 2827 O O . GLU A 1 361 ? -2.972 17.329 -18.333 1.00 84.81 361 GLU A O 1
ATOM 2832 N N . TYR A 1 362 ? -4.971 17.206 -17.344 1.00 86.31 362 TYR A N 1
ATOM 2833 C CA . TYR A 1 362 ? -4.554 16.346 -16.247 1.00 86.31 362 TYR A CA 1
ATOM 2834 C C . TYR A 1 362 ? -5.319 15.039 -16.394 1.00 86.31 362 TYR A C 1
ATOM 2836 O O . TYR A 1 362 ? -6.547 15.029 -16.275 1.00 86.31 362 TYR A O 1
ATOM 2844 N N . LEU A 1 363 ? -4.595 13.963 -16.683 1.00 85.94 363 LEU A N 1
ATOM 2845 C CA . LEU A 1 363 ? -5.185 12.663 -16.964 1.00 85.94 363 LEU A CA 1
ATOM 2846 C C . LEU A 1 363 ? -5.174 11.775 -15.717 1.00 85.94 363 LEU A C 1
ATOM 2848 O O . LEU A 1 363 ? -4.220 11.836 -14.932 1.00 85.94 363 LEU A O 1
ATOM 2852 N N . PRO A 1 364 ? -6.205 10.931 -15.531 1.00 87.50 364 PRO A N 1
ATOM 2853 C CA . PRO A 1 364 ? -6.252 10.001 -14.414 1.00 87.50 364 PRO A CA 1
ATOM 2854 C C . PRO A 1 364 ? -5.067 9.030 -14.402 1.00 87.50 364 PRO A C 1
ATOM 2856 O O . PRO A 1 364 ? -4.601 8.555 -15.448 1.00 87.50 364 PRO A O 1
ATOM 2859 N N . ARG A 1 365 ? -4.623 8.723 -13.186 1.00 89.25 365 ARG A N 1
ATOM 2860 C CA . ARG A 1 365 ? -3.655 7.686 -12.842 1.00 89.25 365 ARG A CA 1
ATOM 2861 C C . ARG A 1 365 ? -4.160 6.915 -11.630 1.00 89.25 365 ARG A C 1
ATOM 2863 O O . ARG A 1 365 ? -4.730 7.509 -10.711 1.00 89.25 365 ARG A O 1
ATOM 2870 N N . VAL A 1 366 ? -3.953 5.604 -11.644 1.00 91.00 366 VAL A N 1
ATOM 2871 C CA . VAL A 1 366 ? -4.271 4.720 -10.519 1.00 91.00 366 VAL A CA 1
ATOM 2872 C C . VAL A 1 366 ? -3.092 3.786 -10.293 1.00 91.00 366 VAL A C 1
ATOM 2874 O O . VAL A 1 366 ? -2.646 3.137 -11.230 1.00 91.00 366 VAL A O 1
ATOM 2877 N N . GLU A 1 367 ? -2.629 3.708 -9.052 1.00 92.38 367 GLU A N 1
ATOM 2878 C CA . GLU A 1 367 ? -1.690 2.702 -8.557 1.00 92.38 367 GLU A CA 1
ATOM 2879 C C . GLU A 1 367 ? -2.435 1.807 -7.564 1.00 92.38 367 GLU A C 1
ATOM 2881 O O . GLU A 1 367 ? -2.737 2.230 -6.446 1.00 92.38 367 GLU A O 1
ATOM 2886 N N . ALA A 1 368 ? -2.784 0.594 -7.984 1.00 92.75 368 ALA A N 1
ATOM 2887 C CA . ALA A 1 368 ? -3.464 -0.398 -7.163 1.00 92.75 368 ALA A CA 1
ATOM 2888 C C . ALA A 1 368 ? -2.478 -1.455 -6.652 1.00 92.75 368 ALA A C 1
ATOM 2890 O O . ALA A 1 368 ? -1.649 -1.964 -7.400 1.00 92.75 368 ALA A O 1
ATOM 2891 N N . LEU A 1 369 ? -2.597 -1.792 -5.372 1.00 93.25 369 LEU A N 1
ATOM 2892 C CA . LEU A 1 369 ? -1.833 -2.835 -4.695 1.00 93.25 369 LEU A CA 1
ATOM 2893 C C . LEU A 1 369 ? -2.800 -3.954 -4.315 1.00 93.25 369 LEU A C 1
ATOM 2895 O O . LEU A 1 369 ? -3.861 -3.671 -3.759 1.00 93.25 369 LEU A O 1
ATOM 2899 N N . CYS A 1 370 ? -2.443 -5.206 -4.574 1.00 94.00 370 CYS A N 1
ATOM 2900 C CA . CYS A 1 370 ? -3.209 -6.387 -4.187 1.00 94.00 370 CYS A CA 1
ATOM 2901 C C . CYS A 1 370 ? -2.246 -7.444 -3.639 1.00 94.00 370 CYS A C 1
ATOM 2903 O O . CYS A 1 370 ? -1.447 -8.011 -4.379 1.00 94.00 370 CYS A O 1
ATOM 2905 N N . TYR A 1 371 ? -2.266 -7.659 -2.324 1.00 93.44 371 TYR A N 1
ATOM 2906 C CA . TYR A 1 371 ? -1.378 -8.601 -1.649 1.00 93.44 371 TYR A CA 1
ATOM 2907 C C . TYR A 1 371 ? -2.169 -9.829 -1.216 1.00 93.44 371 TYR A C 1
ATOM 2909 O O . TYR A 1 371 ? -3.120 -9.723 -0.436 1.00 93.44 371 TYR A O 1
ATOM 2917 N N . ILE A 1 372 ? -1.769 -10.994 -1.716 1.00 91.44 372 ILE A N 1
ATOM 2918 C CA . ILE A 1 372 ? -2.489 -12.256 -1.541 1.00 91.44 372 ILE A CA 1
ATOM 2919 C C . ILE A 1 372 ? -1.579 -13.243 -0.802 1.00 91.44 372 ILE A C 1
ATOM 2921 O O . ILE A 1 372 ? -0.561 -13.641 -1.367 1.00 91.44 372 ILE A O 1
ATOM 2925 N N . PRO A 1 373 ? -1.913 -13.664 0.432 1.00 87.56 373 PRO A N 1
ATOM 2926 C CA . PRO A 1 373 ? -1.161 -14.698 1.133 1.00 87.56 373 PRO A CA 1
ATOM 2927 C C . PRO A 1 373 ? -1.070 -15.983 0.306 1.00 87.56 373 PRO A C 1
ATOM 2929 O O . PRO A 1 373 ? -2.072 -16.464 -0.228 1.00 87.56 373 PRO A O 1
ATOM 2932 N N . ILE A 1 374 ? 0.131 -16.544 0.225 1.00 87.69 374 ILE A N 1
ATOM 2933 C CA . ILE A 1 374 ? 0.379 -17.893 -0.294 1.00 87.69 374 ILE A CA 1
ATOM 2934 C C . ILE A 1 374 ? 0.335 -18.874 0.882 1.00 87.69 374 ILE A C 1
ATOM 2936 O O . ILE A 1 374 ? -0.324 -19.910 0.807 1.00 87.69 374 ILE A O 1
ATOM 2940 N N . ASP A 1 375 ? 0.994 -18.509 1.983 1.00 79.75 375 ASP A N 1
ATOM 2941 C CA . ASP A 1 375 ? 0.957 -19.178 3.281 1.00 79.75 375 ASP A CA 1
ATOM 2942 C C . ASP A 1 375 ? 1.259 -18.165 4.410 1.00 79.75 375 ASP A C 1
ATOM 2944 O O . ASP A 1 375 ? 1.154 -16.955 4.206 1.00 79.75 375 ASP A O 1
ATOM 2948 N N . ASP A 1 376 ? 1.594 -18.646 5.613 1.00 72.81 376 ASP A N 1
ATOM 2949 C CA . ASP A 1 376 ? 1.913 -17.793 6.769 1.00 72.81 376 ASP A CA 1
ATOM 2950 C C . ASP A 1 376 ? 3.237 -17.014 6.594 1.00 72.81 376 ASP A C 1
ATOM 2952 O O . ASP A 1 376 ? 3.501 -16.062 7.320 1.00 72.81 376 ASP A O 1
ATOM 2956 N N . THR A 1 377 ? 4.090 -17.407 5.646 1.00 79.19 377 THR A N 1
ATOM 2957 C CA . THR A 1 377 ? 5.426 -16.837 5.422 1.00 79.19 377 THR A CA 1
ATOM 2958 C C . THR A 1 377 ? 5.509 -16.029 4.133 1.00 79.19 377 THR A C 1
ATOM 2960 O O . THR A 1 377 ? 6.251 -15.053 4.089 1.00 79.19 377 THR A O 1
ATOM 2963 N N . PHE A 1 378 ? 4.765 -16.391 3.092 1.00 88.56 378 PHE A N 1
ATOM 2964 C CA . PHE A 1 378 ? 4.885 -15.783 1.770 1.00 88.56 378 PHE A CA 1
ATOM 2965 C C . PHE A 1 378 ? 3.570 -15.199 1.273 1.00 88.56 378 PHE A C 1
ATOM 2967 O O . PHE A 1 378 ? 2.481 -15.703 1.552 1.00 88.56 378 PHE A O 1
ATOM 2974 N N . TYR A 1 379 ? 3.675 -14.154 0.461 1.00 92.00 379 TYR A N 1
ATOM 2975 C CA . TYR A 1 379 ? 2.546 -13.545 -0.224 1.00 92.00 379 TYR A CA 1
ATOM 2976 C C . TYR A 1 379 ? 2.923 -13.136 -1.646 1.00 92.00 379 TYR A C 1
ATOM 2978 O O . TYR A 1 379 ? 4.076 -12.843 -1.954 1.00 92.00 379 TYR A O 1
ATOM 2986 N N . LEU A 1 380 ? 1.924 -13.113 -2.519 1.00 94.50 380 LEU A N 1
ATOM 2987 C CA . LEU A 1 380 ? 2.011 -12.503 -3.834 1.00 94.50 380 LEU A CA 1
ATOM 2988 C C . LEU A 1 380 ? 1.758 -10.999 -3.690 1.00 94.50 380 LEU A C 1
ATOM 2990 O O . LEU A 1 380 ? 0.666 -10.605 -3.275 1.00 94.50 380 LEU A O 1
ATOM 2994 N N . ALA A 1 381 ? 2.737 -10.176 -4.049 1.00 95.06 381 ALA A N 1
ATOM 2995 C CA . ALA A 1 381 ? 2.617 -8.730 -4.162 1.00 95.06 381 ALA A CA 1
ATOM 2996 C C . ALA A 1 381 ? 2.288 -8.362 -5.615 1.00 95.06 381 ALA A C 1
ATOM 2998 O O . ALA A 1 381 ? 3.157 -8.415 -6.481 1.00 95.06 381 ALA A O 1
ATOM 2999 N N . LEU A 1 382 ? 1.031 -8.014 -5.893 1.00 95.81 382 LEU A N 1
ATOM 3000 C CA . LEU A 1 382 ? 0.592 -7.554 -7.209 1.00 95.81 382 LEU A CA 1
ATOM 3001 C C . LEU A 1 382 ? 0.442 -6.028 -7.207 1.00 95.81 382 LEU A C 1
ATOM 3003 O O . LEU A 1 382 ? -0.360 -5.482 -6.445 1.00 95.81 382 LEU A O 1
ATOM 3007 N N . GLU A 1 383 ? 1.167 -5.347 -8.087 1.00 94.62 383 GLU A N 1
ATOM 3008 C CA . GLU A 1 383 ? 1.028 -3.914 -8.346 1.00 94.62 383 GLU A CA 1
ATOM 3009 C C . GLU A 1 383 ? 0.463 -3.686 -9.749 1.00 94.62 383 GLU A C 1
ATOM 3011 O O . GLU A 1 383 ? 0.961 -4.236 -10.731 1.00 94.62 383 GLU A O 1
ATOM 3016 N N . ILE A 1 384 ? -0.574 -2.858 -9.849 1.00 93.94 384 ILE A N 1
ATOM 3017 C CA . ILE A 1 384 ? -1.230 -2.510 -11.109 1.00 93.94 384 ILE A CA 1
ATOM 3018 C C . ILE A 1 384 ? -1.207 -0.996 -11.263 1.00 93.94 384 ILE A C 1
ATOM 3020 O O . ILE A 1 384 ? -1.720 -0.270 -10.411 1.00 93.94 384 ILE A O 1
ATOM 3024 N N . PHE A 1 385 ? -0.661 -0.517 -12.373 1.00 91.25 385 PHE A N 1
ATOM 3025 C CA . PHE A 1 385 ? -0.674 0.894 -12.727 1.00 91.25 385 PHE A CA 1
ATOM 3026 C C . PHE A 1 385 ? -1.527 1.132 -13.974 1.00 91.25 385 PHE A C 1
ATOM 3028 O O . PHE A 1 385 ? -1.381 0.453 -14.990 1.00 91.25 385 PHE A O 1
ATOM 3035 N N . LEU A 1 386 ? -2.422 2.118 -13.889 1.00 90.25 386 LEU A N 1
ATOM 3036 C CA . LEU A 1 386 ? -3.311 2.528 -14.972 1.00 90.25 386 LEU A CA 1
ATOM 3037 C C . LEU A 1 386 ? -2.950 3.935 -15.451 1.00 90.25 386 LEU A C 1
ATOM 3039 O O . LEU A 1 386 ? -2.994 4.895 -14.674 1.00 90.25 386 LEU A O 1
ATOM 3043 N N . SER A 1 387 ? -2.678 4.070 -16.752 1.00 82.44 387 SER A N 1
ATOM 3044 C CA . SER A 1 387 ? -2.411 5.349 -17.413 1.00 82.44 387 SER A CA 1
ATOM 3045 C C . SER A 1 387 ? -3.431 5.657 -18.499 1.00 82.44 387 SER A C 1
ATOM 3047 O O . SER A 1 387 ? -3.446 5.046 -19.563 1.00 82.44 387 SER A O 1
ATOM 3049 N N . TYR A 1 388 ? -4.238 6.695 -18.274 1.00 76.88 388 TYR A N 1
ATOM 3050 C CA . TYR A 1 388 ? -5.188 7.176 -19.279 1.00 76.88 388 TYR A CA 1
ATOM 3051 C C . TYR A 1 388 ? -4.543 7.972 -20.427 1.00 76.88 388 TYR A C 1
ATOM 3053 O O . TYR A 1 388 ? -5.231 8.278 -21.394 1.00 76.88 388 TYR A O 1
ATOM 3061 N N . GLU A 1 389 ? -3.244 8.294 -20.361 1.00 75.38 389 GLU A N 1
ATOM 3062 C CA . GLU A 1 389 ? -2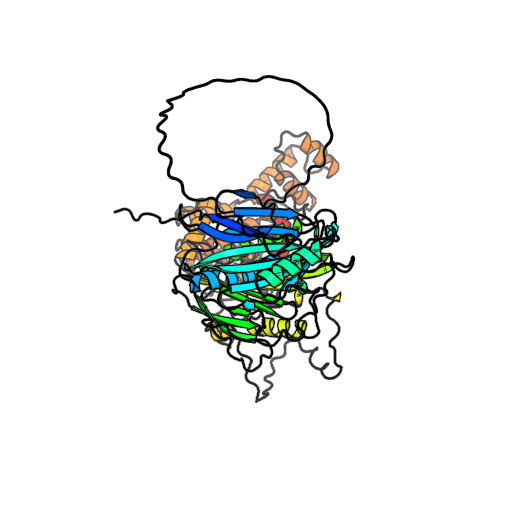.522 8.885 -21.512 1.00 75.38 389 GLU A CA 1
ATOM 3063 C C . GLU A 1 389 ? -2.329 7.851 -22.625 1.00 75.38 389 GLU A C 1
ATOM 3065 O O . GLU A 1 389 ? -2.395 8.179 -23.804 1.00 75.38 389 GLU A O 1
ATOM 3070 N N . GLN A 1 390 ? -2.148 6.590 -22.234 1.00 73.38 390 GLN A N 1
ATOM 3071 C CA . GLN A 1 390 ? -1.939 5.457 -23.131 1.00 73.38 390 GLN A CA 1
ATOM 3072 C C . GLN A 1 390 ? -3.221 4.621 -23.284 1.00 73.38 390 GLN A C 1
ATOM 3074 O O . GLN A 1 390 ? -3.162 3.473 -23.720 1.00 73.38 390 GLN A O 1
ATOM 3079 N N . LYS A 1 391 ? -4.385 5.186 -22.916 1.00 79.19 391 LYS A N 1
ATOM 3080 C CA . LYS A 1 391 ? -5.678 4.514 -23.070 1.00 79.19 391 LYS A CA 1
ATOM 3081 C C . LYS A 1 391 ? -6.038 4.393 -24.547 1.00 79.19 391 LYS A C 1
ATOM 3083 O O . LYS A 1 391 ? -6.067 5.381 -25.280 1.00 79.19 391 LYS A O 1
ATOM 3088 N N . ASP A 1 392 ? -6.425 3.192 -24.944 1.00 82.62 392 ASP A N 1
ATOM 3089 C CA . ASP A 1 392 ? -6.971 2.885 -26.256 1.00 82.62 392 ASP A CA 1
ATOM 3090 C C . ASP A 1 392 ? -8.292 2.099 -26.145 1.00 82.62 392 ASP A C 1
ATOM 3092 O O . ASP A 1 392 ? -8.943 2.058 -25.096 1.00 82.62 392 ASP A O 1
ATOM 3096 N N . ALA A 1 393 ? -8.750 1.531 -27.264 1.00 83.38 393 ALA A N 1
ATOM 3097 C CA . ALA A 1 393 ? -10.014 0.801 -27.325 1.00 83.38 393 ALA A CA 1
ATOM 3098 C C . ALA A 1 393 ? -10.005 -0.525 -26.536 1.00 83.38 393 ALA A C 1
ATOM 3100 O O . ALA A 1 393 ? -11.082 -1.054 -26.254 1.00 83.38 393 ALA A O 1
ATOM 3101 N N . ALA A 1 394 ? -8.831 -1.066 -26.200 1.00 89.31 394 ALA A N 1
ATOM 3102 C CA . ALA A 1 394 ? -8.664 -2.349 -25.526 1.00 89.31 394 ALA A CA 1
ATOM 3103 C C . ALA A 1 394 ? -8.363 -2.209 -24.022 1.00 89.31 394 ALA A C 1
ATOM 3105 O O . ALA A 1 394 ? -8.668 -3.136 -23.272 1.00 89.31 394 ALA A O 1
ATOM 3106 N N . THR A 1 395 ? -7.884 -1.049 -23.552 1.00 89.06 395 THR A N 1
ATOM 3107 C CA . THR A 1 395 ? -7.600 -0.767 -22.127 1.00 89.06 395 THR A CA 1
ATOM 3108 C C . THR A 1 395 ? -8.721 -1.214 -21.186 1.00 89.06 395 THR A C 1
ATOM 3110 O O . THR A 1 395 ? -8.482 -1.944 -20.226 1.00 89.06 395 THR A O 1
ATOM 3113 N N . ASP A 1 396 ? -9.970 -0.829 -21.471 1.00 90.31 396 ASP A N 1
ATOM 3114 C CA . ASP A 1 396 ? -11.103 -1.152 -20.595 1.00 90.31 396 ASP A CA 1
ATOM 3115 C C . ASP A 1 396 ? -11.390 -2.668 -20.551 1.00 90.31 396 ASP A C 1
ATOM 3117 O O . ASP A 1 396 ? -11.923 -3.163 -19.560 1.00 90.31 396 ASP A O 1
ATOM 3121 N N . ALA A 1 397 ? -11.045 -3.421 -21.601 1.00 91.88 397 ALA A N 1
ATOM 3122 C CA . ALA A 1 397 ? -11.191 -4.876 -21.617 1.00 91.88 397 ALA A CA 1
ATOM 3123 C C . ALA A 1 397 ? -10.116 -5.558 -20.757 1.00 91.88 397 ALA A C 1
ATOM 3125 O O . ALA A 1 397 ? -10.453 -6.437 -19.965 1.00 91.88 397 ALA A O 1
ATOM 3126 N N . VAL A 1 398 ? -8.863 -5.094 -20.835 1.00 93.81 398 VAL A N 1
ATOM 3127 C CA . VAL A 1 398 ? -7.763 -5.572 -19.978 1.00 93.81 398 VAL A CA 1
ATOM 3128 C C . VAL A 1 398 ? -8.088 -5.340 -18.499 1.00 93.81 398 VAL A C 1
ATOM 3130 O O . VAL A 1 398 ? -7.952 -6.255 -17.687 1.00 93.81 398 VAL A O 1
ATOM 3133 N N . ILE A 1 399 ? -8.606 -4.155 -18.146 1.00 93.62 399 ILE A N 1
ATOM 3134 C CA . ILE A 1 399 ? -9.020 -3.843 -16.767 1.00 93.62 399 ILE A CA 1
ATOM 3135 C C . ILE A 1 399 ? -10.100 -4.824 -16.284 1.00 93.62 399 ILE A C 1
ATOM 3137 O O . ILE A 1 399 ? -9.964 -5.387 -15.201 1.00 93.62 399 ILE A O 1
ATOM 3141 N N . ARG A 1 400 ? -11.143 -5.093 -17.086 1.00 93.19 400 ARG A N 1
ATOM 3142 C CA . ARG A 1 400 ? -12.213 -6.043 -16.710 1.00 93.19 400 ARG A CA 1
ATOM 3143 C C . ARG A 1 400 ? -11.695 -7.462 -16.496 1.00 93.19 400 ARG A C 1
ATOM 3145 O O . ARG A 1 400 ? -12.184 -8.167 -15.612 1.00 93.19 400 ARG A O 1
ATOM 3152 N N . GLU A 1 401 ? -10.741 -7.899 -17.311 1.00 96.12 401 GLU A N 1
ATOM 3153 C CA . GLU A 1 401 ? -10.123 -9.213 -17.150 1.00 96.12 401 GLU A CA 1
ATOM 3154 C C . GLU A 1 401 ? -9.304 -9.295 -15.856 1.00 96.12 401 GLU A C 1
ATOM 3156 O O . GLU A 1 401 ? -9.429 -10.284 -15.134 1.00 96.12 401 GLU A O 1
ATOM 3161 N N . LEU A 1 402 ? -8.564 -8.242 -15.494 1.00 95.25 402 LEU A N 1
ATOM 3162 C CA . LEU A 1 402 ? -7.858 -8.157 -14.208 1.00 95.25 402 LEU A CA 1
ATOM 3163 C C . LEU A 1 402 ? -8.817 -8.162 -13.011 1.00 95.25 402 LEU A C 1
ATOM 3165 O O . LEU A 1 402 ? -8.613 -8.931 -12.071 1.00 95.25 402 LEU A O 1
ATOM 3169 N N . GLU A 1 403 ? -9.887 -7.365 -13.056 1.00 92.94 403 GLU A N 1
ATOM 3170 C CA . GLU A 1 403 ? -10.938 -7.367 -12.028 1.00 92.94 403 GLU A CA 1
ATOM 3171 C C . GLU A 1 403 ? -11.558 -8.760 -11.865 1.00 92.94 403 GLU A C 1
ATOM 3173 O O . GLU A 1 403 ? -11.736 -9.240 -10.747 1.00 92.94 403 GLU A O 1
ATOM 3178 N N . THR A 1 404 ? -11.815 -9.459 -12.976 1.00 91.88 404 THR A N 1
ATOM 3179 C CA . THR A 1 404 ? -12.357 -10.827 -12.959 1.00 91.88 404 THR A CA 1
ATOM 3180 C C . THR A 1 404 ? -11.350 -11.832 -12.395 1.00 91.88 404 THR A C 1
ATOM 3182 O O . THR A 1 404 ? -11.721 -12.690 -11.597 1.00 91.88 404 THR A O 1
ATOM 3185 N N . ALA A 1 405 ? -10.078 -11.744 -12.795 1.00 93.81 405 ALA A N 1
ATOM 3186 C CA . ALA A 1 405 ? -9.025 -12.661 -12.364 1.00 93.81 405 ALA A CA 1
ATOM 3187 C C . ALA A 1 405 ? -8.709 -12.533 -10.865 1.00 93.81 405 ALA A C 1
ATOM 3189 O O . ALA A 1 405 ? -8.518 -13.551 -10.195 1.00 93.81 405 ALA A O 1
ATOM 3190 N N . TYR A 1 406 ? -8.686 -11.306 -10.336 1.00 92.38 406 TYR A N 1
ATOM 3191 C CA . TYR A 1 406 ? -8.216 -11.012 -8.979 1.00 92.38 406 TYR A CA 1
ATOM 3192 C C . TYR A 1 406 ? -9.312 -10.596 -7.990 1.00 92.38 406 TYR A C 1
ATOM 3194 O O . TYR A 1 406 ? -9.035 -10.523 -6.799 1.00 92.38 406 TYR A O 1
ATOM 3202 N N . GLY A 1 407 ? -10.544 -10.335 -8.435 1.00 85.50 407 GLY A N 1
ATOM 3203 C CA . GLY A 1 407 ? -11.638 -9.888 -7.562 1.00 85.50 407 GLY A CA 1
ATOM 3204 C C . GLY A 1 407 ? -11.519 -8.430 -7.099 1.00 85.50 407 GLY A C 1
ATOM 3205 O O . GLY A 1 407 ? -12.168 -8.034 -6.133 1.00 85.50 407 GLY A O 1
ATOM 3206 N N . ILE A 1 408 ? -10.684 -7.632 -7.759 1.00 85.25 408 ILE A N 1
ATOM 3207 C CA . ILE A 1 408 ? -10.470 -6.208 -7.464 1.00 85.25 408 ILE A CA 1
ATOM 3208 C C . ILE A 1 408 ? -11.471 -5.322 -8.233 1.00 85.25 408 ILE A C 1
ATOM 3210 O O . ILE A 1 408 ? -12.072 -5.778 -9.200 1.00 85.25 408 ILE A O 1
ATOM 3214 N N . ASP A 1 409 ? -11.649 -4.064 -7.814 1.00 82.00 409 ASP A N 1
ATOM 3215 C CA . ASP A 1 409 ? -12.518 -3.067 -8.480 1.00 82.00 409 ASP A CA 1
ATOM 3216 C C . ASP A 1 409 ? -11.685 -1.832 -8.852 1.00 82.00 409 ASP A C 1
ATOM 3218 O O . ASP A 1 409 ? -11.539 -0.889 -8.073 1.00 82.00 409 ASP A O 1
ATOM 3222 N N . LEU A 1 410 ? -11.060 -1.886 -10.025 1.00 87.69 410 LEU A N 1
ATOM 3223 C CA . LEU A 1 410 ? -10.166 -0.861 -10.556 1.00 87.69 410 LEU A CA 1
ATOM 3224 C C . LEU A 1 410 ? -10.946 0.322 -11.143 1.00 87.69 410 LEU A C 1
ATOM 3226 O O . LEU A 1 410 ? -10.527 1.476 -10.991 1.00 87.69 410 LEU A O 1
ATOM 3230 N N . PHE A 1 411 ? -12.094 0.071 -11.784 1.00 84.62 411 PHE A N 1
ATOM 3231 C CA . PHE A 1 411 ? -12.915 1.134 -12.374 1.00 84.62 411 PHE A CA 1
ATOM 3232 C C . PHE A 1 411 ? -13.459 2.109 -11.338 1.00 84.62 411 PHE A C 1
ATOM 3234 O O . PHE A 1 411 ? -13.601 3.292 -11.653 1.00 84.62 411 PHE A O 1
ATOM 3241 N N . LYS A 1 412 ? -13.703 1.661 -10.103 1.00 81.62 412 LYS A N 1
ATOM 3242 C CA . LYS A 1 412 ? -14.083 2.532 -8.984 1.00 81.62 412 LYS A CA 1
ATOM 3243 C C . LYS A 1 412 ? -13.095 3.671 -8.728 1.00 81.62 412 LYS A C 1
ATOM 3245 O O . LYS A 1 412 ? -13.505 4.730 -8.256 1.00 81.62 412 LYS A O 1
ATOM 3250 N N . TYR A 1 413 ? -11.814 3.471 -9.027 1.00 78.62 413 TYR A N 1
ATOM 3251 C CA . TYR A 1 413 ? -10.766 4.477 -8.824 1.00 78.62 413 TYR A CA 1
ATOM 3252 C C . TYR A 1 413 ? -10.500 5.325 -10.072 1.00 78.62 413 TYR A C 1
ATOM 3254 O O . TYR A 1 413 ? -9.776 6.319 -10.013 1.00 78.62 413 TYR A O 1
ATOM 3262 N N . CYS A 1 414 ? -11.108 4.963 -11.201 1.00 73.19 414 CYS A N 1
ATOM 3263 C CA . CYS A 1 414 ? -11.064 5.736 -12.429 1.00 73.19 414 CYS A CA 1
ATOM 3264 C C . CYS A 1 414 ? -12.175 6.801 -12.404 1.00 73.19 414 CYS A C 1
ATOM 3266 O O . CYS A 1 414 ? -13.351 6.468 -12.281 1.00 73.19 414 CYS A O 1
ATOM 3268 N N . ASN A 1 415 ? -11.818 8.085 -12.526 1.00 58.28 415 ASN A N 1
ATOM 3269 C CA . ASN A 1 415 ? -12.763 9.214 -12.482 1.00 58.28 415 ASN A CA 1
ATOM 3270 C C . ASN A 1 415 ? -14.011 8.999 -13.375 1.00 58.28 415 ASN A C 1
ATOM 3272 O O . ASN A 1 415 ? -13.880 8.705 -14.564 1.00 58.28 415 ASN A O 1
ATOM 3276 N N . GLU A 1 416 ? -15.211 9.276 -12.839 1.00 49.91 416 GLU A N 1
ATOM 3277 C CA . GLU A 1 416 ? -16.517 9.123 -13.524 1.00 49.91 416 GLU A CA 1
ATOM 3278 C C . GLU A 1 416 ? -16.604 9.851 -14.884 1.00 49.91 416 GLU A C 1
ATOM 3280 O O . GLU A 1 416 ? -17.370 9.457 -15.759 1.00 49.91 416 GLU A O 1
ATOM 3285 N N . GLN A 1 417 ? -15.805 10.905 -15.103 1.00 42.91 417 GLN A N 1
ATOM 3286 C CA . GLN A 1 417 ? -15.770 11.649 -16.372 1.00 42.91 417 GLN A CA 1
ATOM 3287 C C . GLN A 1 417 ? -15.113 10.896 -17.540 1.00 42.91 417 GLN A C 1
ATOM 3289 O O . GLN A 1 417 ? -15.352 11.267 -18.686 1.00 42.91 417 GLN A O 1
ATOM 3294 N N . TYR A 1 418 ? -14.324 9.853 -17.272 1.00 47.16 418 TYR A N 1
ATOM 3295 C CA . TYR A 1 418 ? -13.630 9.056 -18.295 1.00 47.16 418 TYR A CA 1
ATOM 3296 C C . TYR A 1 418 ? -14.269 7.674 -18.509 1.00 47.16 418 TYR A C 1
ATOM 3298 O O . TYR A 1 418 ? -13.791 6.875 -19.318 1.00 47.16 418 TYR A O 1
ATOM 3306 N N . GLN A 1 419 ? -15.387 7.412 -17.824 1.00 47.00 419 GLN A N 1
ATOM 3307 C CA . GLN A 1 419 ? -16.213 6.218 -17.967 1.00 47.00 419 GLN A CA 1
ATOM 3308 C C . GLN A 1 419 ? -17.237 6.354 -19.114 1.00 47.00 419 GLN A C 1
ATOM 3310 O O . GLN A 1 419 ? -18.405 6.047 -18.923 1.00 47.00 419 GLN A O 1
ATOM 3315 N N . THR A 1 420 ? -16.857 6.801 -20.317 1.00 36.34 420 THR A N 1
ATOM 3316 C CA . THR A 1 420 ? -17.714 6.642 -21.516 1.00 36.34 420 THR A CA 1
ATOM 3317 C C . THR A 1 420 ? -16.917 6.720 -22.818 1.00 36.34 420 THR A C 1
ATOM 3319 O O . THR A 1 420 ? -16.407 7.789 -23.127 1.00 36.34 420 THR A O 1
ATOM 3322 N N . ASP A 1 421 ? -16.882 5.619 -23.586 1.00 32.59 421 ASP A N 1
ATOM 3323 C CA . ASP A 1 421 ? -17.128 5.600 -25.051 1.00 32.59 421 ASP A CA 1
ATOM 3324 C C . ASP A 1 421 ? -17.171 4.172 -25.663 1.00 32.59 421 ASP A C 1
ATOM 3326 O O . ASP A 1 421 ? -16.804 3.941 -26.812 1.00 32.59 421 ASP A O 1
ATOM 3330 N N . ALA A 1 422 ? -17.705 3.188 -24.927 1.00 32.75 422 ALA A N 1
ATOM 3331 C CA . ALA A 1 422 ? -18.015 1.857 -25.467 1.00 32.75 422 ALA A CA 1
ATOM 3332 C C . ALA A 1 422 ? -19.397 1.359 -25.010 1.00 32.75 422 ALA A C 1
ATOM 3334 O O . ALA A 1 422 ? -19.557 0.244 -24.523 1.00 32.75 422 ALA A O 1
ATOM 3335 N N . LEU A 1 423 ? -20.430 2.191 -25.166 1.00 31.42 423 LEU A N 1
ATOM 3336 C CA . LEU A 1 423 ? -21.814 1.712 -25.153 1.00 31.42 423 LEU A CA 1
ATOM 3337 C C . LEU A 1 423 ? -22.256 1.463 -26.597 1.00 31.42 423 LEU A C 1
ATOM 3339 O O . LEU A 1 423 ? -22.910 2.299 -27.220 1.00 31.42 423 LEU A O 1
ATOM 3343 N N . ASP A 1 424 ? -21.907 0.289 -27.126 1.00 31.55 424 ASP A N 1
ATOM 3344 C CA . ASP A 1 424 ? -22.667 -0.296 -28.229 1.00 31.55 424 ASP A CA 1
ATOM 3345 C C . ASP A 1 424 ? -24.105 -0.547 -27.716 1.00 31.55 424 ASP A C 1
ATOM 3347 O O . ASP A 1 424 ? -24.284 -1.266 -26.723 1.00 31.55 424 ASP A O 1
ATOM 3351 N N . PRO A 1 425 ? -25.160 0.021 -28.338 1.00 27.22 425 PRO A N 1
ATOM 3352 C CA . PRO A 1 425 ? -26.547 -0.135 -27.885 1.00 27.22 425 PRO A CA 1
ATOM 3353 C C . PRO A 1 425 ? -27.074 -1.583 -27.885 1.00 27.22 425 PRO A C 1
ATOM 3355 O O . PRO A 1 425 ? -28.241 -1.807 -27.557 1.00 27.22 425 PRO A O 1
ATOM 3358 N N . GLY A 1 426 ? -26.254 -2.567 -28.266 1.00 29.36 426 GLY A N 1
ATOM 3359 C CA . GLY A 1 426 ? -26.581 -3.989 -28.273 1.00 29.36 426 GLY A CA 1
ATOM 3360 C C . GLY A 1 426 ? -26.564 -4.695 -26.911 1.00 29.36 426 GLY A C 1
ATOM 3361 O O . GLY A 1 426 ? -27.164 -5.762 -26.818 1.00 29.36 426 GLY A O 1
ATOM 3362 N N . ASN A 1 427 ? -25.953 -4.124 -25.863 1.00 31.77 427 ASN A N 1
ATOM 3363 C CA . ASN A 1 427 ? -25.784 -4.812 -24.565 1.00 31.77 427 ASN A CA 1
ATOM 3364 C C . ASN A 1 427 ? -26.340 -4.063 -23.337 1.00 31.77 427 ASN A C 1
ATOM 3366 O O . ASN A 1 427 ? -26.096 -4.454 -22.197 1.00 31.77 427 ASN A O 1
ATOM 3370 N N . ALA A 1 428 ? -27.171 -3.040 -23.553 1.00 25.84 428 ALA A N 1
ATOM 3371 C CA . ALA A 1 428 ? -27.828 -2.242 -22.509 1.00 25.84 428 ALA A CA 1
ATOM 3372 C C . ALA A 1 428 ? -28.971 -2.981 -21.761 1.00 25.84 428 ALA A C 1
ATOM 3374 O O . ALA A 1 428 ? -30.042 -2.421 -21.524 1.00 25.84 428 ALA A O 1
ATOM 3375 N N . ALA A 1 429 ? -28.771 -4.255 -21.411 1.00 26.66 429 ALA A N 1
ATOM 3376 C CA . ALA A 1 429 ? -29.727 -5.072 -20.660 1.00 26.66 429 ALA A CA 1
ATOM 3377 C C . ALA A 1 429 ? -29.165 -5.669 -19.353 1.00 26.66 429 ALA A C 1
ATOM 3379 O O . ALA A 1 429 ? -29.882 -6.423 -18.696 1.00 26.66 429 ALA A O 1
ATOM 3380 N N . LEU A 1 430 ? -27.934 -5.332 -18.944 1.00 30.03 430 LEU A N 1
ATOM 3381 C CA . LEU A 1 430 ? -27.332 -5.853 -17.704 1.00 30.03 430 LEU A CA 1
ATOM 3382 C C . LEU A 1 430 ? -27.137 -4.817 -16.583 1.00 30.03 430 LEU A C 1
ATOM 3384 O O . LEU A 1 430 ? -26.832 -5.198 -15.459 1.00 30.03 430 LEU A O 1
ATOM 3388 N N . GLU A 1 431 ? -27.452 -3.542 -16.808 1.00 29.33 431 GLU A N 1
ATOM 3389 C CA . GLU A 1 431 ? -27.479 -2.522 -15.749 1.00 29.33 431 GLU A CA 1
ATOM 3390 C C . GLU A 1 431 ? -28.888 -2.356 -15.167 1.00 29.33 431 GLU A C 1
ATOM 3392 O O . GLU A 1 431 ? -29.586 -1.377 -15.418 1.00 29.33 431 GLU A O 1
ATOM 3397 N N . GLN A 1 432 ? -29.347 -3.367 -14.427 1.00 27.48 432 GLN A N 1
ATOM 3398 C CA . GLN A 1 432 ? -30.393 -3.249 -13.398 1.00 27.48 432 GLN A CA 1
ATOM 3399 C C . GLN A 1 432 ? -30.562 -4.595 -12.683 1.00 27.48 432 GLN A C 1
ATOM 3401 O O . GLN A 1 432 ? -31.589 -5.264 -12.802 1.00 27.48 432 GLN A O 1
ATOM 3406 N N . ARG A 1 433 ? -29.540 -5.033 -11.939 1.00 26.92 433 ARG A N 1
ATOM 3407 C CA . ARG A 1 433 ? -29.699 -6.142 -10.983 1.00 26.92 433 ARG A CA 1
ATOM 3408 C C . ARG A 1 433 ? -28.724 -6.101 -9.802 1.00 26.92 433 ARG A C 1
ATOM 3410 O O . ARG A 1 433 ? -28.297 -7.134 -9.319 1.00 26.92 433 ARG A O 1
ATOM 3417 N N . GLY A 1 434 ? -28.472 -4.909 -9.268 1.00 29.52 434 GLY A N 1
ATOM 3418 C CA . GLY A 1 434 ? -28.024 -4.725 -7.883 1.00 29.52 434 GLY A CA 1
ATOM 3419 C C . GLY A 1 434 ? -29.230 -4.557 -6.958 1.00 29.52 434 GLY A C 1
ATOM 3420 O O . GLY A 1 434 ? -29.495 -3.466 -6.470 1.00 29.52 434 GLY A O 1
ATOM 3421 N N . ALA A 1 435 ? -30.051 -5.599 -6.818 1.00 25.84 435 ALA A N 1
ATOM 3422 C CA . ALA A 1 435 ? -31.100 -5.658 -5.802 1.00 25.84 435 ALA A CA 1
ATOM 3423 C C . ALA A 1 435 ? -31.437 -7.122 -5.511 1.00 25.84 435 ALA A C 1
ATOM 3425 O O . ALA A 1 435 ? -32.010 -7.837 -6.336 1.00 25.84 435 ALA A O 1
ATOM 3426 N N . ASN A 1 436 ? -31.051 -7.532 -4.311 1.00 31.33 436 ASN A N 1
ATOM 3427 C CA . ASN A 1 436 ? -31.332 -8.790 -3.643 1.00 31.33 436 ASN A CA 1
ATOM 3428 C C . ASN A 1 436 ? -32.674 -9.438 -4.059 1.00 31.33 436 ASN A C 1
ATOM 3430 O O . ASN A 1 436 ? -33.746 -8.982 -3.663 1.00 31.33 436 ASN A O 1
ATOM 3434 N N . THR A 1 437 ? -32.627 -10.533 -4.823 1.00 25.28 437 THR A N 1
ATOM 3435 C CA . THR A 1 437 ? -33.680 -11.559 -4.807 1.00 25.28 437 THR A CA 1
ATOM 3436 C C . THR A 1 437 ? -33.056 -12.931 -5.022 1.00 25.28 437 THR A C 1
ATOM 3438 O O . THR A 1 437 ? -32.534 -13.239 -6.090 1.00 25.28 437 THR A O 1
ATOM 3441 N N . GLY A 1 438 ? -33.156 -13.782 -4.000 1.00 33.31 438 GLY A N 1
ATOM 3442 C CA . GLY A 1 438 ? -32.924 -15.212 -4.132 1.00 33.31 438 GLY A CA 1
ATOM 3443 C C . GLY A 1 438 ? -33.839 -15.798 -5.206 1.00 33.31 438 GLY A C 1
ATOM 3444 O O . GLY A 1 438 ? -35.030 -16.012 -4.988 1.00 33.31 438 GLY A O 1
ATOM 3445 N N . ALA A 1 439 ? -33.270 -16.063 -6.374 1.00 24.47 439 ALA A N 1
ATOM 3446 C CA . ALA A 1 439 ? -33.869 -16.881 -7.408 1.00 24.47 439 ALA A CA 1
ATOM 3447 C C . ALA A 1 439 ? -32.739 -17.583 -8.157 1.00 24.47 439 ALA A C 1
ATOM 3449 O O . ALA A 1 439 ? -32.016 -16.962 -8.929 1.00 24.47 439 ALA A O 1
ATOM 3450 N N . LYS A 1 440 ? -32.609 -18.896 -7.928 1.00 36.19 440 LYS A N 1
ATOM 3451 C CA . LYS A 1 440 ? -31.845 -19.785 -8.804 1.00 36.19 440 LYS A CA 1
ATOM 3452 C C . LYS A 1 440 ? -32.389 -19.632 -10.222 1.00 36.19 440 LYS A C 1
ATOM 3454 O O . LYS A 1 440 ? -33.489 -20.104 -10.514 1.00 36.19 440 LYS A O 1
ATOM 3459 N N . THR A 1 441 ? -31.643 -18.960 -11.083 1.00 26.45 441 THR A N 1
ATOM 3460 C CA . THR A 1 441 ? -31.813 -19.066 -12.527 1.00 26.45 441 THR A CA 1
ATOM 3461 C C . THR A 1 441 ? -30.743 -20.006 -13.039 1.00 26.45 441 THR A C 1
ATOM 3463 O O . THR A 1 441 ? -29.587 -19.625 -13.178 1.00 26.45 441 THR A O 1
ATOM 3466 N N . ASP A 1 442 ? -31.158 -21.247 -13.281 1.00 34.09 442 ASP A N 1
ATOM 3467 C CA . ASP A 1 442 ? -30.403 -22.232 -14.043 1.00 34.09 442 ASP A CA 1
ATOM 3468 C C . ASP A 1 442 ? -30.217 -21.709 -15.480 1.00 34.09 442 ASP A C 1
ATOM 3470 O O . ASP A 1 442 ? -31.084 -21.885 -16.339 1.00 34.09 442 ASP A O 1
ATOM 3474 N N . THR A 1 443 ? -29.089 -21.058 -15.756 1.00 31.64 443 THR A N 1
ATOM 3475 C CA . THR A 1 443 ? -28.532 -20.947 -17.108 1.00 31.64 443 THR A CA 1
ATOM 3476 C C . THR A 1 443 ? -27.399 -21.951 -17.220 1.00 31.64 443 THR A C 1
ATOM 3478 O O . THR A 1 443 ? -26.289 -21.736 -16.750 1.00 31.64 443 THR A O 1
ATOM 3481 N N . ALA A 1 444 ? -27.722 -23.101 -17.802 1.00 35.44 444 ALA A N 1
ATOM 3482 C CA . ALA A 1 444 ? -26.753 -24.122 -18.149 1.00 35.44 444 ALA A CA 1
ATOM 3483 C C . ALA A 1 444 ? -25.876 -23.638 -19.317 1.00 35.44 444 ALA A C 1
ATOM 3485 O O . ALA A 1 444 ? -26.417 -23.399 -20.398 1.00 35.44 444 ALA A O 1
ATOM 3486 N N . GLY A 1 445 ? -24.551 -23.586 -19.133 1.00 39.72 445 GLY A N 1
ATOM 3487 C CA . GLY A 1 445 ? -23.631 -23.859 -20.243 1.00 39.72 445 GLY A CA 1
ATOM 3488 C C . GLY A 1 445 ? -22.285 -23.138 -20.324 1.00 39.72 445 GLY A C 1
ATOM 3489 O O . GLY A 1 445 ? -21.463 -23.632 -21.084 1.00 39.72 445 GLY A O 1
ATOM 3490 N N . GLU A 1 446 ? -22.021 -22.061 -19.586 1.00 45.44 446 GLU A N 1
ATOM 3491 C CA . GLU A 1 446 ? -20.680 -21.447 -19.532 1.00 45.44 446 GLU A CA 1
ATOM 3492 C C . GLU A 1 446 ? -20.111 -21.651 -18.128 1.00 45.44 446 GLU A C 1
ATOM 3494 O O . GLU A 1 446 ? -20.757 -21.313 -17.134 1.00 45.44 446 GLU A O 1
ATOM 3499 N N . ALA A 1 447 ? -18.956 -22.314 -18.037 1.00 57.56 447 ALA A N 1
ATOM 3500 C CA . ALA A 1 447 ? -18.234 -22.430 -16.778 1.00 57.56 447 ALA A CA 1
ATOM 3501 C C . ALA A 1 447 ? -17.804 -21.024 -16.334 1.00 57.56 447 ALA A C 1
ATOM 3503 O O . ALA A 1 447 ? -17.454 -20.200 -17.177 1.00 57.56 447 ALA A O 1
ATOM 3504 N N . ALA A 1 448 ? -17.858 -20.742 -15.029 1.00 72.12 448 ALA A N 1
ATOM 3505 C CA . ALA A 1 448 ? -17.309 -19.495 -14.507 1.00 72.12 448 ALA A CA 1
ATOM 3506 C C . ALA A 1 448 ? -15.821 -19.383 -14.908 1.00 72.12 448 ALA A C 1
ATOM 3508 O O . ALA A 1 448 ? -15.133 -20.410 -14.882 1.00 72.12 448 ALA A O 1
ATOM 3509 N N . PRO A 1 449 ? -15.338 -18.187 -15.297 1.00 83.88 449 PRO A N 1
ATOM 3510 C CA . PRO A 1 449 ? -13.939 -17.998 -15.666 1.00 83.88 449 PRO A CA 1
ATOM 3511 C C . PRO A 1 449 ? -13.023 -18.359 -14.489 1.00 83.88 449 PRO A C 1
ATOM 3513 O O . PRO A 1 449 ? -13.391 -18.179 -13.326 1.00 83.88 449 PRO A O 1
ATOM 3516 N N . LEU A 1 450 ? -11.845 -18.905 -14.799 1.00 90.12 450 LEU A N 1
ATOM 3517 C CA . LEU A 1 450 ? -10.831 -19.251 -13.802 1.00 90.12 450 LEU A CA 1
ATOM 3518 C C . LEU A 1 450 ? -10.347 -17.985 -13.088 1.00 90.12 450 LEU A C 1
ATOM 3520 O O . LEU A 1 450 ? -9.967 -17.033 -13.754 1.00 90.12 450 LEU A O 1
ATOM 3524 N N . THR A 1 451 ? -10.299 -17.991 -11.757 1.00 92.81 451 THR A N 1
ATOM 3525 C CA . THR A 1 451 ? -9.776 -16.862 -10.973 1.00 92.81 451 THR A CA 1
ATOM 3526 C C . THR A 1 451 ? -8.551 -17.262 -10.163 1.00 92.81 451 THR A C 1
ATOM 3528 O O . THR A 1 451 ? -8.327 -18.442 -9.871 1.00 92.81 451 THR A O 1
ATOM 3531 N N . MET A 1 452 ? -7.780 -16.269 -9.725 1.00 92.19 452 MET A N 1
ATOM 3532 C CA . MET A 1 452 ? -6.651 -16.481 -8.823 1.00 92.19 452 MET A CA 1
ATOM 3533 C C . MET A 1 452 ? -7.089 -17.092 -7.486 1.00 92.19 452 MET A C 1
ATOM 3535 O O . MET A 1 452 ? -6.377 -17.928 -6.938 1.00 92.19 452 MET A O 1
ATOM 3539 N N . ALA A 1 453 ? -8.291 -16.767 -6.997 1.00 86.88 453 ALA A N 1
ATOM 3540 C CA . ALA A 1 453 ? -8.845 -17.385 -5.792 1.00 86.88 453 ALA A CA 1
ATOM 3541 C C . ALA A 1 453 ? -8.994 -18.904 -5.963 1.00 86.88 453 ALA A C 1
ATOM 3543 O O . ALA A 1 453 ? -8.551 -19.670 -5.108 1.00 86.88 453 ALA A O 1
ATOM 3544 N N . MET A 1 454 ? -9.525 -19.347 -7.111 1.00 87.50 454 MET A N 1
ATOM 3545 C CA . MET A 1 454 ? -9.649 -20.773 -7.435 1.00 87.50 454 MET A CA 1
ATOM 3546 C C . MET A 1 454 ? -8.284 -21.463 -7.554 1.00 87.50 454 MET A C 1
ATOM 3548 O O . MET A 1 454 ? -8.125 -22.598 -7.105 1.00 87.50 454 MET A O 1
ATOM 3552 N N . LEU A 1 455 ? -7.297 -20.788 -8.154 1.00 87.88 455 LEU A N 1
ATOM 3553 C CA . LEU A 1 455 ? -5.934 -21.306 -8.324 1.00 87.88 455 LEU A CA 1
ATOM 3554 C C . LEU A 1 455 ? -5.180 -21.461 -7.000 1.00 87.88 455 LEU A C 1
ATOM 3556 O O . LEU A 1 455 ? -4.371 -22.377 -6.864 1.00 87.88 455 LEU A O 1
ATOM 3560 N N . MET A 1 456 ? -5.462 -20.590 -6.034 1.00 83.06 456 MET A N 1
ATOM 3561 C CA . MET A 1 456 ? -4.822 -20.559 -4.717 1.00 83.06 456 MET A CA 1
ATOM 3562 C C . MET A 1 456 ? -5.557 -21.421 -3.677 1.00 83.06 456 MET A C 1
ATOM 3564 O O . MET A 1 456 ? -5.280 -21.342 -2.485 1.00 83.06 456 MET A O 1
ATOM 3568 N N . GLY A 1 457 ? -6.492 -22.273 -4.113 1.00 66.81 457 GLY A N 1
ATOM 3569 C CA . GLY A 1 457 ? -7.216 -23.190 -3.230 1.00 66.81 457 GLY A CA 1
ATOM 3570 C C . GLY A 1 457 ? -8.362 -22.546 -2.445 1.00 66.81 457 GLY A C 1
ATOM 3571 O O . GLY A 1 457 ? -8.952 -23.216 -1.597 1.00 66.81 457 GLY A O 1
ATOM 3572 N N . GLY A 1 458 ? -8.720 -21.295 -2.748 1.00 54.84 458 GLY A N 1
ATOM 3573 C CA . GLY A 1 458 ? -10.004 -20.729 -2.359 1.00 54.84 458 GLY A CA 1
ATOM 3574 C C . GLY A 1 458 ? -11.104 -21.494 -3.087 1.00 54.84 458 GLY A C 1
ATOM 3575 O O . GLY A 1 458 ? -11.139 -21.536 -4.319 1.00 54.84 458 GLY A O 1
ATOM 3576 N N . GLU A 1 459 ? -11.986 -22.168 -2.349 1.00 44.41 459 GLU A N 1
ATOM 3577 C CA . GLU A 1 459 ? -13.146 -22.792 -2.977 1.00 44.41 459 GLU A CA 1
ATOM 3578 C C . GLU A 1 459 ? -13.933 -21.689 -3.707 1.00 44.41 459 GLU A C 1
ATOM 3580 O O . GLU A 1 459 ? -14.335 -20.694 -3.114 1.00 44.41 459 GLU A O 1
ATOM 3585 N N . GLY A 1 460 ? -14.175 -21.863 -5.011 1.00 39.03 460 GLY A N 1
ATOM 3586 C CA . GLY A 1 460 ? -15.084 -21.014 -5.798 1.00 39.03 460 GLY A CA 1
ATOM 3587 C C . GLY A 1 460 ? -16.551 -21.083 -5.339 1.00 39.03 460 GLY A C 1
ATOM 3588 O O . GLY A 1 460 ? -17.436 -20.569 -6.017 1.00 39.03 460 GLY A O 1
ATOM 3589 N N . ASP A 1 461 ? -16.806 -21.728 -4.203 1.00 33.06 461 ASP A N 1
ATOM 3590 C CA . ASP A 1 461 ? -18.004 -21.625 -3.391 1.00 33.06 461 ASP A CA 1
ATOM 3591 C C . ASP A 1 461 ? -17.618 -20.854 -2.128 1.00 33.06 461 ASP A C 1
ATOM 3593 O O . ASP A 1 461 ? -16.650 -21.200 -1.458 1.00 33.06 461 ASP A O 1
ATOM 3597 N N . ILE A 1 462 ? -18.403 -19.831 -1.790 1.00 34.84 462 ILE A N 1
ATOM 3598 C CA . ILE A 1 462 ? -18.336 -19.088 -0.529 1.00 34.84 462 ILE A CA 1
ATOM 3599 C C . ILE A 1 462 ? -18.478 -20.095 0.623 1.00 34.84 462 ILE A C 1
ATOM 3601 O O . ILE A 1 462 ? -19.578 -20.363 1.113 1.00 34.84 462 ILE A O 1
ATOM 3605 N N . MET A 1 463 ? -17.370 -20.696 1.047 1.00 28.30 463 MET A N 1
ATOM 3606 C CA . MET A 1 463 ? -17.280 -21.451 2.281 1.00 28.30 463 MET A CA 1
ATOM 3607 C C . MET A 1 463 ? -17.382 -20.418 3.387 1.00 28.30 463 MET A C 1
ATOM 3609 O O . MET A 1 463 ? -16.395 -19.800 3.775 1.00 28.30 463 MET A O 1
ATOM 3613 N N . GLN A 1 464 ? -18.612 -20.191 3.852 1.00 34.84 464 GLN A N 1
ATOM 3614 C CA . GLN A 1 464 ? -18.848 -19.519 5.117 1.00 34.84 464 GLN A CA 1
ATOM 3615 C C . GLN A 1 464 ? -18.017 -20.259 6.166 1.00 34.84 464 GLN A C 1
ATOM 3617 O O . GLN A 1 464 ? -18.388 -21.358 6.595 1.00 34.84 464 GLN A O 1
ATOM 3622 N N . GLU A 1 465 ? -16.895 -19.661 6.581 1.00 41.41 465 GLU A N 1
ATOM 3623 C CA . GLU A 1 465 ? -16.334 -19.956 7.893 1.00 41.41 465 GLU A CA 1
ATOM 3624 C C . GLU A 1 465 ? -17.501 -19.947 8.888 1.00 41.41 465 GLU A C 1
ATOM 3626 O O . GLU A 1 465 ? -18.41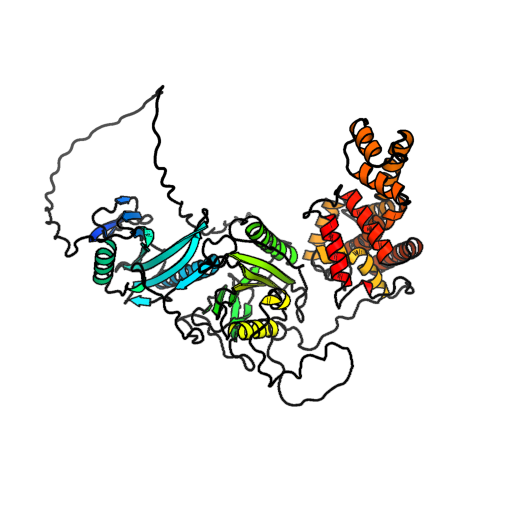3 -19.124 8.740 1.00 41.41 465 GLU A O 1
ATOM 3631 N N . PRO A 1 466 ? -17.554 -20.880 9.855 1.00 47.31 466 PRO A N 1
ATOM 3632 C CA . PRO A 1 466 ? -18.639 -20.894 10.821 1.00 47.31 466 PRO A CA 1
ATOM 3633 C C . PRO A 1 466 ? -18.699 -19.518 11.482 1.00 47.31 466 PRO A C 1
ATOM 3635 O O . PRO A 1 466 ? -17.799 -19.159 12.241 1.00 47.31 466 PRO A O 1
ATOM 3638 N N . SER A 1 467 ? -19.731 -18.741 11.135 1.00 70.88 467 SER A N 1
ATOM 3639 C CA . SER A 1 467 ? -19.812 -17.349 11.551 1.00 70.88 467 SER A CA 1
ATOM 3640 C C . SER A 1 467 ? -19.813 -17.309 13.070 1.00 70.88 467 SER A C 1
ATOM 3642 O O . SER A 1 467 ? -20.498 -18.109 13.727 1.00 70.88 467 SER A O 1
ATOM 3644 N N . LEU A 1 468 ? -19.043 -16.385 13.643 1.00 90.12 468 LEU A N 1
ATOM 3645 C CA . LEU A 1 468 ? -19.154 -16.114 15.067 1.00 90.12 468 LEU A CA 1
ATOM 3646 C C . LEU A 1 468 ? -20.632 -15.841 15.397 1.00 90.12 468 LEU A C 1
ATOM 3648 O O . LEU A 1 468 ? -21.349 -15.259 14.578 1.00 90.12 468 LEU A O 1
ATOM 3652 N N . PRO A 1 469 ? -21.125 -16.270 16.570 1.00 94.38 469 PRO A N 1
ATOM 3653 C CA . PRO A 1 469 ? -22.482 -15.936 16.972 1.00 94.38 469 PRO A CA 1
ATOM 3654 C C . PRO A 1 469 ? -22.693 -14.417 16.945 1.00 94.38 469 PRO A C 1
ATOM 3656 O O . PRO A 1 469 ? -21.795 -13.684 17.358 1.00 94.38 469 PRO A O 1
ATOM 3659 N N . ASP A 1 470 ? -23.886 -13.949 16.570 1.00 95.56 470 ASP A N 1
ATOM 3660 C CA . ASP A 1 470 ? -24.205 -12.514 16.474 1.00 95.56 470 ASP A CA 1
ATOM 3661 C C . ASP A 1 470 ? -23.803 -11.721 17.727 1.00 95.56 470 ASP A C 1
ATOM 3663 O O . ASP A 1 470 ? -23.333 -10.596 17.632 1.00 95.56 470 ASP A O 1
ATOM 3667 N N . THR A 1 471 ? -23.936 -12.310 18.923 1.00 97.56 471 THR A N 1
ATOM 3668 C CA . THR A 1 471 ? -23.504 -11.672 20.177 1.00 97.56 471 THR A CA 1
ATOM 3669 C C . THR A 1 471 ? -21.992 -11.421 20.223 1.00 97.56 471 THR A C 1
ATOM 3671 O O . THR A 1 471 ? -21.567 -10.380 20.710 1.00 97.56 471 THR A O 1
ATOM 3674 N N . VAL A 1 472 ? -21.175 -12.333 19.695 1.00 97.81 472 VAL A N 1
ATOM 3675 C CA . VAL A 1 472 ? -19.718 -12.155 19.605 1.00 97.81 472 VAL A CA 1
ATOM 3676 C C . VAL A 1 472 ? -19.364 -11.145 18.513 1.00 97.81 472 VAL A C 1
ATOM 3678 O O . VAL A 1 472 ? -18.533 -10.269 18.743 1.00 97.81 472 VAL A O 1
ATOM 3681 N N . LEU A 1 473 ? -20.037 -11.202 17.361 1.00 96.56 473 LEU A N 1
ATOM 3682 C CA . LEU A 1 473 ? -19.892 -10.201 16.300 1.00 96.56 473 LEU A CA 1
ATOM 3683 C C . LEU A 1 473 ? -20.264 -8.793 16.788 1.00 96.56 473 LEU A C 1
ATOM 3685 O O . LEU A 1 473 ? -19.572 -7.827 16.475 1.00 96.56 473 LEU A O 1
ATOM 3689 N N . TRP A 1 474 ? -21.282 -8.676 17.643 1.00 98.12 474 TRP A N 1
ATOM 3690 C CA . TRP A 1 474 ? -21.646 -7.421 18.298 1.00 98.12 474 TRP A CA 1
ATOM 3691 C C . TRP A 1 474 ? -20.514 -6.912 19.196 1.00 98.12 474 TRP A C 1
ATOM 3693 O O . TRP A 1 474 ? -20.206 -5.721 19.186 1.00 98.12 474 TRP A O 1
ATOM 3703 N N . PHE A 1 475 ? -19.832 -7.791 19.943 1.00 98.25 475 PHE A N 1
ATOM 3704 C CA . PHE A 1 475 ? -18.646 -7.391 20.711 1.00 98.25 475 PHE A CA 1
ATOM 3705 C C . PHE A 1 475 ? -17.557 -6.851 19.782 1.00 98.25 475 PHE A C 1
ATOM 3707 O O . PHE A 1 475 ? -16.990 -5.795 20.067 1.00 98.25 475 PHE A O 1
ATOM 3714 N N . ASN A 1 476 ? -17.304 -7.525 18.658 1.00 97.06 476 ASN A N 1
ATOM 3715 C CA . ASN A 1 476 ? -16.316 -7.104 17.663 1.00 97.06 476 ASN A CA 1
ATOM 3716 C C . ASN A 1 476 ? -16.662 -5.745 17.038 1.00 97.06 476 ASN A C 1
ATOM 3718 O O . ASN A 1 476 ? -15.784 -4.892 16.902 1.00 97.06 476 ASN A O 1
ATOM 3722 N N . ALA A 1 477 ? -17.944 -5.494 16.760 1.00 97.56 477 ALA A N 1
ATOM 3723 C CA . ALA A 1 477 ? -18.439 -4.224 16.233 1.00 97.56 477 ALA A CA 1
ATOM 3724 C C . ALA A 1 477 ? -18.072 -3.019 17.123 1.00 97.56 477 ALA A C 1
ATOM 3726 O O . ALA A 1 477 ? -17.809 -1.929 16.610 1.00 97.56 477 ALA A O 1
ATOM 3727 N N . THR A 1 478 ? -17.956 -3.210 18.448 1.00 98.19 478 THR A N 1
ATOM 3728 C CA . THR A 1 478 ? -17.561 -2.131 19.378 1.00 98.19 478 THR A CA 1
ATOM 3729 C C . THR A 1 478 ? -16.150 -1.593 19.126 1.00 98.19 478 THR A C 1
ATOM 3731 O O . THR A 1 478 ? -15.893 -0.419 19.370 1.00 98.19 478 THR A O 1
ATOM 3734 N N . TYR A 1 479 ? -15.232 -2.413 18.607 1.00 96.25 479 TYR A N 1
ATOM 3735 C CA . TYR A 1 479 ? -13.852 -2.015 18.312 1.00 96.25 479 TYR A CA 1
ATOM 3736 C C . TYR A 1 479 ? -13.490 -2.138 16.822 1.00 96.25 479 TYR A C 1
ATOM 3738 O O . TYR A 1 479 ? -12.328 -1.952 16.454 1.00 96.25 479 TYR A O 1
ATOM 3746 N N . ALA A 1 480 ? -14.484 -2.347 15.953 1.00 92.25 480 ALA A N 1
ATOM 3747 C CA . ALA A 1 480 ? -14.307 -2.508 14.512 1.00 92.25 480 ALA A CA 1
ATOM 3748 C C . ALA A 1 480 ? -13.554 -1.361 13.808 1.00 92.25 480 ALA A C 1
ATOM 3750 O O . ALA A 1 480 ? -12.726 -1.679 12.960 1.00 92.25 480 ALA A O 1
ATOM 3751 N N . PRO A 1 481 ? -13.704 -0.061 14.156 1.00 89.56 481 PRO A N 1
ATOM 3752 C CA . PRO A 1 481 ? -12.934 0.997 13.496 1.00 89.56 481 PRO A CA 1
ATOM 3753 C C . PRO A 1 481 ? -11.429 0.852 13.731 1.00 89.56 481 PRO A C 1
ATOM 3755 O O . PRO A 1 481 ? -10.626 1.187 12.865 1.00 89.56 481 PRO A O 1
ATOM 3758 N N . LEU A 1 482 ? -11.035 0.339 14.903 1.00 86.50 482 LEU A N 1
ATOM 3759 C CA . LEU A 1 482 ? -9.638 0.044 15.205 1.00 86.50 482 LEU A CA 1
ATOM 3760 C C . LEU A 1 482 ? -9.174 -1.204 14.451 1.00 86.50 482 LEU A C 1
ATOM 3762 O O . LEU A 1 482 ? -8.128 -1.147 13.809 1.00 86.50 482 LEU A O 1
ATOM 3766 N N . THR A 1 483 ? -9.955 -2.286 14.499 1.00 81.56 483 THR A N 1
ATOM 3767 C CA . THR A 1 483 ? -9.701 -3.533 13.756 1.00 81.56 483 THR A CA 1
ATOM 3768 C C . THR A 1 483 ? -9.474 -3.244 12.275 1.00 81.56 483 THR A C 1
ATOM 3770 O O . THR A 1 483 ? -8.440 -3.600 11.722 1.00 81.56 483 THR A O 1
ATOM 3773 N N . TYR A 1 484 ? -10.380 -2.485 11.667 1.00 74.06 484 TYR A N 1
ATOM 3774 C CA . TYR A 1 484 ? -10.306 -2.087 10.269 1.00 74.06 484 TYR A CA 1
ATOM 3775 C C . TYR A 1 484 ? -9.134 -1.140 9.987 1.00 74.06 484 TYR A C 1
ATOM 3777 O O . TYR A 1 484 ? -8.428 -1.322 9.003 1.00 74.06 484 TYR A O 1
ATOM 3785 N N . SER A 1 485 ? -8.835 -0.186 10.882 1.00 71.25 485 SER A N 1
ATOM 3786 C CA . SER A 1 485 ? -7.643 0.670 10.736 1.00 71.25 485 SER A CA 1
ATOM 3787 C C . SER A 1 485 ? -6.320 -0.103 10.774 1.00 71.25 485 SER A C 1
ATOM 3789 O O . SER A 1 485 ? -5.304 0.392 10.288 1.00 71.25 485 SER A O 1
ATOM 3791 N N . ASN A 1 486 ? -6.340 -1.305 11.354 1.00 64.44 486 ASN A N 1
ATOM 3792 C CA . ASN A 1 486 ? -5.222 -2.238 11.381 1.00 64.44 486 ASN A CA 1
ATOM 3793 C C . ASN A 1 486 ? -5.307 -3.284 10.253 1.00 64.44 486 ASN A C 1
ATOM 3795 O O . ASN A 1 486 ? -4.515 -4.214 10.268 1.00 64.44 486 ASN A O 1
ATOM 3799 N N . GLY A 1 487 ? -6.254 -3.173 9.311 1.00 59.62 487 GLY A N 1
ATOM 3800 C CA . GLY A 1 487 ? -6.466 -4.131 8.215 1.00 59.62 487 GLY A CA 1
ATOM 3801 C C . GLY A 1 487 ? -6.875 -5.533 8.668 1.00 59.62 487 GLY A C 1
ATOM 3802 O O . GLY A 1 487 ? -6.594 -6.509 7.982 1.00 59.62 487 GLY A O 1
ATOM 3803 N N . PHE A 1 488 ? -7.496 -5.651 9.841 1.00 73.25 488 PHE A N 1
ATOM 3804 C CA . PHE A 1 488 ? -7.918 -6.926 10.414 1.00 73.25 488 PHE A CA 1
ATOM 3805 C C . PHE A 1 488 ? -9.395 -7.231 10.117 1.00 73.25 488 PHE A C 1
ATOM 3807 O O . PHE A 1 488 ? -10.178 -6.340 9.780 1.00 73.25 488 PHE A O 1
ATOM 3814 N N . ASN A 1 489 ? -9.799 -8.493 10.292 1.00 74.88 489 ASN A N 1
ATOM 3815 C CA . ASN A 1 489 ? -11.141 -8.970 9.954 1.00 74.88 489 ASN A CA 1
ATOM 3816 C C . ASN A 1 489 ? -12.084 -8.958 11.170 1.00 74.88 489 ASN A C 1
ATOM 3818 O O . ASN A 1 489 ? -11.925 -9.748 12.099 1.00 74.88 489 ASN A O 1
ATOM 3822 N N . TRP A 1 490 ? -13.116 -8.111 11.155 1.00 84.44 490 TRP A N 1
ATOM 3823 C CA . TRP A 1 490 ? -14.059 -7.980 12.273 1.00 84.44 490 TRP A CA 1
ATOM 3824 C C . TRP A 1 490 ? -14.914 -9.238 12.534 1.00 84.44 490 TRP A C 1
ATOM 3826 O O . TRP A 1 490 ? -15.461 -9.374 13.632 1.00 84.44 490 TRP A O 1
ATOM 3836 N N . HIS A 1 491 ? -14.964 -10.193 11.598 1.00 83.12 491 HIS A N 1
ATOM 3837 C CA . HIS A 1 491 ? -15.576 -11.516 11.794 1.00 83.12 491 HIS A CA 1
ATOM 3838 C C . HIS A 1 491 ? -14.725 -12.479 12.627 1.00 83.12 491 HIS A C 1
ATOM 3840 O O . HIS A 1 491 ? -15.179 -13.574 12.951 1.00 83.12 491 HIS A O 1
ATOM 3846 N N . LEU A 1 492 ? -13.513 -12.080 13.020 1.00 85.00 492 LEU A N 1
ATOM 3847 C CA . LEU A 1 492 ? -12.632 -12.833 13.910 1.00 85.00 492 LEU A CA 1
ATOM 3848 C C . LEU A 1 492 ? -12.520 -12.131 15.265 1.00 85.00 492 LEU A C 1
ATOM 3850 O O . LEU A 1 492 ? -12.466 -10.904 15.355 1.00 85.00 492 LEU A O 1
ATOM 3854 N N . VAL A 1 493 ? -12.457 -12.902 16.354 1.00 91.12 493 VAL A N 1
ATOM 3855 C CA . VAL A 1 493 ? -12.230 -12.336 17.694 1.00 91.12 493 VAL A CA 1
ATOM 3856 C C . VAL A 1 493 ? -10.844 -11.700 17.740 1.00 91.12 493 VAL A C 1
ATOM 3858 O O . VAL A 1 493 ? -9.845 -12.392 17.584 1.00 91.12 493 VAL A O 1
ATOM 3861 N N . GLY A 1 494 ? -10.792 -10.383 17.948 1.00 84.69 494 GLY A N 1
ATOM 3862 C CA . GLY A 1 494 ? -9.546 -9.608 17.943 1.00 84.69 494 GLY A CA 1
ATOM 3863 C C . GLY A 1 494 ? -9.006 -9.316 16.543 1.00 84.69 494 GLY A C 1
ATOM 3864 O O . GLY A 1 494 ? -7.946 -8.714 16.414 1.00 84.69 494 GLY A O 1
ATOM 3865 N N . GLY A 1 495 ? -9.737 -9.696 15.492 1.00 80.56 495 GLY A N 1
ATOM 3866 C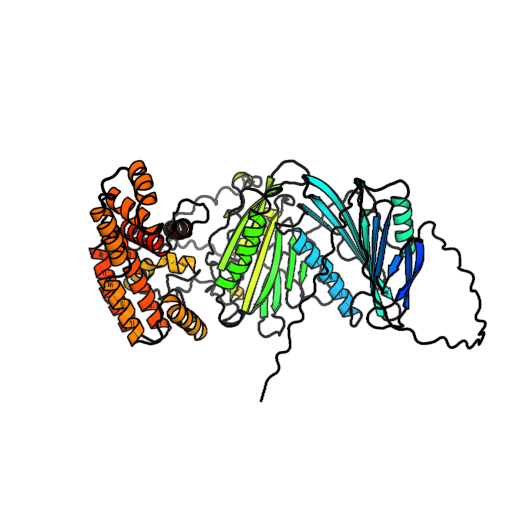 CA . GLY A 1 495 ? -9.370 -9.386 14.116 1.00 80.56 495 GLY A CA 1
ATOM 3867 C C . GLY A 1 495 ? -8.477 -10.413 13.414 1.00 80.56 495 GLY A C 1
ATOM 3868 O O . GLY A 1 495 ? -8.269 -10.298 12.208 1.00 80.56 495 GLY A O 1
ATOM 3869 N N . LEU A 1 496 ? -7.953 -11.400 14.148 1.00 74.69 496 LEU A N 1
ATOM 3870 C CA . LEU A 1 496 ? -6.890 -12.299 13.692 1.00 74.69 496 LEU A CA 1
ATOM 3871 C C . LEU A 1 496 ? -7.189 -13.762 14.037 1.00 74.69 496 LEU A C 1
ATOM 3873 O O . LEU A 1 496 ? -7.790 -14.066 15.070 1.00 74.69 496 LEU A O 1
ATOM 3877 N N . LYS A 1 497 ? -6.706 -14.688 13.202 1.00 75.00 497 LYS A N 1
ATOM 3878 C CA . LYS A 1 497 ? -6.631 -16.112 13.557 1.00 75.00 497 LYS A CA 1
ATOM 3879 C C . LYS A 1 497 ? -5.510 -16.330 14.571 1.00 75.00 497 LYS A C 1
ATOM 3881 O O . LYS A 1 497 ? -4.478 -15.672 14.511 1.00 75.00 497 LYS A O 1
ATOM 3886 N N . ILE A 1 498 ? -5.683 -17.265 15.500 1.00 74.81 498 ILE A N 1
ATOM 3887 C CA . ILE A 1 498 ? -4.634 -17.557 16.484 1.00 74.81 498 ILE A CA 1
ATOM 3888 C C . ILE A 1 498 ? -3.533 -18.392 15.822 1.00 74.81 498 ILE A C 1
ATOM 3890 O O . ILE A 1 498 ? -3.719 -19.585 15.583 1.00 74.81 498 ILE A O 1
ATOM 3894 N N . THR A 1 499 ? -2.388 -17.757 15.586 1.00 67.62 499 THR A N 1
ATOM 3895 C CA . THR A 1 499 ? -1.113 -18.357 15.163 1.00 67.62 499 THR A CA 1
ATOM 3896 C C . THR A 1 499 ? -0.011 -17.927 16.140 1.00 67.62 499 THR A C 1
ATOM 3898 O O . THR A 1 499 ? -0.214 -16.986 16.912 1.00 67.62 499 THR A O 1
ATOM 3901 N N . GLU A 1 500 ? 1.146 -18.599 16.145 1.00 60.94 500 GLU A N 1
ATOM 3902 C CA . GLU A 1 500 ? 2.274 -18.194 17.008 1.00 60.94 500 GLU A CA 1
ATOM 3903 C C . GLU A 1 500 ? 2.709 -16.744 16.716 1.00 60.94 500 GLU A C 1
ATOM 3905 O O . GLU A 1 500 ? 2.934 -15.963 17.636 1.00 60.94 500 GLU A O 1
ATOM 3910 N N . GLU A 1 501 ? 2.706 -16.340 15.447 1.00 54.31 501 GLU A N 1
ATOM 3911 C CA . GLU A 1 501 ? 3.085 -14.992 15.013 1.00 54.31 501 GLU A CA 1
ATOM 3912 C C . GLU A 1 501 ? 2.093 -13.919 15.470 1.00 54.31 501 GLU A C 1
ATOM 3914 O O . GLU A 1 501 ? 2.486 -12.908 16.055 1.00 54.31 501 GLU A O 1
ATOM 3919 N N . HIS A 1 502 ? 0.787 -14.145 15.284 1.00 67.81 502 HIS A N 1
ATOM 3920 C CA . HIS A 1 502 ? -0.229 -13.209 15.767 1.00 67.81 502 HIS A CA 1
ATOM 3921 C C . HIS A 1 502 ? -0.211 -13.107 17.297 1.00 67.81 502 HIS A C 1
ATOM 3923 O O . HIS A 1 502 ? -0.434 -12.028 17.848 1.00 67.81 502 HIS A O 1
ATOM 3929 N N . GLN A 1 503 ? 0.105 -14.196 18.003 1.00 74.19 503 GLN A N 1
ATOM 3930 C CA . GLN A 1 503 ? 0.308 -14.160 19.451 1.00 74.19 503 GLN A CA 1
ATOM 3931 C C . GLN A 1 503 ? 1.488 -13.278 19.851 1.00 74.19 503 GLN A C 1
ATOM 3933 O O . GLN A 1 503 ? 1.353 -12.496 20.794 1.00 74.19 503 GLN A O 1
ATOM 3938 N N . GLU A 1 504 ? 2.616 -13.371 19.146 1.00 66.69 504 GLU A N 1
ATOM 3939 C CA . GLU A 1 504 ? 3.788 -12.526 19.384 1.00 66.69 504 GLU A CA 1
ATOM 3940 C C . GLU A 1 504 ? 3.508 -11.049 19.076 1.00 66.69 504 GLU A C 1
ATOM 3942 O O . GLU A 1 504 ? 3.861 -10.182 19.880 1.00 66.69 504 GLU A O 1
ATOM 3947 N N . LEU A 1 505 ? 2.816 -10.755 17.969 1.00 71.06 505 LEU A N 1
ATOM 3948 C CA . LEU A 1 505 ? 2.412 -9.399 17.584 1.00 71.06 505 LEU A CA 1
ATOM 3949 C C . LEU A 1 505 ? 1.522 -8.751 18.653 1.00 71.06 505 LEU A C 1
ATOM 3951 O O . LEU A 1 505 ? 1.788 -7.630 19.104 1.00 71.06 505 LEU A O 1
ATOM 3955 N N . ILE A 1 506 ? 0.475 -9.459 19.084 1.00 80.69 506 ILE A N 1
ATOM 3956 C CA . ILE A 1 506 ? -0.448 -8.956 20.102 1.00 80.69 506 ILE A CA 1
ATOM 3957 C C . ILE A 1 506 ? 0.255 -8.860 21.464 1.00 80.69 506 ILE A C 1
ATOM 3959 O O . ILE A 1 506 ? 0.124 -7.829 22.126 1.00 80.69 506 ILE A O 1
ATOM 3963 N N . ASP A 1 507 ? 1.085 -9.835 21.864 1.00 77.81 507 ASP A N 1
ATOM 3964 C CA . ASP A 1 507 ? 1.869 -9.762 23.112 1.00 77.81 507 ASP A CA 1
ATOM 3965 C C . ASP A 1 507 ? 2.815 -8.553 23.104 1.00 77.81 507 ASP A C 1
ATOM 3967 O O . ASP A 1 507 ? 2.894 -7.801 24.080 1.00 77.81 507 ASP A O 1
ATOM 3971 N N . TRP A 1 508 ? 3.486 -8.290 21.982 1.00 75.25 508 TRP A N 1
ATOM 3972 C CA . TRP A 1 508 ? 4.316 -7.101 21.814 1.00 75.25 508 TRP A CA 1
ATOM 3973 C C . TRP A 1 508 ? 3.492 -5.811 21.942 1.00 75.25 508 TRP A C 1
ATOM 3975 O O . TRP A 1 508 ? 3.900 -4.885 22.656 1.00 75.25 508 TRP A O 1
ATOM 3985 N N . GLY A 1 509 ? 2.316 -5.743 21.314 1.00 74.19 509 GLY A N 1
ATOM 3986 C CA . GLY A 1 509 ? 1.407 -4.599 21.409 1.00 74.19 509 GLY A CA 1
ATOM 3987 C C . GLY A 1 509 ? 0.932 -4.341 22.843 1.00 74.19 509 GLY A C 1
ATOM 3988 O O . GLY A 1 509 ? 0.978 -3.200 23.324 1.00 74.19 509 GLY A O 1
ATOM 3989 N N . LEU A 1 510 ? 0.553 -5.403 23.557 1.00 90.06 510 LEU A N 1
ATOM 3990 C CA . LEU A 1 510 ? 0.145 -5.382 24.962 1.00 90.06 510 LEU A CA 1
ATOM 3991 C C . LEU A 1 510 ? 1.276 -4.888 25.878 1.00 90.06 510 LEU A C 1
ATOM 3993 O O . LEU A 1 510 ? 1.061 -4.019 26.729 1.00 90.06 510 LEU A O 1
ATOM 3997 N N . ARG A 1 511 ? 2.510 -5.346 25.666 1.00 81.44 511 ARG A N 1
ATOM 3998 C CA . ARG A 1 511 ? 3.665 -4.909 26.465 1.00 81.44 511 ARG A CA 1
ATOM 3999 C C . ARG A 1 511 ? 4.004 -3.444 26.249 1.00 81.44 511 ARG A C 1
ATOM 4001 O O . ARG A 1 511 ? 4.165 -2.706 27.220 1.00 81.44 511 ARG A O 1
ATOM 4008 N N . ASN A 1 512 ? 4.096 -3.008 24.996 1.00 74.69 512 ASN A N 1
ATOM 4009 C CA . ASN A 1 512 ? 4.586 -1.666 24.681 1.00 74.69 512 ASN A CA 1
ATOM 4010 C C . ASN A 1 512 ? 3.535 -0.578 24.899 1.00 74.69 512 ASN A C 1
ATOM 4012 O O . ASN A 1 512 ? 3.867 0.509 25.371 1.00 74.69 512 ASN A O 1
ATOM 4016 N N . SER A 1 513 ? 2.269 -0.865 24.593 1.00 81.44 513 SER A N 1
ATOM 4017 C CA . SER A 1 513 ? 1.198 0.134 24.687 1.00 81.44 513 SER A CA 1
ATOM 4018 C C . SER A 1 513 ? 0.499 0.133 26.043 1.00 81.44 513 SER A C 1
ATOM 4020 O O . SER A 1 513 ? -0.019 1.168 26.466 1.00 81.44 513 SER A O 1
ATOM 4022 N N . TRP A 1 514 ? 0.483 -1.012 26.730 1.00 91.00 514 TRP A N 1
ATOM 4023 C CA . TRP A 1 514 ? -0.300 -1.197 27.952 1.00 91.00 514 TRP A CA 1
ATOM 4024 C C . TRP A 1 514 ? 0.507 -1.651 29.164 1.00 91.00 514 TRP A C 1
ATOM 4026 O O . TRP A 1 514 ? -0.024 -1.607 30.272 1.00 91.00 514 TRP A O 1
ATOM 4036 N N . SER A 1 515 ? 1.778 -2.036 28.986 1.00 93.38 515 SER A N 1
ATOM 4037 C CA . SER A 1 515 ? 2.596 -2.650 30.044 1.00 93.38 515 SER A CA 1
ATOM 4038 C C . SER A 1 515 ? 1.981 -3.936 30.613 1.00 93.38 515 SER A C 1
ATOM 4040 O O . SER A 1 515 ? 2.160 -4.236 31.790 1.00 93.38 515 SER A O 1
ATOM 4042 N N . ILE A 1 516 ? 1.253 -4.686 29.781 1.00 96.75 516 ILE A N 1
ATOM 4043 C CA . ILE A 1 516 ? 0.667 -5.984 30.133 1.00 96.75 516 ILE A CA 1
ATOM 4044 C C . ILE A 1 516 ? 1.654 -7.079 29.731 1.00 96.75 516 ILE A C 1
ATOM 4046 O O . ILE A 1 516 ? 2.077 -7.132 28.580 1.00 96.75 516 ILE A O 1
ATOM 4050 N N . THR A 1 517 ? 2.030 -7.937 30.677 1.00 93.94 517 THR A N 1
ATOM 4051 C CA . THR A 1 517 ? 3.017 -9.018 30.470 1.00 93.94 517 THR A CA 1
ATOM 4052 C C . THR A 1 517 ? 2.505 -10.397 30.871 1.00 93.94 517 THR A C 1
ATOM 4054 O O . THR A 1 517 ? 3.196 -11.392 30.664 1.00 93.94 517 THR A O 1
ATOM 4057 N N . ASP A 1 518 ? 1.341 -10.451 31.512 1.00 95.38 518 ASP A N 1
ATOM 4058 C CA . ASP A 1 518 ? 0.746 -11.654 32.074 1.00 95.38 518 ASP A CA 1
ATOM 4059 C C . ASP A 1 518 ? -0.745 -11.429 32.370 1.00 95.38 518 ASP A C 1
ATOM 4061 O O . ASP A 1 518 ? -1.279 -10.324 32.260 1.00 95.38 518 ASP A O 1
ATOM 4065 N N . ARG A 1 519 ? -1.423 -12.496 32.797 1.00 97.25 519 ARG A N 1
ATOM 4066 C CA . ARG A 1 519 ? -2.844 -12.463 33.153 1.00 97.25 519 ARG A CA 1
ATOM 4067 C C . ARG A 1 519 ? -3.180 -11.495 34.295 1.00 97.25 519 ARG A C 1
ATOM 4069 O O . ARG A 1 519 ? -4.269 -10.931 34.296 1.00 97.25 519 ARG A O 1
ATOM 4076 N N . GLU A 1 520 ? -2.310 -11.336 35.290 1.00 97.94 520 GLU A N 1
ATOM 4077 C CA . GLU A 1 520 ? -2.605 -10.487 36.453 1.00 97.94 520 GLU A CA 1
ATOM 4078 C C . GLU A 1 520 ? -2.628 -9.013 36.034 1.00 97.94 520 GLU A C 1
ATOM 4080 O O . GLU A 1 520 ? -3.641 -8.336 36.210 1.00 97.94 520 GLU A O 1
ATOM 4085 N N . SER A 1 521 ? -1.569 -8.563 35.357 1.00 97.69 521 SER A N 1
ATOM 4086 C CA . SER A 1 521 ? -1.480 -7.220 34.774 1.00 97.69 521 SER A CA 1
ATOM 4087 C C . SER A 1 521 ? -2.582 -6.945 33.740 1.00 97.69 521 SER A C 1
ATOM 4089 O O . SER A 1 521 ? -3.124 -5.838 33.701 1.00 97.69 521 SER A O 1
ATOM 4091 N N . ALA A 1 522 ? -2.975 -7.951 32.950 1.00 96.62 522 ALA A N 1
ATOM 4092 C CA . ALA A 1 522 ? -4.087 -7.864 32.002 1.00 96.62 522 ALA A CA 1
ATOM 4093 C C . ALA A 1 522 ? -5.417 -7.502 32.692 1.00 96.62 522 ALA A C 1
ATOM 4095 O O . ALA A 1 522 ? -6.095 -6.547 32.299 1.00 96.62 522 ALA A O 1
ATOM 4096 N N . LEU A 1 523 ? -5.768 -8.224 33.762 1.00 96.25 523 LEU A N 1
ATOM 4097 C CA . LEU A 1 523 ? -7.004 -7.993 34.515 1.00 96.25 523 LEU A CA 1
ATOM 4098 C C . LEU A 1 523 ? -6.980 -6.657 35.275 1.00 96.25 523 LEU A C 1
ATOM 4100 O O . LEU A 1 523 ? -7.995 -5.963 35.318 1.00 96.25 523 LEU A O 1
ATOM 4104 N N . GLU A 1 524 ? -5.829 -6.246 35.817 1.00 97.00 524 GLU A N 1
ATOM 4105 C CA . GLU A 1 524 ? -5.680 -4.934 36.464 1.00 97.00 524 GLU A CA 1
ATOM 4106 C C . GLU A 1 524 ? -5.938 -3.766 35.499 1.00 97.00 524 GLU A C 1
ATOM 4108 O O . GLU A 1 524 ? -6.587 -2.778 35.865 1.00 97.00 524 GLU A O 1
ATOM 4113 N N . VAL A 1 525 ? -5.448 -3.858 34.256 1.00 97.06 525 VAL A N 1
ATOM 4114 C CA . VAL A 1 525 ? -5.678 -2.819 33.241 1.00 97.06 525 VAL A CA 1
ATOM 4115 C C . VAL A 1 525 ? -7.155 -2.725 32.875 1.00 97.06 525 VAL A C 1
ATOM 4117 O O . VAL A 1 525 ? -7.676 -1.610 32.795 1.00 97.06 525 VAL A O 1
ATOM 4120 N N . VAL A 1 526 ? -7.835 -3.858 32.702 1.00 97.62 526 VAL A N 1
ATOM 4121 C CA . VAL A 1 526 ? -9.268 -3.888 32.387 1.00 97.62 526 VAL A CA 1
ATOM 4122 C C . VAL A 1 526 ? -10.103 -3.245 33.489 1.00 97.62 526 VAL A C 1
ATOM 4124 O O . VAL A 1 526 ? -10.902 -2.355 33.195 1.00 97.62 526 VAL A O 1
ATOM 4127 N N . GLU A 1 527 ? -9.887 -3.610 34.753 1.00 96.12 527 GLU A N 1
ATOM 4128 C CA . GLU A 1 527 ? -10.644 -3.023 35.868 1.00 96.12 527 GLU A CA 1
ATOM 4129 C C . GLU A 1 527 ? -10.422 -1.506 35.961 1.00 96.12 527 GLU A C 1
ATOM 4131 O O . GLU A 1 527 ? -11.369 -0.730 36.117 1.00 96.12 527 GLU A O 1
ATOM 4136 N N . ARG A 1 528 ? -9.187 -1.041 35.736 1.00 95.94 528 ARG A N 1
ATOM 4137 C CA . ARG A 1 528 ? -8.877 0.395 35.682 1.00 95.94 528 ARG A CA 1
ATOM 4138 C C . ARG A 1 528 ? -9.627 1.123 34.559 1.00 95.94 528 ARG A C 1
ATOM 4140 O O . ARG A 1 528 ? -10.056 2.262 34.768 1.00 95.94 528 ARG A O 1
ATOM 4147 N N . LEU A 1 529 ? -9.763 0.515 33.379 1.00 96.25 529 LEU A N 1
ATOM 4148 C CA . LEU A 1 529 ? -10.507 1.098 32.254 1.00 96.25 529 LEU A CA 1
ATOM 4149 C C . LEU A 1 529 ? -12.020 1.104 32.499 1.00 96.25 529 LEU A C 1
ATOM 4151 O O . LEU A 1 529 ? -12.671 2.099 32.174 1.00 96.25 529 LEU A O 1
ATOM 4155 N N . LYS A 1 530 ? -12.566 0.042 33.108 1.00 95.38 530 LYS A N 1
ATOM 4156 C CA . LYS A 1 530 ? -13.989 -0.055 33.472 1.00 95.38 530 LYS A CA 1
ATOM 4157 C C . LYS A 1 530 ? -14.382 1.004 34.507 1.00 95.38 530 LYS A C 1
ATOM 4159 O O . LYS A 1 530 ? -15.422 1.641 34.350 1.00 95.38 530 LYS A O 1
ATOM 4164 N N . GLU A 1 531 ? -13.553 1.229 35.531 1.00 90.12 531 GLU A N 1
ATOM 4165 C CA . GLU A 1 531 ? -13.869 2.166 36.619 1.00 90.12 531 GLU A CA 1
ATOM 4166 C C . GLU A 1 531 ? -13.571 3.637 36.297 1.00 90.12 531 GLU A C 1
ATOM 4168 O O . GLU A 1 531 ? -14.325 4.522 36.705 1.00 90.12 531 GLU A O 1
ATOM 4173 N N . LYS A 1 532 ? -12.433 3.921 35.649 1.00 84.25 532 LYS A N 1
ATOM 4174 C CA . LYS A 1 532 ? -11.850 5.276 35.614 1.00 84.25 532 LYS A CA 1
ATOM 4175 C C . LYS A 1 532 ? -11.396 5.721 34.240 1.00 84.25 532 LYS A C 1
ATOM 4177 O O . LYS A 1 532 ? -11.736 6.831 33.852 1.00 84.25 532 LYS A O 1
ATOM 4182 N N . GLY A 1 533 ? -10.603 4.895 33.558 1.00 91.06 533 GLY A N 1
ATOM 4183 C CA . GLY A 1 533 ? -10.093 5.142 32.208 1.00 91.06 533 GLY A CA 1
ATOM 4184 C C . GLY A 1 533 ? -9.642 6.584 31.919 1.00 91.06 533 GLY A C 1
ATOM 4185 O O . GLY A 1 533 ? -9.101 7.276 32.786 1.00 91.06 533 GLY A O 1
ATOM 4186 N N . HIS A 1 534 ? -9.852 7.037 30.686 1.00 93.69 534 HIS A N 1
ATOM 4187 C CA . HIS A 1 534 ? -9.555 8.406 30.252 1.00 93.69 534 HIS A CA 1
ATOM 4188 C C . HIS A 1 534 ? -10.631 9.403 30.683 1.00 93.69 534 HIS A C 1
ATOM 4190 O O . HIS A 1 534 ? -10.320 10.581 30.881 1.00 93.69 534 HIS A O 1
ATOM 4196 N N . ARG A 1 535 ? -11.865 8.936 30.913 1.00 93.69 535 ARG A N 1
ATOM 4197 C CA . ARG A 1 535 ? -12.958 9.767 31.444 1.00 93.69 535 ARG A CA 1
ATOM 4198 C C . ARG A 1 535 ? -12.604 10.423 32.783 1.00 93.69 535 ARG A C 1
ATOM 4200 O O . ARG A 1 535 ? -12.949 11.581 32.987 1.00 93.69 535 ARG A O 1
ATOM 4207 N N . GLN A 1 536 ? -11.835 9.769 33.663 1.00 95.62 536 GLN A N 1
ATOM 4208 C CA . GLN A 1 536 ? -11.368 10.413 34.897 1.00 95.62 536 GLN A CA 1
ATOM 4209 C C . GLN A 1 536 ? -10.453 11.611 34.598 1.00 95.62 536 GLN A C 1
ATOM 4211 O O . GLN A 1 536 ? -10.637 12.685 35.163 1.00 95.62 536 GLN A O 1
ATOM 4216 N N . THR A 1 537 ? -9.485 11.455 33.693 1.00 94.81 537 THR A N 1
ATOM 4217 C CA . THR A 1 537 ? -8.593 12.560 33.311 1.00 94.81 537 THR A CA 1
ATOM 4218 C C . THR A 1 537 ? -9.361 13.688 32.619 1.00 94.81 537 THR A C 1
ATOM 4220 O O . THR A 1 537 ? -9.048 14.858 32.825 1.00 94.81 537 THR A O 1
ATOM 4223 N N . CYS A 1 538 ? -10.391 13.365 31.833 1.00 96.06 538 CYS A N 1
ATOM 4224 C CA . CYS A 1 538 ? -11.283 14.368 31.254 1.00 96.06 538 CYS A CA 1
ATOM 4225 C C . CYS A 1 538 ? -12.048 15.140 32.341 1.00 96.06 538 CYS A C 1
ATOM 4227 O O . CYS A 1 538 ? -12.061 16.371 32.319 1.00 96.06 538 CYS A O 1
ATOM 4229 N N . GLN A 1 539 ? -12.591 14.441 33.344 1.00 96.50 539 GLN A N 1
ATOM 4230 C CA . GLN A 1 539 ? -13.252 15.069 34.490 1.00 96.50 539 GLN A CA 1
ATOM 4231 C C . GLN A 1 539 ? -12.303 16.006 35.248 1.00 96.50 539 GLN A C 1
ATOM 4233 O O . GLN A 1 539 ? -12.681 17.128 35.572 1.00 96.50 539 GLN A O 1
ATOM 4238 N N . GLU A 1 540 ? -11.052 15.596 35.468 1.00 96.12 540 GLU A N 1
ATOM 4239 C CA . GLU A 1 540 ? -10.026 16.439 36.094 1.00 96.12 540 GLU A CA 1
ATOM 4240 C C . GLU A 1 540 ? -9.741 17.706 35.268 1.00 96.12 540 GLU A C 1
ATOM 4242 O O . GLU A 1 540 ? -9.592 18.791 35.836 1.00 96.12 540 GLU A O 1
ATOM 4247 N N . CYS A 1 541 ? -9.706 17.602 33.932 1.00 96.25 541 CYS A N 1
ATOM 4248 C CA . CYS A 1 541 ? -9.604 18.767 33.052 1.00 96.25 541 CYS A CA 1
ATOM 4249 C C . CYS A 1 541 ? -10.817 19.696 33.203 1.00 96.25 541 CYS A C 1
ATOM 4251 O O . CYS A 1 541 ? -10.638 20.905 33.360 1.00 96.25 541 CYS A O 1
ATOM 4253 N N . MET A 1 542 ? -12.037 19.150 33.187 1.00 96.88 542 MET A N 1
ATOM 4254 C CA . MET A 1 542 ? -13.269 19.926 33.367 1.00 96.88 542 MET A CA 1
ATOM 4255 C C . MET A 1 542 ? -13.295 20.634 34.729 1.00 96.88 542 MET A C 1
ATOM 4257 O O . MET A 1 542 ? -13.569 21.832 34.793 1.00 96.88 542 MET A O 1
ATOM 4261 N N . ASP A 1 543 ? -12.947 19.941 35.813 1.00 97.12 543 ASP A N 1
ATOM 4262 C CA . ASP A 1 543 ? -12.941 20.499 37.168 1.00 97.12 543 ASP A CA 1
ATOM 4263 C C . ASP A 1 543 ? -11.944 21.659 37.301 1.00 97.12 543 ASP A C 1
ATOM 4265 O O . ASP A 1 543 ? -12.292 22.713 37.834 1.00 97.12 543 ASP A O 1
ATOM 4269 N N . GLN A 1 544 ? -10.740 21.532 36.737 1.00 96.38 544 GLN A N 1
ATOM 4270 C CA . GLN A 1 544 ? -9.759 22.624 36.737 1.00 96.38 544 GLN A CA 1
ATOM 4271 C C . GLN A 1 544 ? -10.245 23.836 35.934 1.00 96.38 544 GLN A C 1
ATOM 4273 O O . GLN A 1 544 ? -10.137 24.976 36.392 1.00 96.38 544 GLN A O 1
ATOM 4278 N N . LEU A 1 545 ? -10.838 23.616 34.757 1.00 96.44 545 LEU A N 1
ATOM 4279 C CA . LEU A 1 545 ? -11.433 24.699 33.970 1.00 96.44 545 LEU A CA 1
ATOM 4280 C C . LEU A 1 545 ? -12.576 25.384 34.729 1.00 96.44 545 LEU A C 1
ATOM 4282 O O . LEU A 1 545 ? -12.722 26.608 34.653 1.00 96.44 545 LEU A O 1
ATOM 4286 N N . LYS A 1 546 ? -13.362 24.619 35.492 1.00 96.12 546 LYS A N 1
ATOM 4287 C CA . LYS A 1 546 ? -14.446 25.129 36.334 1.00 96.12 546 LYS A CA 1
ATOM 4288 C C . LYS A 1 546 ? -13.918 25.996 37.470 1.00 96.12 546 LYS A C 1
ATOM 4290 O O . LYS A 1 546 ? -14.405 27.108 37.665 1.00 96.12 546 LYS A O 1
ATOM 4295 N N . GLU A 1 547 ? -12.909 25.521 38.197 1.00 95.44 547 GLU A N 1
ATOM 4296 C CA . GLU A 1 547 ? -12.275 26.248 39.304 1.00 95.44 547 GLU A CA 1
ATOM 4297 C C . GLU A 1 547 ? -11.671 27.581 38.851 1.00 95.44 547 GLU A C 1
ATOM 4299 O O . GLU A 1 547 ? -11.726 28.579 39.572 1.00 95.44 547 GLU A O 1
ATOM 4304 N N . MET A 1 548 ? -11.147 27.623 37.626 1.00 93.94 548 MET A N 1
ATOM 4305 C CA . MET A 1 548 ? -10.595 28.834 37.019 1.00 93.94 548 MET A CA 1
ATOM 4306 C C . MET A 1 548 ? -11.659 29.754 36.399 1.00 93.94 548 MET A C 1
ATOM 4308 O O . MET A 1 548 ? -11.318 30.831 35.903 1.00 93.94 548 MET A O 1
ATOM 4312 N N . GLY A 1 549 ? -12.937 29.359 36.418 1.00 94.81 549 GLY A N 1
ATOM 4313 C CA . GLY A 1 549 ? -14.036 30.104 35.801 1.00 94.81 549 GLY A CA 1
ATOM 4314 C C . GLY A 1 549 ? -13.905 30.213 34.280 1.00 94.81 549 GLY A C 1
ATOM 4315 O O . GLY A 1 549 ? -14.270 31.240 33.707 1.00 94.81 549 GLY A O 1
ATOM 4316 N N . LEU A 1 550 ? -13.312 29.197 33.645 1.00 95.56 550 LEU A N 1
ATOM 4317 C CA . LEU A 1 550 ? -13.079 29.136 32.202 1.00 95.56 550 LEU A CA 1
ATOM 4318 C C . LEU A 1 550 ? -14.174 28.369 31.454 1.00 95.56 550 LEU A C 1
ATOM 4320 O O . LEU A 1 550 ? -14.417 28.693 30.296 1.00 95.56 550 LEU A O 1
ATOM 4324 N N . LEU A 1 551 ? -14.836 27.399 32.100 1.00 93.56 551 LEU A N 1
ATOM 4325 C CA . LEU A 1 551 ? -15.847 26.554 31.448 1.00 93.56 551 LEU A CA 1
ATOM 4326 C C . LEU A 1 551 ? -17.035 27.336 30.885 1.00 93.56 551 LEU A C 1
ATOM 4328 O O . LEU A 1 551 ? -17.506 26.992 29.814 1.00 93.56 551 LEU A O 1
ATOM 4332 N N . ASP A 1 552 ? -17.504 28.376 31.576 1.00 93.44 552 ASP A N 1
ATOM 4333 C CA . ASP A 1 552 ? -18.718 29.115 31.190 1.00 93.44 552 ASP A CA 1
ATOM 4334 C C . ASP A 1 552 ? -18.440 30.310 30.253 1.00 93.44 552 ASP A C 1
ATOM 4336 O O . ASP A 1 552 ? -19.322 31.134 30.008 1.00 93.44 552 ASP A O 1
ATOM 4340 N N . LEU A 1 553 ? -17.202 30.461 29.773 1.00 94.88 553 LEU A N 1
ATOM 4341 C CA . LEU A 1 553 ? -16.829 31.533 28.847 1.00 94.88 553 LEU A CA 1
ATOM 4342 C C . LEU A 1 553 ? -17.205 31.163 27.414 1.00 94.88 553 LEU A C 1
ATOM 4344 O O . LEU A 1 553 ? -17.198 29.987 27.062 1.00 94.88 553 LEU A O 1
ATOM 4348 N N . ASP A 1 554 ? -17.454 32.161 26.565 1.00 94.88 554 ASP A N 1
ATOM 4349 C CA . ASP A 1 554 ? -17.528 31.932 25.120 1.00 94.88 554 ASP A CA 1
ATOM 4350 C C . ASP A 1 554 ? -16.156 31.541 24.554 1.00 94.88 554 ASP A C 1
ATOM 4352 O O . ASP A 1 554 ? -15.116 31.870 25.128 1.00 94.88 554 ASP A O 1
ATOM 4356 N N . GLU A 1 555 ? -16.142 30.876 23.399 1.00 91.12 555 GLU A N 1
ATOM 4357 C CA . GLU A 1 555 ? -14.936 30.270 22.827 1.00 91.12 555 GLU A CA 1
ATOM 4358 C C . GLU A 1 555 ? -13.773 31.267 22.670 1.00 91.12 555 GLU A C 1
ATOM 4360 O O . GLU A 1 555 ? -12.607 30.952 22.936 1.00 91.12 555 GLU A O 1
ATOM 4365 N N . LYS A 1 556 ? -14.069 32.507 22.265 1.00 91.50 556 LYS A N 1
ATOM 4366 C CA . LYS A 1 556 ? -13.045 33.531 22.036 1.00 91.50 556 LYS A CA 1
ATOM 4367 C C . LYS A 1 556 ? -12.439 34.000 23.353 1.00 91.50 556 LYS A C 1
ATOM 4369 O O . LYS A 1 556 ? -11.218 34.181 23.442 1.00 91.50 556 LYS A O 1
ATOM 4374 N N . GLU A 1 557 ? -13.268 34.219 24.369 1.00 92.88 557 GLU A N 1
ATOM 4375 C CA . GLU A 1 557 ? -12.801 34.558 25.711 1.00 92.88 557 GLU A CA 1
ATOM 4376 C C . GLU A 1 557 ? -12.074 33.394 26.386 1.00 92.88 557 GLU A C 1
ATOM 4378 O O . GLU A 1 557 ? -11.019 33.622 26.990 1.00 92.88 557 GLU A O 1
ATOM 4383 N N . PHE A 1 558 ? -12.576 32.168 26.227 1.00 94.56 558 PHE A N 1
ATOM 4384 C CA . PHE A 1 558 ? -11.937 30.939 26.682 1.00 94.56 558 PHE A CA 1
ATOM 4385 C C . PHE A 1 558 ? -10.524 30.833 26.116 1.00 94.56 558 PHE A C 1
ATOM 4387 O O . PHE A 1 558 ? -9.571 30.848 26.891 1.00 94.56 558 PHE A O 1
ATOM 4394 N N . ARG A 1 559 ? -10.349 30.851 24.786 1.00 89.69 559 ARG A N 1
ATOM 4395 C CA . ARG A 1 559 ? -9.026 30.754 24.139 1.00 89.69 559 ARG A CA 1
ATOM 4396 C C . ARG A 1 559 ? -8.060 31.813 24.663 1.00 89.69 559 ARG A C 1
ATOM 4398 O O . ARG A 1 559 ? -6.914 31.510 24.989 1.00 89.69 559 ARG A O 1
ATOM 4405 N N . LYS A 1 560 ? -8.521 33.061 24.794 1.00 90.62 560 LYS A N 1
ATOM 4406 C CA . LYS A 1 560 ? -7.696 34.162 25.304 1.00 90.62 560 LYS A CA 1
ATOM 4407 C C . LYS A 1 560 ? -7.253 33.929 26.750 1.00 90.62 560 LYS A C 1
ATOM 4409 O O . LYS A 1 560 ? -6.081 34.142 27.050 1.00 90.62 560 LYS A O 1
ATOM 4414 N N . LYS A 1 561 ? -8.168 33.551 27.648 1.00 91.62 561 LYS A N 1
ATOM 4415 C CA . LYS A 1 561 ? -7.843 33.350 29.069 1.00 91.62 561 LYS A CA 1
ATOM 4416 C C . LYS A 1 561 ? -7.102 32.039 29.318 1.00 91.62 561 LYS A C 1
ATOM 4418 O O . LYS A 1 561 ? -6.225 32.021 30.171 1.00 91.62 561 LYS A O 1
ATOM 4423 N N . PHE A 1 562 ? -7.394 30.992 28.553 1.00 91.00 562 PHE A N 1
ATOM 4424 C CA . PHE A 1 562 ? -6.687 29.715 28.587 1.00 91.00 562 PHE A CA 1
ATOM 4425 C C . PHE A 1 562 ? -5.205 29.900 28.235 1.00 91.00 562 PHE A C 1
ATOM 4427 O O . PHE A 1 562 ? -4.348 29.494 29.013 1.00 91.00 562 PHE A O 1
ATOM 4434 N N . LEU A 1 563 ? -4.890 30.654 27.172 1.00 88.31 563 LEU A N 1
ATOM 4435 C CA . LEU A 1 563 ? -3.505 31.011 26.810 1.00 88.31 563 LEU A CA 1
ATOM 4436 C C . LEU A 1 563 ? -2.780 31.870 27.862 1.00 88.31 563 LEU A C 1
ATOM 4438 O O . LEU A 1 563 ? -1.556 31.958 27.855 1.00 88.31 563 LEU A O 1
ATOM 4442 N N . GLN A 1 564 ? -3.526 32.548 28.737 1.00 87.19 564 GLN A N 1
ATOM 4443 C CA . GLN A 1 564 ? -2.990 33.350 29.844 1.00 87.19 564 GLN A CA 1
ATOM 4444 C C . GLN A 1 564 ? -2.969 32.583 31.174 1.00 87.19 564 GLN A C 1
ATOM 4446 O O . GLN A 1 564 ? -2.512 33.119 32.187 1.00 87.19 564 GLN A O 1
ATOM 4451 N N . SER A 1 565 ? -3.505 31.364 31.188 1.00 87.88 565 SER A N 1
ATOM 4452 C CA . SER A 1 565 ? -3.606 30.523 32.371 1.00 87.88 565 SER A CA 1
ATOM 4453 C C . SER A 1 565 ? -2.266 29.848 32.688 1.00 87.88 565 SER A C 1
ATOM 4455 O O . SER A 1 565 ? -1.319 29.905 31.909 1.00 87.88 565 SER A O 1
ATOM 4457 N N . GLN A 1 566 ? -2.181 29.220 33.861 1.00 86.19 566 GLN A N 1
ATOM 4458 C CA . GLN A 1 566 ? -1.034 28.384 34.243 1.00 86.19 566 GLN A CA 1
ATOM 4459 C C . GLN A 1 566 ? -1.230 26.912 33.837 1.00 86.19 566 GLN A C 1
ATOM 4461 O O . GLN A 1 566 ? -0.406 26.071 34.194 1.00 86.19 566 GLN A O 1
ATOM 4466 N N . LEU A 1 567 ? -2.329 26.585 33.146 1.00 85.44 567 LEU A N 1
ATOM 4467 C CA . LEU A 1 567 ? -2.572 25.233 32.656 1.00 85.44 567 LEU A CA 1
ATOM 4468 C C . LEU A 1 567 ? -1.585 24.912 31.535 1.00 85.44 567 LEU A C 1
ATOM 4470 O O . LEU A 1 567 ? -1.131 25.796 30.806 1.00 85.44 567 LEU A O 1
ATOM 4474 N N . SER A 1 568 ? -1.247 23.632 31.388 1.00 80.44 568 SER A N 1
ATOM 4475 C CA . SER A 1 568 ? -0.498 23.191 30.217 1.00 80.44 568 SER A CA 1
ATOM 4476 C C . SER A 1 568 ? -1.305 23.497 28.954 1.00 80.44 568 SER A C 1
ATOM 4478 O O . SER A 1 568 ? -2.521 23.312 28.941 1.00 80.44 568 SER A O 1
ATOM 4480 N N . ASN A 1 569 ? -0.628 23.885 27.868 1.00 76.12 569 ASN A N 1
ATOM 4481 C CA . ASN A 1 569 ? -1.226 24.030 26.530 1.00 76.12 569 ASN A CA 1
ATOM 4482 C C . ASN A 1 569 ? -1.577 22.661 25.905 1.00 76.12 569 ASN A C 1
ATOM 4484 O O . ASN A 1 569 ? -1.349 22.418 24.724 1.00 76.12 569 ASN A O 1
ATOM 4488 N N . ASP A 1 570 ? -2.077 21.739 26.722 1.00 85.25 570 ASP A N 1
ATOM 4489 C CA . ASP A 1 570 ? -2.524 20.422 26.313 1.00 85.25 570 ASP A CA 1
ATOM 4490 C C . ASP A 1 570 ? -3.916 20.546 25.690 1.00 85.25 570 ASP A C 1
ATOM 4492 O O . ASP A 1 570 ? -4.835 21.103 26.300 1.00 85.25 570 ASP A O 1
ATOM 4496 N N . TYR A 1 571 ? -4.069 20.031 24.472 1.00 90.38 571 TYR A N 1
ATOM 4497 C CA . TYR A 1 571 ? -5.308 20.147 23.710 1.00 90.38 571 TYR A CA 1
ATOM 4498 C C . TYR A 1 571 ? -6.494 19.438 24.389 1.00 90.38 571 TYR A C 1
ATOM 4500 O O . TYR A 1 571 ? -7.648 19.788 24.151 1.00 90.38 571 TYR A O 1
ATOM 4508 N N . ARG A 1 572 ? -6.229 18.529 25.335 1.00 94.62 572 ARG A N 1
ATOM 4509 C CA . ARG A 1 572 ? -7.244 17.889 26.187 1.00 94.62 572 ARG A CA 1
ATOM 4510 C C . ARG A 1 572 ? -8.147 18.874 26.928 1.00 94.62 572 ARG A C 1
ATOM 4512 O O . ARG A 1 572 ? -9.334 18.602 27.072 1.00 94.62 572 ARG A O 1
ATOM 4519 N N . TYR A 1 573 ? -7.634 20.033 27.346 1.00 95.44 573 TYR A N 1
ATOM 4520 C CA . TYR A 1 573 ? -8.472 21.070 27.963 1.00 95.44 573 TYR A CA 1
ATOM 4521 C C . TYR A 1 573 ? -9.438 21.713 26.966 1.00 95.44 573 TYR A C 1
ATOM 4523 O O . TYR A 1 573 ? -10.553 22.063 27.338 1.00 95.44 573 TYR A O 1
ATOM 4531 N N . VAL A 1 574 ? -9.028 21.861 25.705 1.00 93.81 574 VAL A N 1
ATOM 4532 C CA . VAL A 1 574 ? -9.896 22.391 24.646 1.00 93.81 574 VAL A CA 1
ATOM 4533 C C . VAL A 1 574 ? -11.017 21.397 24.350 1.00 93.81 574 VAL A C 1
ATOM 4535 O O . VAL A 1 574 ? -12.173 21.797 24.277 1.00 93.81 574 VAL A O 1
ATOM 4538 N N . ILE A 1 575 ? -10.696 20.103 24.277 1.00 94.81 575 ILE A N 1
ATOM 4539 C CA . ILE A 1 575 ? -11.688 19.035 24.086 1.00 94.81 575 ILE A CA 1
ATOM 4540 C C . ILE A 1 575 ? -12.668 18.992 25.267 1.00 94.81 575 ILE A C 1
ATOM 4542 O O . ILE A 1 575 ? -13.874 19.035 25.057 1.00 94.81 575 ILE A O 1
ATOM 4546 N N . ALA A 1 576 ? -12.169 18.998 26.509 1.00 96.31 576 ALA A N 1
ATOM 4547 C CA . ALA A 1 576 ? -13.012 19.006 27.708 1.00 96.31 576 ALA A CA 1
ATOM 4548 C C . ALA A 1 576 ? -13.927 20.245 27.785 1.00 96.31 576 ALA A C 1
ATOM 4550 O O . ALA A 1 576 ? -15.079 20.141 28.201 1.00 96.31 576 ALA A O 1
ATOM 4551 N N . TYR A 1 577 ? -13.431 21.415 27.367 1.00 95.69 577 TYR A N 1
ATOM 4552 C CA . TYR A 1 577 ? -14.244 22.624 27.243 1.00 95.69 577 TYR A CA 1
ATOM 4553 C C . TYR A 1 577 ? -15.353 22.459 26.195 1.00 95.69 577 TYR A C 1
ATOM 4555 O O . TYR A 1 577 ? -16.510 22.733 26.506 1.00 95.69 577 TYR A O 1
ATOM 4563 N N . ASN A 1 578 ? -15.023 21.983 24.989 1.00 94.50 578 ASN A N 1
ATOM 4564 C CA . ASN A 1 578 ? -16.000 21.790 23.914 1.00 94.50 578 ASN A CA 1
ATOM 4565 C C . ASN A 1 578 ? -17.091 20.789 24.319 1.00 94.50 578 ASN A C 1
ATOM 4567 O O . ASN A 1 578 ? -18.270 21.093 24.169 1.00 94.50 578 ASN A O 1
ATOM 4571 N N . MET A 1 579 ? -16.714 19.668 24.942 1.00 95.31 579 MET A N 1
ATOM 4572 C CA . MET A 1 579 ? -17.670 18.693 25.477 1.00 95.31 579 MET A CA 1
ATOM 4573 C C . MET A 1 579 ? -18.651 19.336 26.464 1.00 95.31 579 MET A C 1
ATOM 4575 O O . MET A 1 579 ? -19.858 19.148 26.342 1.00 95.31 579 MET A O 1
ATOM 4579 N N . TYR A 1 580 ? -18.153 20.144 27.409 1.00 95.50 580 TYR A N 1
ATOM 4580 C CA . TYR A 1 580 ? -19.016 20.855 28.357 1.00 95.50 580 TYR A CA 1
ATOM 4581 C C . TYR A 1 580 ? -19.964 21.839 27.653 1.00 95.50 580 TYR A C 1
ATOM 4583 O O . TYR A 1 580 ? -21.137 21.925 28.018 1.00 95.50 580 TYR A O 1
ATOM 4591 N N . GLN A 1 581 ? -19.482 22.566 26.638 1.00 95.25 581 GLN A N 1
ATOM 4592 C CA . GLN A 1 581 ? -20.301 23.499 25.852 1.00 95.25 581 GLN A CA 1
ATOM 4593 C C . GLN A 1 581 ? -21.402 22.790 25.051 1.00 95.25 581 GLN A C 1
ATOM 4595 O O . GLN A 1 581 ? -22.498 23.329 24.905 1.00 95.25 581 GLN A O 1
ATOM 4600 N N . GLU A 1 582 ? -21.135 21.575 24.580 1.00 93.75 582 GLU A N 1
ATOM 4601 C CA . GLU A 1 582 ? -22.100 20.709 23.892 1.00 93.75 582 GLU A CA 1
ATOM 4602 C C . GLU A 1 582 ? -23.063 20.001 24.862 1.00 93.75 582 GLU A C 1
ATOM 4604 O O . GLU A 1 582 ? -24.041 19.386 24.441 1.00 93.75 582 GLU A O 1
ATOM 4609 N N . GLY A 1 583 ? -22.853 20.152 26.174 1.00 94.62 583 GLY A N 1
ATOM 4610 C CA . GLY A 1 583 ? -23.700 19.576 27.218 1.00 94.62 583 GLY A CA 1
ATOM 4611 C C . GLY A 1 583 ? -23.332 18.143 27.604 1.00 94.62 583 GLY A C 1
ATOM 4612 O O . GLY A 1 583 ? -24.090 17.503 28.335 1.00 94.62 583 GLY A O 1
ATOM 4613 N N . HIS A 1 584 ? -22.178 17.650 27.156 1.00 94.94 584 HIS A N 1
ATOM 4614 C CA . HIS A 1 584 ? -21.642 16.344 27.517 1.00 94.94 584 HIS A CA 1
ATOM 4615 C C . HIS A 1 584 ? -20.813 16.422 28.807 1.00 94.94 584 HIS A C 1
ATOM 4617 O O . HIS A 1 584 ? -20.056 17.369 29.036 1.00 94.94 584 HIS A O 1
ATOM 4623 N N . ASP A 1 585 ? -20.931 15.399 29.654 1.00 94.88 585 ASP A N 1
ATOM 4624 C CA . ASP A 1 585 ? -20.015 15.186 30.775 1.00 94.88 585 ASP A CA 1
ATOM 4625 C C . ASP A 1 585 ? -18.875 14.232 30.379 1.00 94.88 585 ASP A C 1
ATOM 4627 O O . ASP A 1 585 ? -18.842 13.675 29.278 1.00 94.88 585 ASP A O 1
ATOM 4631 N N . ALA A 1 586 ? -17.915 14.031 31.282 1.00 94.38 586 ALA A N 1
ATOM 4632 C CA . ALA A 1 586 ? -16.784 13.149 31.020 1.00 94.38 586 ALA A CA 1
ATOM 4633 C C . ALA A 1 586 ? -17.188 11.675 30.802 1.00 94.38 586 ALA A C 1
ATOM 4635 O O . ALA A 1 586 ? -16.435 10.931 30.175 1.00 94.38 586 ALA A O 1
ATOM 4636 N N . ASN A 1 587 ? -18.359 11.230 31.275 1.00 94.06 587 ASN A N 1
ATOM 4637 C CA . ASN A 1 587 ? -18.819 9.860 31.045 1.00 94.06 587 ASN A CA 1
ATOM 4638 C C . ASN A 1 587 ? -19.270 9.637 29.602 1.00 94.06 587 ASN A C 1
ATOM 4640 O O . ASN A 1 587 ? -19.276 8.491 29.164 1.00 94.06 587 ASN A O 1
ATOM 4644 N N . TYR A 1 588 ? -19.574 10.691 28.840 1.00 94.88 588 TYR A N 1
ATOM 4645 C CA . TYR A 1 588 ? -19.926 10.553 27.427 1.00 94.88 588 TYR A CA 1
ATOM 4646 C C . TYR A 1 588 ? -18.807 9.897 26.601 1.00 94.88 588 TYR A C 1
ATOM 4648 O O . TYR A 1 588 ? -19.089 9.150 25.670 1.00 94.88 588 TYR A O 1
ATOM 4656 N N . MET A 1 589 ? -17.536 10.069 26.990 1.00 95.31 589 MET A N 1
ATOM 4657 C CA . MET A 1 589 ? -16.400 9.393 26.342 1.00 95.31 589 MET A CA 1
ATOM 4658 C C . MET A 1 589 ? -16.068 8.006 26.916 1.00 95.31 589 MET A C 1
ATOM 4660 O O . MET A 1 589 ? -15.037 7.428 26.572 1.00 95.31 589 MET A O 1
ATOM 4664 N N . ALA A 1 590 ? -16.911 7.447 27.794 1.00 96.50 590 ALA A N 1
ATOM 4665 C CA . ALA A 1 590 ? -16.708 6.110 28.353 1.00 96.50 590 ALA A CA 1
ATOM 4666 C C . ALA A 1 590 ? -16.552 5.031 27.271 1.00 96.50 590 ALA A C 1
ATOM 4668 O O . ALA A 1 590 ? -15.794 4.083 27.473 1.00 96.50 590 ALA A O 1
ATOM 4669 N N . ALA A 1 591 ? -17.213 5.196 26.123 1.00 97.56 591 ALA A N 1
ATOM 4670 C CA . ALA A 1 591 ? -17.124 4.319 24.964 1.00 97.56 591 ALA A CA 1
ATOM 4671 C C . ALA A 1 591 ? -15.678 4.063 24.529 1.00 97.56 591 ALA A C 1
ATOM 4673 O O . ALA A 1 591 ? -15.343 2.920 24.243 1.00 97.56 591 ALA A O 1
ATOM 4674 N N . TRP A 1 592 ? -14.791 5.064 24.555 1.00 97.06 592 TRP A N 1
ATOM 4675 C CA . TRP A 1 592 ? -13.378 4.859 24.212 1.00 97.06 592 TRP A CA 1
ATOM 4676 C C . TRP A 1 592 ? -12.708 3.814 25.107 1.00 97.06 592 TRP A C 1
ATOM 4678 O O . TRP A 1 592 ? -12.040 2.902 24.623 1.00 97.06 592 TRP A O 1
ATOM 4688 N N . ASP A 1 593 ? -12.911 3.920 26.418 1.00 97.44 593 ASP A N 1
ATOM 4689 C CA . ASP A 1 593 ? -12.321 2.986 27.370 1.00 97.44 593 ASP A CA 1
ATOM 4690 C C . ASP A 1 593 ? -12.997 1.607 27.280 1.00 97.44 593 ASP A C 1
ATOM 4692 O O . ASP A 1 593 ? -12.310 0.589 27.252 1.00 97.44 593 ASP A O 1
ATOM 4696 N N . LEU A 1 594 ? -14.333 1.562 27.214 1.00 98.38 594 LEU A N 1
ATOM 4697 C CA . LEU A 1 594 ? -15.103 0.313 27.247 1.00 98.38 594 LEU A CA 1
ATOM 4698 C C . LEU A 1 594 ? -14.999 -0.485 25.939 1.00 98.38 594 LEU A C 1
ATOM 4700 O O . LEU A 1 594 ? -14.916 -1.708 25.989 1.00 98.38 594 LEU A O 1
ATOM 4704 N N . CYS A 1 595 ? -14.932 0.158 24.774 1.00 98.25 595 CYS A N 1
ATOM 4705 C CA . CYS A 1 595 ? -14.696 -0.553 23.513 1.00 98.25 595 CYS A CA 1
ATOM 4706 C C . CYS A 1 595 ? -13.299 -1.181 23.485 1.00 98.25 595 CYS A C 1
ATOM 4708 O O . CYS A 1 595 ? -13.130 -2.315 23.039 1.00 98.25 595 CYS A O 1
ATOM 4710 N N . ARG A 1 596 ? -12.295 -0.493 24.048 1.00 97.00 596 ARG A N 1
ATOM 4711 C CA . ARG A 1 596 ? -10.953 -1.066 24.213 1.00 97.00 596 ARG A CA 1
ATOM 4712 C C . ARG A 1 596 ? -10.902 -2.179 25.251 1.00 97.00 596 ARG A C 1
ATOM 4714 O O . ARG A 1 596 ? -10.034 -3.030 25.145 1.00 97.00 596 ARG A O 1
ATOM 4721 N N . VAL A 1 597 ? -11.817 -2.222 26.219 1.00 98.50 597 VAL A N 1
ATOM 4722 C CA . VAL A 1 597 ? -11.953 -3.388 27.107 1.00 98.50 597 VAL A CA 1
ATOM 4723 C C . VAL A 1 597 ? -12.382 -4.627 26.314 1.00 98.50 597 VAL A C 1
ATOM 4725 O O . VAL A 1 597 ? -11.755 -5.669 26.473 1.00 98.50 597 VAL A O 1
ATOM 4728 N N . ASN A 1 598 ? -13.365 -4.517 25.410 1.00 98.56 598 ASN A N 1
ATOM 4729 C CA . ASN A 1 598 ? -13.741 -5.629 24.521 1.00 98.56 598 ASN A CA 1
ATOM 4730 C C . ASN A 1 598 ? -12.576 -6.053 23.609 1.00 98.56 598 ASN A C 1
ATOM 4732 O O . ASN A 1 598 ? -12.309 -7.246 23.481 1.00 98.56 598 ASN A O 1
ATOM 4736 N N . GLN A 1 599 ? -11.849 -5.083 23.040 1.00 97.62 599 GLN A N 1
ATOM 4737 C CA . GLN A 1 599 ? -10.626 -5.346 22.275 1.00 97.62 599 GLN A CA 1
ATOM 4738 C C . GLN A 1 599 ? -9.591 -6.110 23.121 1.00 97.62 599 GLN A C 1
ATOM 4740 O O . GLN A 1 599 ? -9.083 -7.141 22.699 1.00 97.62 599 GLN A O 1
ATOM 4745 N N . LEU A 1 600 ? -9.306 -5.639 24.338 1.00 98.44 600 LEU A N 1
ATOM 4746 C CA . LEU A 1 600 ? -8.320 -6.254 25.224 1.00 98.44 600 LEU A CA 1
ATOM 4747 C C . LEU A 1 600 ? -8.717 -7.671 25.638 1.00 98.44 600 LEU A C 1
ATOM 4749 O O . LEU A 1 600 ? -7.854 -8.537 25.696 1.00 98.44 600 LEU A O 1
ATOM 4753 N N . TYR A 1 601 ? -9.999 -7.947 25.891 1.00 98.69 601 TYR A N 1
ATOM 4754 C CA . TYR A 1 601 ? -10.444 -9.319 26.146 1.00 98.69 601 TYR A CA 1
ATOM 4755 C C . TYR A 1 601 ? -10.164 -10.241 24.955 1.00 98.69 601 TYR A C 1
ATOM 4757 O O . TYR A 1 601 ? -9.730 -11.376 25.160 1.00 98.69 601 TYR A O 1
ATOM 4765 N N . ALA A 1 602 ? -10.361 -9.757 23.726 1.00 97.62 602 ALA A N 1
ATOM 4766 C CA . ALA A 1 602 ? -10.003 -10.499 22.525 1.00 97.62 602 ALA A CA 1
ATOM 4767 C C . ALA A 1 602 ? -8.482 -10.714 22.412 1.00 97.62 602 ALA A C 1
ATOM 4769 O O . ALA A 1 602 ? -8.042 -11.847 22.219 1.00 97.62 602 ALA A O 1
ATOM 4770 N N . ASP A 1 603 ? -7.680 -9.673 22.645 1.00 96.88 603 ASP A N 1
ATOM 4771 C CA . ASP A 1 603 ? -6.212 -9.748 22.657 1.00 96.88 603 ASP A CA 1
ATOM 4772 C C . ASP A 1 603 ? -5.703 -10.747 23.719 1.00 96.88 603 ASP A C 1
ATOM 4774 O O . ASP A 1 603 ? -4.791 -11.538 23.477 1.00 96.88 603 ASP A O 1
ATOM 4778 N N . PHE A 1 604 ? -6.323 -10.77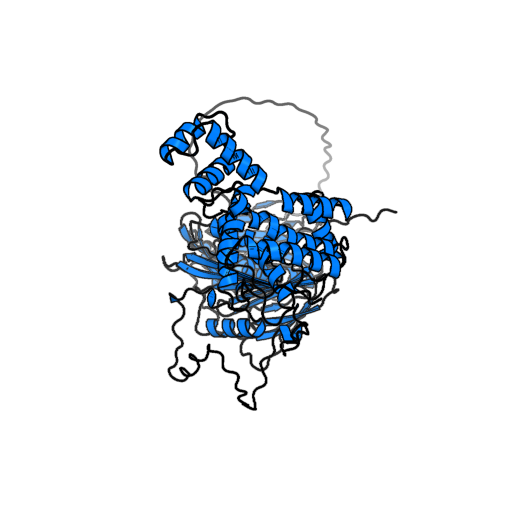2 24.903 1.00 98.19 604 PHE A N 1
ATOM 4779 C CA . PHE A 1 604 ? -5.977 -11.700 25.985 1.00 98.19 604 PHE A CA 1
ATOM 4780 C C . PHE A 1 604 ? -6.338 -13.144 25.660 1.00 98.19 604 PHE A C 1
ATOM 4782 O O . PHE A 1 604 ? -5.644 -14.055 26.115 1.00 98.19 604 PHE A O 1
ATOM 4789 N N . TYR A 1 605 ? -7.412 -13.358 24.901 1.00 97.31 605 TYR A N 1
ATOM 4790 C CA . TYR A 1 605 ? -7.736 -14.669 24.354 1.00 97.31 605 TYR A CA 1
ATOM 4791 C C . TYR A 1 605 ? -6.677 -15.112 23.341 1.00 97.31 605 TYR A C 1
ATOM 4793 O O . TYR A 1 605 ? -6.163 -16.225 23.471 1.00 97.31 605 TYR A O 1
ATOM 4801 N N . ILE A 1 606 ? -6.288 -14.235 22.408 1.00 92.12 606 ILE A N 1
ATOM 4802 C CA . ILE A 1 606 ? -5.245 -14.522 21.414 1.00 92.12 606 ILE A CA 1
ATOM 4803 C C . ILE A 1 606 ? -3.948 -14.932 22.120 1.00 92.12 606 ILE A C 1
ATOM 4805 O O . ILE A 1 606 ? -3.456 -16.033 21.881 1.00 92.12 606 ILE A O 1
ATOM 4809 N N . CYS A 1 607 ? -3.447 -14.128 23.063 1.00 91.88 607 CYS A N 1
ATOM 4810 C CA . CYS A 1 607 ? -2.208 -14.402 23.807 1.00 91.88 607 CYS A CA 1
ATOM 4811 C C . CYS A 1 607 ? -2.322 -15.508 24.876 1.00 91.88 607 CYS A C 1
ATOM 4813 O O . CYS A 1 607 ? -1.352 -15.781 25.585 1.00 91.88 607 CYS A O 1
ATOM 4815 N N . GLY A 1 608 ? -3.493 -16.124 25.059 1.00 94.69 608 GLY A N 1
ATOM 4816 C CA . GLY A 1 608 ? -3.704 -17.175 26.060 1.00 94.69 608 GLY A CA 1
ATOM 4817 C C . GLY A 1 608 ? -3.679 -16.700 27.522 1.00 94.69 608 GLY A C 1
ATOM 4818 O O . GLY A 1 608 ? -3.586 -17.522 28.436 1.00 94.69 608 GLY A O 1
ATOM 4819 N N . TYR A 1 609 ? -3.786 -15.392 27.779 1.00 96.75 609 TYR A N 1
ATOM 4820 C CA . TYR A 1 609 ? -3.983 -14.838 29.127 1.00 96.75 609 TYR A CA 1
ATOM 4821 C C . TYR A 1 609 ? -5.386 -15.133 29.667 1.00 96.75 609 TYR A C 1
ATOM 4823 O O . TYR A 1 609 ? -5.570 -15.276 30.882 1.00 96.75 609 TYR A O 1
ATOM 4831 N N . MET A 1 610 ? -6.366 -15.273 28.776 1.00 97.69 610 MET A N 1
ATOM 4832 C CA . MET A 1 610 ? -7.729 -15.702 29.075 1.00 97.69 610 MET A CA 1
ATOM 4833 C C . MET A 1 610 ? -8.135 -16.859 28.166 1.00 97.69 610 MET A C 1
ATOM 4835 O O . MET A 1 610 ? -7.690 -16.969 27.028 1.00 97.69 610 MET A O 1
ATOM 4839 N N . THR A 1 611 ? -8.992 -17.740 28.674 1.00 97.69 611 THR A N 1
ATOM 4840 C CA . THR A 1 611 ? -9.682 -18.702 27.807 1.00 97.69 611 THR A CA 1
ATOM 4841 C C . THR A 1 611 ? -10.730 -17.983 26.955 1.00 97.69 611 THR A C 1
ATOM 4843 O O . THR A 1 611 ? -11.192 -16.902 27.324 1.00 97.69 611 THR A O 1
ATOM 4846 N N . TYR A 1 612 ? -11.150 -18.602 25.848 1.00 96.44 612 TYR A N 1
ATOM 4847 C CA . TYR A 1 612 ? -12.230 -18.073 25.009 1.00 96.44 612 TYR A CA 1
ATOM 4848 C C . TYR A 1 612 ? -13.491 -17.757 25.828 1.00 96.44 612 TYR A C 1
ATOM 4850 O O . TYR A 1 612 ? -14.035 -16.661 25.738 1.00 96.44 612 TYR A O 1
ATOM 4858 N N . GLU A 1 613 ? -13.909 -18.692 26.689 1.00 97.94 613 GLU A N 1
ATOM 4859 C CA . GLU A 1 613 ? -15.104 -18.532 27.520 1.00 97.94 613 GLU A CA 1
ATOM 4860 C C . GLU A 1 613 ? -14.989 -17.340 28.476 1.00 97.94 613 GLU A C 1
ATOM 4862 O O . GLU A 1 613 ? -15.928 -16.556 28.581 1.00 97.94 613 GLU A O 1
ATOM 4867 N N . GLU A 1 614 ? -13.834 -17.163 29.123 1.00 98.06 614 GLU A N 1
ATOM 4868 C CA . GLU A 1 614 ? -13.597 -16.034 30.027 1.00 98.06 614 GLU A CA 1
ATOM 4869 C C . GLU A 1 614 ? -13.595 -14.692 29.288 1.00 98.06 614 GLU A C 1
ATOM 4871 O O . GLU A 1 614 ? -14.144 -13.715 29.796 1.00 98.06 614 GLU A O 1
ATOM 4876 N N . ALA A 1 615 ? -12.964 -14.629 28.112 1.00 98.19 615 ALA A N 1
ATOM 4877 C CA . ALA A 1 615 ? -12.898 -13.407 27.317 1.00 98.19 615 ALA A CA 1
ATOM 4878 C C . ALA A 1 615 ? -14.292 -12.992 26.838 1.00 98.19 615 ALA A C 1
ATOM 4880 O O . ALA A 1 615 ? -14.666 -11.828 26.961 1.00 98.19 615 ALA A O 1
ATOM 4881 N N . MET A 1 616 ? -15.091 -13.943 26.351 1.00 98.25 616 MET A N 1
ATOM 4882 C CA . MET A 1 616 ? -16.452 -13.666 25.893 1.00 98.25 616 MET A CA 1
ATOM 4883 C C . MET A 1 616 ? -17.408 -13.360 27.059 1.00 98.25 616 MET A C 1
ATOM 4885 O O . MET A 1 616 ? -18.242 -12.465 26.931 1.00 98.25 616 MET A O 1
ATOM 4889 N N . ASP A 1 617 ? -17.262 -14.024 28.216 1.00 98.50 617 ASP A N 1
ATOM 4890 C CA . ASP A 1 617 ? -18.003 -13.687 29.445 1.00 98.50 617 ASP A CA 1
ATOM 4891 C C . ASP A 1 617 ? -17.694 -12.243 29.891 1.00 98.50 617 ASP A C 1
ATOM 4893 O O . ASP A 1 617 ? -18.613 -11.484 30.214 1.00 98.50 617 ASP A O 1
ATOM 4897 N N . GLY A 1 618 ? -16.420 -11.834 29.845 1.00 98.38 618 GLY A N 1
ATOM 4898 C CA . GLY A 1 618 ? -15.990 -10.462 30.127 1.00 98.38 618 GLY A CA 1
ATOM 4899 C C . GLY A 1 618 ? -16.556 -9.445 29.133 1.00 98.38 618 GLY A C 1
ATOM 4900 O O . GLY A 1 618 ? -17.118 -8.422 29.539 1.00 98.38 618 GLY A O 1
ATOM 4901 N N . SER A 1 619 ? -16.470 -9.745 27.835 1.00 98.62 619 SER A N 1
ATOM 4902 C CA . SER A 1 619 ? -17.026 -8.904 26.771 1.00 98.62 619 SER A CA 1
ATOM 4903 C C . SER A 1 619 ? -18.540 -8.758 26.882 1.00 98.62 619 SER A C 1
ATOM 4905 O O . SER A 1 619 ? -19.053 -7.663 26.667 1.00 98.62 619 SER A O 1
ATOM 4907 N N . LEU A 1 620 ? -19.270 -9.801 27.287 1.00 98.62 620 LEU A N 1
ATOM 4908 C CA . LEU A 1 620 ? -20.712 -9.721 27.529 1.00 98.62 620 LEU A CA 1
ATOM 4909 C C . LEU A 1 620 ? -21.050 -8.769 28.673 1.00 98.62 620 LEU A C 1
ATOM 4911 O O . LEU A 1 620 ? -21.914 -7.907 28.513 1.00 98.62 620 LEU A O 1
ATOM 4915 N N . GLU A 1 621 ? -20.375 -8.902 29.816 1.00 98.25 621 GLU A N 1
ATOM 4916 C CA . GLU A 1 621 ? -20.595 -8.018 30.964 1.00 98.25 621 GLU A CA 1
ATOM 4917 C C . GLU A 1 621 ? -20.340 -6.553 30.585 1.00 98.25 621 GLU A C 1
ATOM 4919 O O . GLU A 1 621 ? -21.163 -5.681 30.863 1.00 98.25 621 GLU A O 1
ATOM 4924 N N . ASN A 1 622 ? -19.226 -6.290 29.900 1.00 98.50 622 ASN A N 1
ATOM 4925 C CA . ASN A 1 622 ? -18.852 -4.953 29.454 1.00 98.50 622 ASN A CA 1
ATOM 4926 C C . ASN A 1 622 ? -19.814 -4.395 28.388 1.00 98.50 622 ASN A C 1
ATOM 4928 O O . ASN A 1 622 ? -20.207 -3.230 28.441 1.00 98.50 622 ASN A O 1
ATOM 4932 N N . SER A 1 623 ? -20.261 -5.234 27.456 1.00 98.50 623 SER A N 1
ATOM 4933 C CA . SER A 1 623 ? -21.182 -4.847 26.382 1.00 98.50 623 SER A CA 1
ATOM 4934 C C . SER A 1 623 ? -22.588 -4.524 26.890 1.00 98.50 623 SER A C 1
ATOM 4936 O O . SER A 1 623 ? -23.221 -3.591 26.399 1.00 98.50 623 SER A O 1
ATOM 4938 N N . LEU A 1 624 ? -23.054 -5.202 27.943 1.00 98.38 624 LEU A N 1
ATOM 4939 C CA . LEU A 1 624 ? -24.296 -4.836 28.633 1.00 98.38 624 LEU A CA 1
ATOM 4940 C C . LEU A 1 624 ? -24.205 -3.455 29.302 1.00 98.38 624 LEU A C 1
ATOM 4942 O O . LEU A 1 624 ? -25.215 -2.758 29.396 1.00 98.38 624 LEU A O 1
ATOM 4946 N N . VAL A 1 625 ? -23.017 -3.043 29.759 1.00 97.69 625 VAL A N 1
ATOM 4947 C CA . VAL A 1 625 ? -22.786 -1.677 30.261 1.00 97.69 625 VAL A CA 1
ATOM 4948 C C . VAL A 1 625 ? -22.813 -0.673 29.107 1.00 97.69 625 VAL A C 1
ATOM 4950 O O . VAL A 1 625 ? -23.455 0.367 29.236 1.00 97.69 625 VAL A O 1
ATOM 4953 N N . LEU A 1 626 ? -22.192 -0.989 27.965 1.00 98.12 626 LEU A N 1
ATOM 4954 C CA . LEU A 1 626 ? -22.256 -0.153 26.759 1.00 98.12 626 LEU A CA 1
ATOM 4955 C C . LEU A 1 626 ? -23.706 0.082 26.299 1.00 98.12 626 LEU A C 1
ATOM 4957 O O . LEU A 1 626 ? -24.091 1.239 26.143 1.00 98.12 626 LEU A O 1
ATOM 4961 N N . GLN A 1 627 ? -24.530 -0.970 26.187 1.00 97.81 627 GLN A N 1
ATOM 4962 C CA . GLN A 1 627 ? -25.959 -0.856 25.833 1.00 97.81 627 GLN A CA 1
ATOM 4963 C C . GLN A 1 627 ? -26.777 -0.003 26.820 1.00 97.81 627 GLN A C 1
ATOM 4965 O O . GLN A 1 627 ? -27.820 0.531 26.456 1.00 97.81 627 GLN A O 1
ATOM 4970 N N . GLN A 1 628 ? -26.345 0.113 28.080 1.00 97.00 628 GLN A N 1
ATOM 4971 C CA . GLN A 1 628 ? -27.015 0.959 29.076 1.00 97.00 628 GLN A CA 1
ATOM 4972 C C . GLN A 1 628 ? -26.580 2.424 29.004 1.00 97.00 628 GLN A C 1
ATOM 4974 O O . GLN A 1 628 ? -27.361 3.302 29.374 1.00 97.00 628 GLN A O 1
ATOM 4979 N N . LEU A 1 629 ? -25.337 2.683 28.593 1.00 96.12 629 LEU A N 1
ATOM 4980 C CA . LEU A 1 629 ? -24.767 4.029 28.527 1.00 96.12 629 LEU A CA 1
ATOM 4981 C C . LEU A 1 629 ? -25.137 4.767 27.239 1.00 96.12 629 LEU A C 1
ATOM 4983 O O . LEU A 1 629 ? -25.264 5.987 27.281 1.00 96.12 629 LEU A O 1
ATOM 4987 N N . TYR A 1 630 ? -25.326 4.042 26.136 1.00 98.06 630 TYR A N 1
ATOM 4988 C CA . TYR A 1 630 ? -25.595 4.608 24.814 1.00 98.06 630 TYR A CA 1
ATOM 4989 C C . TYR A 1 630 ? -26.854 4.002 24.194 1.00 98.06 630 TYR A C 1
ATOM 4991 O O . TYR A 1 630 ? -27.219 2.856 24.463 1.00 98.06 630 TYR A O 1
ATOM 4999 N N . SER A 1 631 ? -27.525 4.773 23.344 1.00 97.06 631 SER A N 1
ATOM 5000 C CA . SER A 1 631 ? -28.803 4.405 22.728 1.00 97.06 631 SER A CA 1
ATOM 5001 C C . SER A 1 631 ? -28.689 3.856 21.302 1.00 97.06 631 SER A C 1
ATOM 5003 O O . SER A 1 631 ? -29.676 3.333 20.779 1.00 97.06 631 SER A O 1
ATOM 5005 N N . SER A 1 632 ? -27.516 3.971 20.671 1.00 98.19 632 SER A N 1
ATOM 5006 C CA . SER A 1 632 ? -27.254 3.548 19.288 1.00 98.19 632 SER A CA 1
ATOM 5007 C C . SER A 1 632 ? -25.759 3.336 19.022 1.00 98.19 632 SER A C 1
ATOM 5009 O O . SER A 1 632 ? -24.917 3.792 19.803 1.00 98.19 632 SER A O 1
ATOM 5011 N N . TRP A 1 633 ? -25.434 2.695 17.891 1.00 97.94 633 TRP A N 1
ATOM 5012 C CA . TRP A 1 633 ? -24.058 2.606 17.392 1.00 97.94 633 TRP A CA 1
ATOM 5013 C C . TRP A 1 633 ? -23.455 3.988 17.160 1.00 97.94 633 TRP A C 1
ATOM 5015 O O . TRP A 1 633 ? -22.316 4.217 17.549 1.00 97.94 633 TRP A O 1
ATOM 5025 N N . GLU A 1 634 ? -24.219 4.908 16.569 1.00 96.81 634 GLU A N 1
ATOM 5026 C CA . GLU A 1 634 ? -23.791 6.278 16.292 1.00 96.81 634 GLU A CA 1
ATOM 5027 C C . GLU A 1 634 ? -23.378 7.006 17.574 1.00 96.81 634 GLU A C 1
ATOM 5029 O O . GLU A 1 634 ? -22.270 7.523 17.654 1.00 96.81 634 GLU A O 1
ATOM 5034 N N . GLU A 1 635 ? -24.222 6.981 18.609 1.00 97.38 635 GLU A N 1
ATOM 5035 C CA . GLU A 1 635 ? -23.925 7.669 19.873 1.00 97.38 635 GLU A CA 1
ATOM 5036 C C . GLU A 1 635 ? -22.704 7.063 20.587 1.00 97.38 635 GLU A C 1
ATOM 5038 O O . GLU A 1 635 ? -21.879 7.781 21.155 1.00 97.38 635 GLU A O 1
ATOM 5043 N N . MET A 1 636 ? -22.559 5.733 20.539 1.00 98.06 636 MET A N 1
ATOM 5044 C CA . MET A 1 636 ? -21.381 5.057 21.081 1.00 98.06 636 MET A CA 1
ATOM 5045 C C . MET A 1 636 ? -20.116 5.464 20.318 1.00 98.06 636 MET A C 1
ATOM 5047 O O . MET A 1 636 ? -19.103 5.787 20.944 1.00 98.06 636 MET A O 1
ATOM 5051 N N . VAL A 1 637 ? -20.172 5.484 18.984 1.00 97.12 637 VAL A N 1
ATOM 5052 C CA . VAL A 1 637 ? -19.038 5.865 18.137 1.00 97.12 637 VAL A CA 1
ATOM 5053 C C . VAL A 1 637 ? -18.664 7.330 18.346 1.00 97.12 637 VAL A C 1
ATOM 5055 O O . VAL A 1 637 ? -17.478 7.619 18.474 1.00 97.12 637 VAL A O 1
ATOM 5058 N N . ASP A 1 638 ? -19.625 8.240 18.496 1.00 95.88 638 ASP A N 1
ATOM 5059 C CA . ASP A 1 638 ? -19.352 9.638 18.848 1.00 95.88 638 ASP A CA 1
ATOM 5060 C C . ASP A 1 638 ? -18.573 9.734 20.171 1.00 95.88 638 ASP A C 1
ATOM 5062 O O . ASP A 1 638 ? -17.534 10.399 20.257 1.00 95.88 638 ASP A O 1
ATOM 5066 N N . GLY A 1 639 ? -19.013 8.996 21.197 1.00 97.06 639 GLY A N 1
ATOM 5067 C CA . GLY A 1 639 ? -18.298 8.889 22.469 1.00 97.06 639 GLY A CA 1
ATOM 5068 C C . GLY A 1 639 ? -16.892 8.286 22.323 1.00 97.06 639 GLY A C 1
ATOM 5069 O O . GLY A 1 639 ? -15.935 8.765 22.943 1.00 97.06 639 GLY A O 1
ATOM 5070 N N . TYR A 1 640 ? -16.741 7.256 21.486 1.00 97.31 640 TYR A N 1
ATOM 5071 C CA . TYR A 1 640 ? -15.459 6.617 21.181 1.00 97.31 640 TYR A CA 1
ATOM 5072 C C . TYR A 1 640 ? -14.495 7.593 20.500 1.00 97.31 640 TYR A C 1
ATOM 5074 O O . TYR A 1 640 ? -13.329 7.672 20.887 1.00 97.31 640 TYR A O 1
ATOM 5082 N N . MET A 1 641 ? -14.975 8.370 19.529 1.00 96.00 641 MET A N 1
ATOM 5083 C CA . MET A 1 641 ? -14.169 9.306 18.743 1.00 96.00 641 MET A CA 1
ATOM 5084 C C . MET A 1 641 ? -13.727 10.500 19.583 1.00 96.00 641 MET A C 1
ATOM 5086 O O . MET A 1 641 ? -12.557 10.877 19.527 1.00 96.00 641 MET A O 1
ATOM 5090 N N . LEU A 1 642 ? -14.601 11.024 20.448 1.00 95.56 642 LEU A N 1
ATOM 5091 C CA . LEU A 1 642 ? -14.230 12.047 21.430 1.00 95.56 642 LEU A CA 1
ATOM 5092 C C . LEU A 1 642 ? -13.155 11.545 22.400 1.00 95.56 642 LEU A C 1
ATOM 5094 O O . LEU A 1 642 ? -12.188 12.256 22.687 1.00 95.56 642 LEU A O 1
ATOM 5098 N N . GLY A 1 643 ? -13.285 10.313 22.897 1.00 96.56 643 GLY A N 1
ATOM 5099 C CA . GLY A 1 643 ? -12.273 9.721 23.771 1.00 96.56 643 GLY A CA 1
ATOM 5100 C C . GLY A 1 643 ? -10.952 9.432 23.048 1.00 96.56 643 GLY A C 1
ATOM 5101 O O . GLY A 1 643 ? -9.884 9.697 23.606 1.00 96.56 643 GLY A O 1
ATOM 5102 N N . PHE A 1 644 ? -11.001 8.982 21.790 1.00 95.56 644 PHE A N 1
ATOM 5103 C CA . PHE A 1 644 ? -9.819 8.804 20.945 1.00 95.56 644 PHE A CA 1
ATOM 5104 C C . PHE A 1 644 ? -9.096 10.130 20.706 1.00 95.56 644 PHE A C 1
ATOM 5106 O O . PHE A 1 644 ? -7.890 10.214 20.939 1.00 95.56 644 PHE A O 1
ATOM 5113 N N . GLN A 1 645 ? -9.837 11.175 20.325 1.00 95.31 645 GLN A N 1
ATOM 5114 C CA . GLN A 1 645 ? -9.326 12.531 20.141 1.00 95.31 645 GLN A CA 1
ATOM 5115 C C . GLN A 1 645 ? -8.668 13.059 21.424 1.00 95.31 645 GLN A C 1
ATOM 5117 O O . GLN A 1 645 ? -7.574 13.633 21.401 1.00 95.31 645 GLN A O 1
ATOM 5122 N N . PHE A 1 646 ? -9.311 12.834 22.574 1.00 95.75 646 PHE A N 1
ATOM 5123 C CA . PHE A 1 646 ? -8.782 13.225 23.878 1.00 95.75 646 PHE A CA 1
ATOM 5124 C C . PHE A 1 646 ? -7.481 12.487 24.216 1.00 95.75 646 PHE A C 1
ATOM 5126 O O . PHE A 1 646 ? -6.520 13.101 24.684 1.00 95.75 646 PHE A O 1
ATOM 5133 N N . TRP A 1 647 ? -7.417 11.179 23.964 1.00 94.38 647 TRP A N 1
ATOM 5134 C CA . TRP A 1 647 ? -6.218 10.372 24.188 1.00 94.38 647 TRP A CA 1
ATOM 5135 C C . TRP A 1 647 ? -5.054 10.780 23.272 1.00 94.38 647 TRP A C 1
ATOM 5137 O O . TRP A 1 647 ? -3.923 10.950 23.747 1.00 94.38 647 TRP A O 1
ATOM 5147 N N . SER A 1 648 ? -5.329 10.986 21.982 1.00 91.75 648 SER A N 1
ATOM 5148 C CA . SER A 1 648 ? -4.334 11.352 20.968 1.00 91.75 648 SER A CA 1
ATOM 5149 C C . SER A 1 648 ? -3.881 12.812 21.068 1.00 91.75 648 SER A C 1
ATOM 5151 O O . SER A 1 648 ? -2.807 13.148 20.572 1.00 91.75 648 SER A O 1
ATOM 5153 N N . ARG A 1 649 ? -4.635 13.663 21.784 1.00 92.44 649 ARG A N 1
ATOM 5154 C CA . ARG A 1 649 ? -4.441 15.128 21.873 1.00 92.44 649 ARG A CA 1
ATOM 5155 C C . ARG A 1 649 ? -4.597 15.811 20.514 1.00 92.44 649 ARG A C 1
ATOM 5157 O O . ARG A 1 649 ? -3.987 16.852 20.266 1.00 92.44 649 ARG A O 1
ATOM 5164 N N . ASP A 1 650 ? -5.388 15.209 19.638 1.00 88.38 650 ASP A N 1
ATOM 5165 C CA . ASP A 1 650 ? -5.557 15.665 18.271 1.00 88.38 650 ASP A CA 1
ATOM 5166 C C . ASP A 1 650 ? -6.602 16.784 18.179 1.00 88.38 650 ASP A C 1
ATOM 5168 O O . ASP A 1 650 ? -7.660 16.764 18.807 1.00 88.38 650 ASP A O 1
ATOM 5172 N N . SER A 1 651 ? -6.301 17.788 17.363 1.00 84.06 651 SER A N 1
ATOM 5173 C CA . SER A 1 651 ? -7.202 18.912 17.124 1.00 84.06 651 SER A CA 1
ATOM 5174 C C . SER A 1 651 ? -8.356 18.604 16.179 1.00 84.06 651 SER A C 1
ATOM 5176 O O . SER A 1 651 ? -9.296 19.392 16.122 1.00 84.06 651 SER A O 1
ATOM 5178 N N . ALA A 1 652 ? -8.258 17.518 15.406 1.00 82.94 652 ALA A N 1
ATOM 5179 C CA . ALA A 1 652 ? -9.189 17.170 14.331 1.00 82.94 652 ALA A CA 1
ATOM 5180 C C . ALA A 1 652 ? -9.377 18.259 13.252 1.00 82.94 652 ALA A C 1
ATOM 5182 O O . ALA A 1 652 ? -10.314 18.205 12.459 1.00 82.94 652 ALA A O 1
ATOM 5183 N N . SER A 1 653 ? -8.486 19.258 13.211 1.00 77.38 653 SER A N 1
ATOM 5184 C CA . SER A 1 653 ? -8.618 20.447 12.355 1.00 77.38 653 SER A CA 1
ATOM 5185 C C . SER A 1 653 ? -7.789 20.409 11.073 1.00 77.38 653 SER A C 1
ATOM 5187 O O . SER A 1 653 ? -8.010 21.231 10.188 1.00 77.38 653 SER A O 1
ATOM 5189 N N . LYS A 1 654 ? -6.831 19.485 10.986 1.00 75.00 654 LYS A N 1
ATOM 5190 C CA . LYS A 1 654 ? -5.964 19.296 9.823 1.00 75.00 654 LYS A CA 1
ATOM 5191 C C . LYS A 1 654 ? -6.424 18.101 8.998 1.00 75.00 654 LYS A C 1
ATOM 5193 O O . LYS A 1 654 ? -7.018 17.183 9.558 1.00 75.00 654 LYS A O 1
ATOM 5198 N N . ASP A 1 655 ? -6.092 18.093 7.712 1.00 63.97 655 ASP A N 1
ATOM 5199 C CA . ASP A 1 655 ? -6.443 17.000 6.798 1.00 63.97 655 ASP A CA 1
ATOM 5200 C C . ASP A 1 655 ? -5.747 15.671 7.154 1.00 63.97 655 ASP A C 1
ATOM 5202 O O . ASP A 1 655 ? -6.333 14.614 6.947 1.00 63.97 655 ASP A O 1
ATOM 5206 N N . ASP A 1 656 ? -4.571 15.721 7.794 1.00 65.69 656 ASP A N 1
ATOM 5207 C CA . ASP A 1 656 ? -3.785 14.575 8.290 1.00 65.69 656 ASP A CA 1
ATOM 5208 C C . ASP A 1 656 ? -4.160 14.123 9.720 1.00 65.69 656 ASP A C 1
ATOM 5210 O O . ASP A 1 656 ? -3.422 13.388 10.378 1.00 65.69 656 ASP A O 1
ATOM 5214 N N . SER A 1 657 ? -5.293 14.586 10.256 1.00 78.50 657 SER A N 1
ATOM 5215 C CA . SER A 1 657 ? -5.734 14.225 11.607 1.00 78.50 657 SER A CA 1
ATOM 5216 C C . SER A 1 657 ? -6.046 12.732 11.724 1.00 78.50 657 SER A C 1
ATOM 5218 O O . SER A 1 657 ? -6.931 12.208 11.045 1.00 78.50 657 SER A O 1
ATOM 5220 N N . SER A 1 658 ? -5.414 12.077 12.700 1.00 79.25 658 SER A N 1
ATOM 5221 C CA . SER A 1 658 ? -5.692 10.677 13.030 1.00 79.25 658 SER A CA 1
ATOM 5222 C C . SER A 1 658 ? -7.132 10.459 13.495 1.00 79.25 658 SER A C 1
ATOM 5224 O O . SER A 1 658 ? -7.713 9.412 13.223 1.00 79.25 658 SER A O 1
ATOM 5226 N N . THR A 1 659 ? -7.744 11.442 14.165 1.00 86.38 659 THR A N 1
ATOM 5227 C CA . THR A 1 659 ? -9.164 11.393 14.559 1.00 86.38 659 THR A CA 1
ATOM 5228 C C . THR A 1 659 ? -10.078 11.406 13.341 1.00 86.38 659 THR A C 1
ATOM 5230 O O . THR A 1 659 ? -10.993 10.589 13.269 1.00 86.38 659 THR A O 1
ATOM 5233 N N . ARG A 1 660 ? -9.819 12.290 12.366 1.00 83.00 660 ARG A N 1
ATOM 5234 C CA . ARG A 1 660 ? -10.585 12.337 11.109 1.00 83.00 660 ARG A CA 1
ATOM 5235 C C . ARG A 1 660 ? -10.424 11.046 10.319 1.00 83.00 660 ARG A C 1
ATOM 5237 O O . ARG A 1 660 ? -11.410 10.517 9.825 1.00 83.00 660 ARG A O 1
ATOM 5244 N N . GLU A 1 661 ? -9.203 10.525 10.240 1.00 80.50 661 GLU A N 1
ATOM 5245 C CA . GLU A 1 661 ? -8.929 9.251 9.578 1.00 80.50 661 GLU A CA 1
ATOM 5246 C C . GLU A 1 661 ? -9.675 8.094 10.261 1.00 80.50 661 GLU A C 1
ATOM 5248 O O . GLU A 1 661 ? -10.348 7.308 9.597 1.00 80.50 661 GLU A O 1
ATOM 5253 N N . ARG A 1 662 ? -9.649 8.029 11.598 1.00 84.69 662 ARG A N 1
ATOM 5254 C CA . ARG A 1 662 ? -10.380 7.001 12.347 1.00 84.69 662 ARG A CA 1
ATOM 5255 C C . ARG A 1 662 ? -11.892 7.097 12.165 1.00 84.69 662 ARG A C 1
ATOM 5257 O O . ARG A 1 662 ? -12.547 6.065 12.043 1.00 84.69 662 ARG A O 1
ATOM 5264 N N . TYR A 1 663 ? -12.434 8.310 12.124 1.00 86.38 663 TYR A N 1
ATOM 5265 C CA . TYR A 1 663 ? -13.847 8.532 11.830 1.00 86.38 663 TYR A CA 1
ATOM 5266 C C . TYR A 1 663 ? -14.207 8.091 10.407 1.00 86.38 663 TYR A C 1
ATOM 5268 O O . TYR A 1 663 ? -15.204 7.401 10.217 1.00 86.38 663 TYR A O 1
ATOM 5276 N N . ARG A 1 664 ? -13.342 8.376 9.427 1.00 80.88 664 ARG A N 1
ATOM 5277 C CA . ARG A 1 664 ? -13.512 7.909 8.047 1.00 80.88 664 ARG A CA 1
ATOM 5278 C C . ARG A 1 664 ? -13.585 6.382 7.965 1.00 80.88 664 ARG A C 1
ATOM 5280 O O . ARG A 1 664 ? -14.417 5.871 7.229 1.00 80.88 664 ARG A O 1
ATOM 5287 N N . TYR A 1 665 ? -12.790 5.644 8.745 1.00 80.00 665 TYR A N 1
ATOM 5288 C CA . TYR A 1 665 ? -12.909 4.178 8.804 1.00 80.00 665 TYR A CA 1
ATOM 5289 C C . TYR A 1 665 ? -14.274 3.710 9.313 1.00 80.00 665 TYR A C 1
ATOM 5291 O O . TYR A 1 665 ? -14.814 2.740 8.793 1.00 80.00 665 TYR A O 1
ATOM 5299 N N . TYR A 1 666 ? -14.855 4.400 10.297 1.00 87.44 666 TYR A N 1
ATOM 5300 C CA . TYR A 1 666 ? -16.219 4.113 10.737 1.00 87.44 666 TYR A CA 1
ATOM 5301 C C . TYR A 1 666 ? -17.247 4.374 9.626 1.00 87.44 666 TYR A C 1
ATOM 5303 O O . TYR A 1 666 ? -18.094 3.518 9.385 1.00 87.44 666 TYR A O 1
ATOM 5311 N N . GLU A 1 667 ? -17.163 5.514 8.932 1.00 84.62 667 GLU A N 1
ATOM 5312 C CA . GLU A 1 667 ? -18.072 5.838 7.822 1.00 84.62 667 GLU A CA 1
ATOM 5313 C C . GLU A 1 667 ? -17.975 4.797 6.701 1.00 84.62 667 GLU A C 1
ATOM 5315 O O . GLU A 1 667 ? -18.991 4.274 6.256 1.00 84.62 667 GLU A O 1
ATOM 5320 N N . MET A 1 668 ? -16.756 4.405 6.329 1.00 76.12 668 MET A N 1
ATOM 5321 C CA . MET A 1 668 ? -16.525 3.364 5.326 1.00 76.12 668 MET A CA 1
ATOM 5322 C C . MET A 1 668 ? -17.078 2.004 5.755 1.00 76.12 668 MET A C 1
ATOM 5324 O O . MET A 1 668 ? -17.731 1.330 4.964 1.00 76.12 668 MET A O 1
ATOM 5328 N N . LEU A 1 669 ? -16.859 1.603 7.012 1.00 80.81 669 LEU A N 1
ATOM 5329 C CA . LEU A 1 669 ? -17.447 0.380 7.557 1.00 80.81 669 LEU A CA 1
ATOM 5330 C C . LEU A 1 669 ? -18.973 0.439 7.548 1.00 80.81 669 LEU A C 1
ATOM 5332 O O . LEU A 1 669 ? -19.613 -0.575 7.305 1.00 80.81 669 LEU A O 1
ATOM 5336 N N . LYS A 1 670 ? -19.566 1.600 7.828 1.00 86.44 670 LYS A N 1
ATOM 5337 C CA . LYS A 1 670 ? -21.019 1.801 7.832 1.00 86.44 670 LYS A CA 1
ATOM 5338 C C . LYS A 1 670 ? -21.634 1.727 6.432 1.00 86.44 670 LYS A C 1
ATOM 5340 O O . LYS A 1 670 ? -22.774 1.296 6.306 1.00 86.44 670 LYS A O 1
ATOM 5345 N N . GLU A 1 671 ? -20.902 2.159 5.411 1.00 79.19 671 GLU A N 1
ATOM 5346 C CA . GLU A 1 671 ? -21.335 2.142 4.007 1.00 79.19 671 GLU A CA 1
ATOM 5347 C C . GLU A 1 671 ? -21.041 0.813 3.288 1.00 79.19 671 GLU A C 1
ATOM 5349 O O . GLU A 1 671 ? -21.542 0.596 2.188 1.00 79.19 671 GLU A O 1
ATOM 5354 N N . SER A 1 672 ? -20.233 -0.065 3.890 1.00 72.31 672 SER A N 1
ATOM 5355 C CA . SER A 1 672 ? -19.878 -1.381 3.346 1.00 72.31 672 SER A CA 1
ATOM 5356 C C . SER A 1 672 ? -21.056 -2.362 3.361 1.00 72.31 672 SER A C 1
ATOM 5358 O O . SER A 1 672 ? -21.806 -2.407 4.334 1.00 72.31 672 SER A O 1
ATOM 5360 N N . ASP A 1 673 ? -21.146 -3.227 2.344 1.00 73.31 673 ASP A N 1
ATOM 5361 C CA . ASP A 1 673 ? -22.087 -4.363 2.314 1.00 73.31 673 ASP A CA 1
ATOM 5362 C C . ASP A 1 673 ? -21.814 -5.394 3.432 1.00 73.31 673 ASP A C 1
ATOM 5364 O O . ASP A 1 673 ? -22.692 -6.176 3.786 1.00 73.31 673 ASP A O 1
ATOM 5368 N N . ASP A 1 674 ? -20.600 -5.398 3.996 1.00 77.88 674 ASP A N 1
ATOM 5369 C CA . ASP A 1 674 ? -20.196 -6.228 5.141 1.00 77.88 674 ASP A CA 1
ATOM 5370 C C . ASP A 1 674 ? -20.054 -5.381 6.420 1.00 77.88 674 ASP A C 1
ATOM 5372 O O . ASP A 1 674 ? -19.021 -5.383 7.097 1.00 77.88 674 ASP A O 1
ATOM 5376 N N . SER A 1 675 ? -21.058 -4.550 6.711 1.00 85.38 675 SER A N 1
ATOM 5377 C CA . SER A 1 675 ? -20.979 -3.616 7.833 1.00 85.38 675 SER A CA 1
ATOM 5378 C C . SER A 1 675 ? -21.235 -4.294 9.188 1.00 85.38 675 SER A C 1
ATOM 5380 O O . SER A 1 675 ? -22.316 -4.851 9.403 1.00 85.38 675 SER A O 1
ATOM 5382 N N . PRO A 1 676 ? -20.345 -4.127 10.192 1.00 91.31 676 PRO A N 1
ATOM 5383 C CA . PRO A 1 676 ? -20.626 -4.559 11.565 1.00 91.31 676 PRO A CA 1
ATOM 5384 C C . PRO A 1 676 ? -21.814 -3.825 12.201 1.00 91.31 676 PRO A C 1
ATOM 5386 O O . PRO A 1 676 ? -22.379 -4.289 13.193 1.00 91.31 676 PRO A O 1
ATOM 5389 N N . TYR A 1 677 ? -22.197 -2.670 11.650 1.00 95.50 677 TYR A N 1
ATOM 5390 C CA . TYR A 1 677 ? -23.234 -1.797 12.197 1.00 95.50 677 TYR A CA 1
ATOM 5391 C C . TYR A 1 677 ? -24.643 -2.120 11.688 1.00 95.50 677 TYR A C 1
ATOM 5393 O O . TYR A 1 677 ? -25.598 -1.464 12.104 1.00 95.50 677 TYR A O 1
ATOM 5401 N N . GLU A 1 678 ? -24.798 -3.149 10.846 1.00 93.69 678 GLU A N 1
ATOM 5402 C CA . GLU A 1 678 ? -26.108 -3.725 10.513 1.00 93.69 678 GLU A CA 1
ATOM 5403 C C . GLU A 1 678 ? -26.712 -4.540 11.665 1.00 93.69 678 GLU A C 1
ATOM 5405 O O . GLU A 1 678 ? -27.933 -4.715 11.733 1.00 93.69 678 GLU A O 1
ATOM 5410 N N . LEU A 1 679 ? -25.882 -5.016 12.600 1.00 95.50 679 LEU A N 1
ATOM 5411 C CA . LEU A 1 679 ? -26.356 -5.648 13.829 1.00 95.50 679 LEU A CA 1
ATOM 5412 C C . LEU A 1 679 ? -27.175 -4.640 14.641 1.00 95.50 679 LEU A C 1
ATOM 5414 O O . LEU A 1 679 ? -26.719 -3.532 14.908 1.00 95.50 679 LEU A O 1
ATOM 5418 N N . ASP A 1 680 ? -28.376 -5.016 15.085 1.00 97.06 680 ASP A N 1
ATOM 5419 C CA . ASP A 1 680 ? -29.203 -4.120 15.901 1.00 97.06 680 ASP A CA 1
ATOM 5420 C C . ASP A 1 680 ? -28.489 -3.800 17.225 1.00 97.06 680 ASP A C 1
ATOM 5422 O O . ASP A 1 680 ? -28.191 -4.699 18.015 1.00 97.06 680 ASP A O 1
ATOM 5426 N N . TRP A 1 681 ? -28.254 -2.510 17.500 1.00 97.94 681 TRP A N 1
ATOM 5427 C CA . TRP A 1 681 ? -27.689 -2.043 18.771 1.00 97.94 681 TRP A CA 1
ATOM 5428 C C . TRP A 1 681 ? -28.418 -2.644 19.978 1.00 97.94 681 TRP A C 1
ATOM 5430 O O . TRP A 1 681 ? -27.772 -3.011 20.956 1.00 97.94 681 TRP A O 1
ATOM 5440 N N . ASN A 1 682 ? -29.747 -2.788 19.904 1.00 97.00 682 ASN A N 1
ATOM 5441 C CA . ASN A 1 682 ? -30.597 -3.272 20.994 1.00 97.00 682 ASN A CA 1
ATOM 5442 C C . ASN A 1 682 ? -30.832 -4.790 20.972 1.00 97.00 682 ASN A C 1
ATOM 5444 O O . ASN A 1 682 ? -31.718 -5.280 21.683 1.00 97.00 682 ASN A O 1
ATOM 5448 N N . MET A 1 683 ? -30.081 -5.550 20.168 1.00 97.00 683 MET A N 1
ATOM 5449 C CA . MET A 1 683 ? -30.197 -7.005 20.172 1.00 97.00 683 MET A CA 1
ATOM 5450 C C . MET A 1 683 ? -29.932 -7.580 21.573 1.00 97.00 683 MET A C 1
ATOM 5452 O O . MET A 1 683 ? -29.135 -7.054 22.353 1.00 97.00 683 MET A O 1
ATOM 5456 N N . GLU A 1 684 ? -30.606 -8.682 21.909 1.00 97.19 684 GLU A N 1
ATOM 5457 C CA . GLU A 1 684 ? -30.414 -9.348 23.199 1.00 97.19 684 GLU A CA 1
ATOM 5458 C C . GLU A 1 684 ? -29.019 -9.990 23.259 1.00 97.19 684 GLU A C 1
ATOM 5460 O O . GLU A 1 684 ? -28.775 -11.019 22.623 1.00 97.19 684 GLU A O 1
ATOM 5465 N N . LEU A 1 685 ? -28.120 -9.411 24.059 1.00 97.31 685 LEU A N 1
ATOM 5466 C CA . LEU A 1 685 ? -26.799 -9.978 24.320 1.00 97.31 685 LEU A CA 1
ATOM 5467 C C . LEU A 1 685 ? -26.915 -11.111 25.346 1.00 97.31 685 LEU A C 1
ATOM 5469 O O . LEU A 1 685 ? -27.261 -10.894 26.510 1.00 97.31 685 LEU A O 1
ATOM 5473 N N . LYS A 1 686 ? -26.625 -12.340 24.914 1.00 93.44 686 LYS A N 1
ATOM 5474 C CA . LYS A 1 686 ? -26.675 -13.544 25.754 1.00 93.44 686 LYS A CA 1
ATOM 5475 C C . LYS A 1 686 ? -25.538 -14.493 25.418 1.00 93.44 686 LYS A C 1
ATOM 5477 O O . LYS A 1 686 ? -25.064 -14.533 24.292 1.00 93.44 686 LYS A O 1
ATOM 5482 N N . LYS A 1 687 ? -25.141 -15.300 26.399 1.00 95.56 687 LYS A N 1
ATOM 5483 C CA . LYS A 1 687 ? -24.084 -16.299 26.223 1.00 95.56 687 LYS A CA 1
ATOM 5484 C C . LYS A 1 687 ? -24.424 -17.270 25.086 1.00 95.56 687 LYS A C 1
ATOM 5486 O O . LYS A 1 687 ? -25.483 -17.902 25.111 1.00 95.56 687 LYS A O 1
ATOM 5491 N N . SER A 1 688 ? -23.523 -17.363 24.110 1.00 91.19 688 SER A N 1
ATOM 5492 C CA . SER A 1 688 ? -23.692 -18.124 22.863 1.00 91.19 688 SER A CA 1
ATOM 5493 C C . SER A 1 688 ? -22.455 -18.940 22.460 1.00 91.19 688 SER A C 1
ATOM 5495 O O . SER A 1 688 ? -22.439 -19.489 21.361 1.00 91.19 688 SER A O 1
ATOM 5497 N N . TRP A 1 689 ? -21.437 -18.988 23.324 1.00 91.75 689 TRP A N 1
ATOM 5498 C CA . TRP A 1 689 ? -20.191 -19.745 23.167 1.00 91.75 689 TRP A CA 1
ATOM 5499 C C . TRP A 1 689 ? -20.127 -20.958 24.091 1.00 91.75 689 TRP A C 1
ATOM 5501 O O . TRP A 1 689 ? -20.778 -20.926 25.167 1.00 91.75 689 TRP A O 1
#

Secondary structure (DSSP, 8-state):
---------------------------------------------------------PPPSSSSEEEEEEE-TTSTT-EEEEEEETT-EEETTEEEEEETTEEEEEEEE--SSHHHHHHHHHHHHHHHHHHHTSTT-SEEEEEE---EEETTEEEEEEEEEEE-TTS-EEEEEEEEEEEE-TTS-EEEEEEEEEGGG--TTHHHHHHHHHHHHT---GGGSTTPPPPP-S--S-----TTSPP-EE-TT-SSEEEEEEE-TTSS-EEEEEEE--TEEEE-SSEEEEEETTEEEEEEEEE--TT--HHHHHHHHHHHHHHHHHH-TTTEEEEEEPPPEEPTTSSS-EEEEEEEEEE-SSSS-EEEEEEEEEEEESSSSEEEEEEEEEEGGG--TTHHHHHHHHHHHH----GGGS-GGG--S---TT-TTSS---S---------S-PPPP-HHHHTT--SS-----PPPHHHHHHHHTTHHHHHHTT--TTSGGGS---HHHHHHHHHHHHHHH---SHHHHHHHHHHHHHTHHHHHHHHHHHHHHHTT-TTS-HHHHHHHHTTSSS---THHHHHHHHHHTT--GGGGHHHHHHHHHHHHHHHHHTTSS-HHHHHHHHHHHHHHHHHH-SSHHHHHHHHHHHHHHHHT--S-STT-HHHHHHHHHHHHHHSTT-GGGS-TT-------

InterPro domains:
  IPR009677 Protein of unknown function DUF1266 [PF06889] (510-681)

Radius of gyration: 32.76 Å; chains: 1; bounding box: 102×63×80 Å